Protein 3ENK (pdb70)

Structure (mmCIF, N/CA/C/O backbone):
data_3ENK
#
_entry.id   3ENK
#
_cell.length_a   56.860
_cell.length_b   83.471
_cell.length_c   82.576
_cell.angle_alpha   90.000
_cell.angle_beta   96.170
_cell.angle_gamma   90.000
#
_symmetry.space_group_name_H-M   'P 1 21 1'
#
loop_
_entity.id
_entity.type
_entity.pdbx_description
1 polymer 'UDP-glucose 4-epimerase'
2 non-polymer NICOTINAMIDE-ADENINE-DINUCLEOTIDE
3 non-polymer "URIDINE-5'-DIPHOSPHATE-GLUCOSE"
4 water water
#
loop_
_atom_site.group_PDB
_atom_site.id
_atom_site.type_symbol
_atom_site.label_atom_id
_atom_site.label_alt_id
_atom_site.label_comp_id
_atom_site.label_asym_id
_atom_site.label_entity_id
_atom_site.label_seq_id
_atom_site.pdbx_PDB_ins_code
_atom_site.Cartn_x
_atom_site.Cartn_y
_atom_site.Cartn_z
_atom_site.occupancy
_atom_site.B_iso_or_equiv
_atom_site.auth_seq_id
_atom_site.auth_comp_id
_atom_site.auth_asym_id
_atom_site.auth_atom_id
_atom_site.pdbx_PDB_model_num
ATOM 1 N N . MET A 1 2 ? -13.138 26.812 -9.484 1.00 50.15 1 MET A N 1
ATOM 2 C CA . MET A 1 2 ? -11.887 26.007 -9.407 1.00 51.07 1 MET A CA 1
ATOM 3 C C . MET A 1 2 ? -10.696 26.890 -9.034 1.00 49.36 1 MET A C 1
ATOM 4 O O . MET A 1 2 ? -10.760 28.114 -9.185 1.00 48.57 1 MET A O 1
ATOM 9 N N . SER A 1 3 ? -9.618 26.263 -8.549 1.00 48.18 2 SER A N 1
ATOM 10 C CA . SER A 1 3 ? -8.440 27.000 -8.053 1.00 46.58 2 SER A CA 1
ATOM 11 C C . SER A 1 3 ? -7.643 27.713 -9.126 1.00 46.53 2 SER A C 1
ATOM 12 O O . SER A 1 3 ? -7.361 27.171 -10.193 1.00 46.08 2 SER A O 1
ATOM 15 N N . THR A 1 4 ? -7.249 28.933 -8.796 1.00 46.03 3 THR A N 1
ATOM 16 C CA . THR A 1 4 ? -6.359 29.723 -9.615 1.00 45.56 3 THR A CA 1
ATOM 17 C C . THR A 1 4 ? -4.880 29.451 -9.272 1.00 44.97 3 THR A C 1
ATOM 18 O O . THR A 1 4 ? -3.988 29.902 -9.990 1.00 45.13 3 THR A O 1
ATOM 22 N N . LYS A 1 5 ? -4.629 28.729 -8.176 1.00 43.63 4 LYS A N 1
ATOM 23 C CA . LYS A 1 5 ? -3.261 28.346 -7.772 1.00 43.58 4 LYS A CA 1
ATOM 24 C C . LYS A 1 5 ? -2.700 27.117 -8.504 1.00 42.08 4 LYS A C 1
ATOM 25 O O . LYS A 1 5 ? -1.501 27.045 -8.798 1.00 42.75 4 LYS A O 1
ATOM 31 N N . GLY A 1 6 ? -3.564 26.156 -8.791 1.00 40.57 5 GLY A N 1
ATOM 32 C CA . GLY A 1 6 ? -3.104 24.911 -9.385 1.00 38.60 5 GLY A CA 1
ATOM 33 C C . GLY A 1 6 ? -4.059 23.775 -9.150 1.00 36.74 5 GLY A C 1
ATOM 34 O O . GLY A 1 6 ? -4.903 23.823 -8.255 1.00 36.95 5 GLY A O 1
ATOM 35 N N . THR A 1 7 ? -3.921 22.741 -9.974 1.00 36.01 6 THR A N 1
ATOM 36 C CA . THR A 1 7 ? -4.716 21.528 -9.841 1.00 33.55 6 THR A CA 1
ATOM 37 C C . THR A 1 7 ? -3.674 20.409 -9.820 1.00 32.62 6 THR A C 1
ATOM 38 O O . THR A 1 7 ? -2.962 20.192 -10.813 1.00 30.96 6 THR A O 1
ATOM 42 N N . ILE A 1 8 ? -3.542 19.760 -8.668 1.00 31.13 7 ILE A N 1
ATOM 43 C CA . ILE A 1 8 ? -2.366 18.907 -8.433 1.00 30.56 7 ILE A CA 1
ATOM 44 C C . ILE A 1 8 ? -2.778 17.445 -8.437 1.00 29.45 7 ILE A C 1
ATOM 45 O O . ILE A 1 8 ? -3.586 17.026 -7.629 1.00 28.52 7 ILE A O 1
ATOM 50 N N . LEU A 1 9 ? -2.204 16.683 -9.355 1.00 29.30 8 LEU A N 1
ATOM 51 C CA . LEU A 1 9 ? -2.365 15.248 -9.341 1.00 28.86 8 LEU A CA 1
ATOM 52 C C . LEU A 1 9 ? -1.392 14.675 -8.291 1.00 27.76 8 LEU A C 1
ATOM 53 O O . LEU A 1 9 ? -0.178 14.792 -8.409 1.00 29.20 8 LEU A O 1
ATOM 58 N N . VAL A 1 10 ? -1.944 14.050 -7.274 1.00 28.15 9 VAL A N 1
ATOM 59 C CA . VAL A 1 10 ? -1.153 13.420 -6.234 1.00 27.57 9 VAL A CA 1
ATOM 60 C C . VAL A 1 10 ? -1.256 11.914 -6.411 1.00 27.38 9 VAL A C 1
ATOM 61 O O . VAL A 1 10 ? -2.255 11.312 -6.037 1.00 27.42 9 VAL A O 1
ATOM 65 N N . THR A 1 11 ? -0.254 11.285 -7.014 1.00 26.51 10 THR A N 1
ATOM 66 C CA . THR A 1 11 ? -0.355 9.845 -7.151 1.00 25.43 10 THR A CA 1
ATOM 67 C C . THR A 1 11 ? 0.058 9.268 -5.810 1.00 25.27 10 THR A C 1
ATOM 68 O O . THR A 1 11 ? 0.911 9.833 -5.126 1.00 25.74 10 THR A O 1
ATOM 72 N N . GLY A 1 12 ? -0.546 8.145 -5.428 1.00 24.61 11 GLY A N 1
ATOM 73 C CA . GLY A 1 12 ? -0.297 7.539 -4.133 1.00 24.73 11 GLY A CA 1
ATOM 74 C C . GLY A 1 12 ? -0.828 8.422 -3.010 1.00 24.82 11 GLY A C 1
ATOM 75 O O . GLY A 1 12 ? -0.386 8.322 -1.895 1.00 25.56 11 GLY A O 1
ATOM 76 N N . GLY A 1 13 ? -1.847 9.224 -3.303 1.00 25.59 12 GLY A N 1
ATOM 77 C CA . GLY A 1 13 ? -2.358 10.231 -2.354 1.00 26.20 12 GLY A CA 1
ATOM 78 C C . GLY A 1 13 ? -3.172 9.696 -1.185 1.00 27.12 12 GLY A C 1
ATOM 79 O O . GLY A 1 13 ? -3.435 10.444 -0.256 1.00 28.26 12 GLY A O 1
ATOM 80 N N . ALA A 1 14 ? -3.597 8.420 -1.244 1.00 27.81 13 ALA A N 1
ATOM 81 C CA . ALA A 1 14 ? -4.262 7.765 -0.088 1.00 27.58 13 ALA A CA 1
ATOM 82 C C . ALA A 1 14 ? -3.276 7.234 0.951 1.00 27.66 13 ALA A C 1
ATOM 83 O O . ALA A 1 14 ? -3.678 6.873 2.067 1.00 27.74 13 ALA A O 1
ATOM 85 N N . GLY A 1 15 ? -1.993 7.206 0.594 1.00 27.15 14 GLY A N 1
ATOM 86 C CA . GLY A 1 15 ? -0.971 6.695 1.510 1.00 25.87 14 GLY A CA 1
ATOM 87 C C . GLY A 1 15 ? -0.580 7.698 2.563 1.00 25.97 14 GLY A C 1
ATOM 88 O O . GLY A 1 15 ? -1.203 8.761 2.690 1.00 27.14 14 GLY A O 1
ATOM 89 N N . TYR A 1 16 ? 0.471 7.374 3.313 1.00 25.14 15 TYR A N 1
ATOM 90 C CA . TYR A 1 16 ? 0.877 8.137 4.503 1.00 24.98 15 TYR A CA 1
ATOM 91 C C . TYR A 1 16 ? 1.317 9.580 4.166 1.00 25.74 15 TYR A C 1
ATOM 92 O O . TYR A 1 16 ? 0.675 10.569 4.604 1.00 26.67 15 TYR A O 1
ATOM 101 N N . ILE A 1 17 ? 2.368 9.718 3.361 1.00 25.23 16 ILE A N 1
ATOM 102 C CA . ILE A 1 17 ? 2.892 11.048 3.089 1.00 25.69 16 ILE A CA 1
ATOM 103 C C . ILE A 1 17 ? 1.983 11.788 2.122 1.00 25.89 16 ILE A C 1
ATOM 104 O O . ILE A 1 17 ? 1.823 13.001 2.224 1.00 27.44 16 ILE A O 1
ATOM 109 N N . GLY A 1 18 ? 1.404 11.068 1.167 1.00 25.50 17 GLY A N 1
ATOM 110 C CA . GLY A 1 18 ? 0.561 11.704 0.182 1.00 25.59 17 GLY A CA 1
ATOM 111 C C . GLY A 1 18 ? -0.707 12.283 0.789 1.00 26.57 17 GLY A C 1
ATOM 112 O O . GLY A 1 18 ? -1.146 13.367 0.396 1.00 26.45 17 GLY A O 1
ATOM 113 N N . SER A 1 19 ? -1.308 11.558 1.735 1.00 25.99 18 SER A N 1
ATOM 114 C CA . SER A 1 19 ? -2.518 12.056 2.422 1.00 26.91 18 SER A CA 1
ATOM 115 C C . SER A 1 19 ? -2.214 13.342 3.169 1.00 27.10 18 SER A C 1
ATOM 116 O O . SER A 1 19 ? -2.984 14.291 3.112 1.00 28.18 18 SER A O 1
ATOM 119 N N . HIS A 1 20 ? -1.099 13.367 3.886 1.00 27.43 19 HIS A N 1
ATOM 120 C CA . HIS A 1 20 ? -0.688 14.576 4.614 1.00 27.35 19 HIS A CA 1
ATOM 121 C C . HIS A 1 20 ? -0.422 15.728 3.652 1.00 27.53 19 HIS A C 1
ATOM 122 O O . HIS A 1 20 ? -0.788 16.873 3.928 1.00 28.53 19 HIS A O 1
ATOM 129 N N . THR A 1 21 ? 0.193 15.418 2.511 1.00 27.14 20 THR A N 1
ATOM 130 C CA . THR A 1 21 ? 0.430 16.401 1.468 1.00 27.77 20 THR A CA 1
ATOM 131 C C . THR A 1 21 ? -0.850 16.922 0.816 1.00 28.81 20 THR A C 1
ATOM 132 O O . THR A 1 21 ? -0.982 18.139 0.597 1.00 29.06 20 THR A O 1
ATOM 136 N N . ALA A 1 22 ? -1.779 16.021 0.487 1.00 28.72 21 ALA A N 1
ATOM 137 C CA . ALA A 1 22 ? -3.101 16.425 -0.013 1.00 29.59 21 ALA A CA 1
ATOM 138 C C . ALA A 1 22 ? -3.770 17.419 0.976 1.00 30.08 21 ALA A C 1
ATOM 139 O O . ALA A 1 22 ? -4.365 18.416 0.554 1.00 29.68 21 ALA A O 1
ATOM 141 N N . VAL A 1 23 ? -3.696 17.124 2.276 1.00 30.26 22 VAL A N 1
ATOM 142 C CA . VAL A 1 23 ? -4.183 18.073 3.319 1.00 31.37 22 VAL A CA 1
ATOM 143 C C . VAL A 1 23 ? -3.567 19.487 3.205 1.00 31.39 22 VAL A C 1
ATOM 144 O O . VAL A 1 23 ? -4.297 20.503 3.133 1.00 32.22 22 VAL A O 1
ATOM 148 N N . GLU A 1 24 ? -2.245 19.564 3.160 1.00 31.45 23 GLU A N 1
ATOM 149 C CA . GLU A 1 24 ? -1.565 20.849 3.064 1.00 32.62 23 GLU A CA 1
ATOM 150 C C . GLU A 1 24 ? -1.891 21.583 1.743 1.00 33.11 23 GLU A C 1
ATOM 151 O O . GLU A 1 24 ? -2.072 22.817 1.722 1.00 31.50 23 GLU A O 1
ATOM 157 N N . LEU A 1 25 ? -2.000 20.829 0.649 1.00 32.55 24 LEU A N 1
ATOM 158 C CA . LEU A 1 25 ? -2.327 21.446 -0.655 1.00 32.92 24 LEU A CA 1
ATOM 159 C C . LEU A 1 25 ? -3.703 22.086 -0.638 1.00 33.37 24 LEU A C 1
ATOM 160 O O . LEU A 1 25 ? -3.868 23.241 -1.089 1.00 34.10 24 LEU A O 1
ATOM 165 N N . LEU A 1 26 ? -4.677 21.331 -0.137 1.00 33.59 25 LEU A N 1
ATOM 166 C CA . LEU A 1 26 ? -6.071 21.756 -0.059 1.00 34.97 25 LEU A CA 1
ATOM 167 C C . LEU A 1 26 ? -6.181 22.971 0.871 1.00 36.19 25 LEU A C 1
ATOM 168 O O . LEU A 1 26 ? -6.868 23.947 0.548 1.00 36.06 25 LEU A O 1
ATOM 173 N N . ALA A 1 27 ? -5.467 22.915 1.999 1.00 37.63 26 ALA A N 1
ATOM 174 C CA . ALA A 1 27 ? -5.432 24.026 2.961 1.00 39.18 26 ALA A CA 1
ATOM 175 C C . ALA A 1 27 ? -4.833 25.306 2.375 1.00 40.18 26 ALA A C 1
ATOM 176 O O . ALA A 1 27 ? -5.193 26.415 2.787 1.00 40.93 26 ALA A O 1
ATOM 178 N N . HIS A 1 28 ? -3.942 25.162 1.407 1.00 40.78 27 HIS A N 1
ATOM 179 C CA . HIS A 1 28 ? -3.339 26.312 0.761 1.00 42.02 27 HIS A CA 1
ATOM 180 C C . HIS A 1 28 ? -4.035 26.714 -0.536 1.00 41.08 27 HIS A C 1
ATOM 181 O O . HIS A 1 28 ? -3.486 27.474 -1.315 1.00 41.54 27 HIS A O 1
ATOM 188 N N . GLY A 1 29 ? -5.233 26.188 -0.769 1.00 40.49 28 GLY A N 1
ATOM 189 C CA . GLY A 1 29 ? -6.067 26.661 -1.859 1.00 39.54 28 GLY A CA 1
ATOM 190 C C . GLY A 1 29 ? -5.825 26.008 -3.211 1.00 39.07 28 GLY A C 1
ATOM 191 O O . GLY A 1 29 ? -6.339 26.488 -4.222 1.00 38.32 28 GLY A O 1
ATOM 192 N N . TYR A 1 30 ? -5.043 24.925 -3.248 1.00 37.79 29 TYR A N 1
ATOM 193 C CA . TYR A 1 30 ? -4.906 24.140 -4.483 1.00 37.18 29 TYR A CA 1
ATOM 194 C C . TYR A 1 30 ? -6.082 23.215 -4.689 1.00 36.11 29 TYR A C 1
ATOM 195 O O . TYR A 1 30 ? -6.683 22.749 -3.740 1.00 35.42 29 TYR A O 1
ATOM 204 N N . ASP A 1 31 ? -6.404 22.929 -5.944 1.00 35.82 30 ASP A N 1
ATOM 205 C CA . ASP A 1 31 ? -7.275 21.816 -6.225 1.00 35.09 30 ASP A CA 1
ATOM 206 C C . ASP A 1 31 ? -6.419 20.550 -6.250 1.00 34.27 30 ASP A C 1
ATOM 207 O O . ASP A 1 31 ? -5.245 20.579 -6.637 1.00 34.30 30 ASP A O 1
ATOM 212 N N . VAL A 1 32 ? -7.011 19.451 -5.801 1.00 33.90 31 VAL A N 1
ATOM 213 C CA . VAL A 1 32 ? -6.279 18.189 -5.643 1.00 32.76 31 VAL A CA 1
ATOM 214 C C . VAL A 1 32 ? -7.009 17.024 -6.293 1.00 32.09 31 VAL A C 1
ATOM 215 O O . VAL A 1 32 ? -8.214 16.848 -6.124 1.00 32.54 31 VAL A O 1
ATOM 219 N N . VAL A 1 33 ? -6.256 16.212 -7.032 1.00 31.33 32 VAL A N 1
ATOM 220 C CA . VAL A 1 33 ? -6.800 14.994 -7.644 1.00 30.20 32 VAL A CA 1
ATOM 221 C C . VAL A 1 33 ? -5.911 13.835 -7.206 1.00 30.29 32 VAL A C 1
ATOM 222 O O . VAL A 1 33 ? -4.717 13.819 -7.518 1.00 30.18 32 VAL A O 1
ATOM 226 N N . ILE A 1 34 ? -6.477 12.884 -6.479 1.00 29.76 33 ILE A N 1
ATOM 227 C CA . ILE A 1 34 ? -5.702 11.757 -5.970 1.00 28.68 33 ILE A CA 1
ATOM 228 C C . ILE A 1 34 ? -5.932 10.515 -6.843 1.00 29.45 33 ILE A C 1
ATOM 229 O O . ILE A 1 34 ? -7.080 10.151 -7.159 1.00 28.57 33 ILE A O 1
ATOM 234 N N . ALA A 1 35 ? -4.829 9.872 -7.215 1.00 28.85 34 ALA A N 1
ATOM 235 C CA . ALA A 1 35 ? -4.874 8.612 -7.955 1.00 28.97 34 ALA A CA 1
ATOM 236 C C . ALA A 1 35 ? -4.157 7.569 -7.107 1.00 28.96 34 ALA A C 1
ATOM 237 O O . ALA A 1 35 ? -2.972 7.729 -6.797 1.00 28.03 34 ALA A O 1
ATOM 239 N N . ASP A 1 36 ? -4.875 6.534 -6.668 1.00 27.44 35 ASP A N 1
ATOM 240 C CA . ASP A 1 36 ? -4.253 5.537 -5.772 1.00 28.45 35 ASP A CA 1
ATOM 241 C C . ASP A 1 36 ? -4.979 4.215 -5.981 1.00 29.30 35 ASP A C 1
ATOM 242 O O . ASP A 1 36 ? -6.213 4.189 -5.945 1.00 30.31 35 ASP A O 1
ATOM 247 N N . ASN A 1 37 ? -4.236 3.135 -6.218 1.00 29.50 36 ASN A N 1
ATOM 248 C CA . ASN A 1 37 ? -4.860 1.811 -6.385 1.00 30.07 36 ASN A CA 1
ATOM 249 C C . ASN A 1 37 ? -5.072 1.046 -5.077 1.00 30.37 36 ASN A C 1
ATOM 250 O O . ASN A 1 37 ? -5.477 -0.131 -5.103 1.00 30.16 36 ASN A O 1
ATOM 255 N N . LEU A 1 38 ? -4.808 1.716 -3.945 1.00 30.30 37 LEU A N 1
ATOM 256 C CA . LEU A 1 38 ? -5.063 1.190 -2.588 1.00 30.94 37 LEU A CA 1
ATOM 257 C C . LEU A 1 38 ? -4.330 -0.125 -2.307 1.00 31.58 37 LEU A C 1
ATOM 258 O O . LEU A 1 38 ? -4.756 -0.939 -1.469 1.00 31.99 37 LEU A O 1
ATOM 263 N N . VAL A 1 39 ? -3.214 -0.319 -2.993 1.00 30.67 38 VAL A N 1
ATOM 264 C CA . VAL A 1 39 ? -2.363 -1.486 -2.757 1.00 31.49 38 VAL A CA 1
ATOM 265 C C . VAL A 1 39 ? -1.745 -1.484 -1.321 1.00 31.45 38 VAL A C 1
ATOM 266 O O . VAL A 1 39 ? -1.503 -2.544 -0.745 1.00 31.86 38 VAL A O 1
ATOM 270 N N . ASN A 1 40 ? -1.515 -0.310 -0.732 1.00 31.35 39 ASN A N 1
ATOM 271 C CA . ASN A 1 40 ? -0.977 -0.218 0.616 1.00 31.02 39 ASN A CA 1
ATOM 272 C C . ASN A 1 40 ? -1.732 0.823 1.464 1.00 31.52 39 ASN A C 1
ATOM 273 O O . ASN A 1 40 ? -1.202 1.419 2.424 1.00 30.58 39 ASN A O 1
ATOM 278 N N . SER A 1 41 ? -2.989 1.058 1.118 1.00 30.77 40 SER A N 1
ATOM 279 C CA . SER A 1 41 ? -3.743 2.089 1.824 1.00 31.17 40 SER A CA 1
ATOM 280 C C . SER A 1 41 ? -5.219 1.792 1.732 1.00 32.00 40 SER A C 1
ATOM 281 O O . SER A 1 41 ? -5.622 0.878 1.040 1.00 31.53 40 SER A O 1
ATOM 284 N N . LYS A 1 42 ? -6.011 2.576 2.452 1.00 32.89 41 LYS A N 1
ATOM 285 C CA . LYS A 1 42 ? -7.428 2.301 2.560 1.00 33.92 41 LYS A CA 1
ATOM 286 C C . LYS A 1 42 ? -8.227 3.515 2.087 1.00 33.15 41 LYS A C 1
ATOM 287 O O . LYS A 1 42 ? -7.815 4.646 2.282 1.00 31.38 41 LYS A O 1
ATOM 293 N N . ARG A 1 43 ? -9.366 3.255 1.441 1.00 33.26 42 ARG A N 1
ATOM 294 C CA . ARG A 1 43 ? -10.274 4.295 0.970 1.00 34.42 42 ARG A CA 1
ATOM 295 C C . ARG A 1 43 ? -10.673 5.301 2.055 1.00 33.86 42 ARG A C 1
ATOM 296 O O . ARG A 1 43 ? -10.862 6.501 1.785 1.00 33.76 42 ARG A O 1
ATOM 304 N N . GLU A 1 44 ? -10.813 4.822 3.276 1.00 34.41 43 GLU A N 1
ATOM 305 C CA . GLU A 1 44 ? -11.242 5.709 4.366 1.00 35.45 43 GLU A CA 1
ATOM 306 C C . GLU A 1 44 ? -10.260 6.850 4.620 1.00 34.98 43 GLU A C 1
ATOM 307 O O . GLU A 1 44 ? -10.654 7.899 5.105 1.00 34.41 43 GLU A O 1
ATOM 313 N N . ALA A 1 45 ? -8.988 6.661 4.264 1.00 34.49 44 ALA A N 1
ATOM 314 C CA . ALA A 1 45 ? -8.024 7.781 4.364 1.00 33.79 44 ALA A CA 1
ATOM 315 C C . ALA A 1 45 ? -8.478 9.011 3.547 1.00 34.07 44 ALA A C 1
ATOM 316 O O . ALA A 1 45 ? -8.273 10.167 3.960 1.00 33.37 44 ALA A O 1
ATOM 318 N N . ILE A 1 46 ? -9.120 8.761 2.406 1.00 33.84 45 ILE A N 1
ATOM 319 C CA . ILE A 1 46 ? -9.610 9.832 1.561 1.00 34.22 45 ILE A CA 1
ATOM 320 C C . ILE A 1 46 ? -10.754 10.565 2.263 1.00 33.73 45 ILE A C 1
ATOM 321 O O . ILE A 1 46 ? -10.852 11.786 2.192 1.00 34.47 45 ILE A O 1
ATOM 326 N N . ALA A 1 47 ? -11.641 9.821 2.915 1.00 33.21 46 ALA A N 1
ATOM 327 C CA . ALA A 1 47 ? -12.722 10.463 3.680 1.00 33.23 46 ALA A CA 1
ATOM 328 C C . ALA A 1 47 ? -12.129 11.358 4.771 1.00 33.20 46 ALA A C 1
ATOM 329 O O . ALA A 1 47 ? -12.611 12.468 5.011 1.00 33.14 46 ALA A O 1
ATOM 331 N N . ARG A 1 48 ? -11.043 10.897 5.389 1.00 31.75 47 ARG A N 1
ATOM 332 C CA . ARG A 1 48 ? -10.478 11.603 6.523 1.00 31.57 47 ARG A CA 1
ATOM 333 C C . ARG A 1 48 ? -9.797 12.891 6.069 1.00 31.08 47 ARG A C 1
ATOM 334 O O . ARG A 1 48 ? -9.787 13.870 6.799 1.00 31.27 47 ARG A O 1
ATOM 342 N N . ILE A 1 49 ? -9.259 12.903 4.848 1.00 30.79 48 ILE A N 1
ATOM 343 C CA . ILE A 1 49 ? -8.666 14.115 4.280 1.00 31.11 48 ILE A CA 1
ATOM 344 C C . ILE A 1 49 ? -9.761 15.202 4.192 1.00 32.89 48 ILE A C 1
ATOM 345 O O . ILE A 1 49 ? -9.531 16.359 4.556 1.00 32.68 48 ILE A O 1
ATOM 350 N N . GLU A 1 50 ? -10.937 14.804 3.710 1.00 34.34 49 GLU A N 1
ATOM 351 C CA . GLU A 1 50 ? -12.129 15.662 3.731 1.00 37.03 49 GLU A CA 1
ATOM 352 C C . GLU A 1 50 ? -12.574 16.047 5.156 1.00 36.96 49 GLU A C 1
ATOM 353 O O . GLU A 1 50 ? -12.923 17.185 5.375 1.00 38.54 49 GLU A O 1
ATOM 359 N N . LYS A 1 51 ? -12.627 15.109 6.102 1.00 37.30 50 LYS A N 1
ATOM 360 C CA . LYS A 1 51 ? -12.972 15.507 7.479 1.00 37.63 50 LYS A CA 1
ATOM 361 C C . LYS A 1 51 ? -12.049 16.581 8.026 1.00 37.46 50 LYS A C 1
ATOM 362 O O . LYS A 1 51 ? -12.513 17.485 8.756 1.00 37.03 50 LYS A O 1
ATOM 368 N N . ILE A 1 52 ? -10.756 16.508 7.674 1.00 35.39 51 ILE A N 1
ATOM 369 C CA . ILE A 1 52 ? -9.791 17.526 8.110 1.00 34.74 51 ILE A CA 1
ATOM 370 C C . ILE A 1 52 ? -10.025 18.854 7.396 1.00 36.35 51 ILE A C 1
ATOM 371 O O . ILE A 1 52 ? -10.267 19.879 8.030 1.00 37.16 51 ILE A O 1
ATOM 376 N N . THR A 1 53 ? -9.977 18.833 6.072 1.00 35.87 52 THR A N 1
ATOM 377 C CA . THR A 1 53 ? -9.940 20.071 5.319 1.00 35.55 52 THR A CA 1
ATOM 378 C C . THR A 1 53 ? -11.316 20.678 5.087 1.00 36.00 52 THR A C 1
ATOM 379 O O . THR A 1 53 ? -11.409 21.873 4.815 1.00 37.10 52 THR A O 1
ATOM 383 N N . GLY A 1 54 ? -12.370 19.867 5.156 1.00 36.94 53 GLY A N 1
ATOM 384 C CA . GLY A 1 54 ? -13.707 20.312 4.755 1.00 38.66 53 GLY A CA 1
ATOM 385 C C . GLY A 1 54 ? -13.871 20.384 3.237 1.00 39.99 53 GLY A C 1
ATOM 386 O O . GLY A 1 54 ? -14.895 20.884 2.735 1.00 39.75 53 GLY A O 1
ATOM 387 N N . LYS A 1 55 ? -12.866 19.882 2.508 1.00 39.71 54 LYS A N 1
ATOM 388 C CA . LYS A 1 55 ? -12.864 19.911 1.039 1.00 40.19 54 LYS A CA 1
ATOM 389 C C . LYS A 1 55 ? -12.719 18.502 0.510 1.00 39.60 54 LYS A C 1
ATOM 390 O O . LYS A 1 55 ? -12.050 17.688 1.124 1.00 39.40 54 LYS A O 1
ATOM 396 N N . THR A 1 56 ? -13.312 18.239 -0.648 1.00 39.24 55 THR A N 1
ATOM 397 C CA . THR A 1 56 ? -13.348 16.906 -1.235 1.00 39.35 55 THR A CA 1
ATOM 398 C C . THR A 1 56 ? -12.371 16.869 -2.398 1.00 38.26 55 THR A C 1
ATOM 399 O O . THR A 1 56 ? -12.617 17.489 -3.429 1.00 39.36 55 THR A O 1
ATOM 403 N N . PRO A 1 57 ? -11.231 16.184 -2.235 1.00 36.88 56 PRO A N 1
ATOM 404 C CA . PRO A 1 57 ? -10.376 16.096 -3.422 1.00 35.71 56 PRO A CA 1
ATOM 405 C C . PRO A 1 57 ? -10.998 15.104 -4.395 1.00 34.49 56 PRO A C 1
ATOM 406 O O . PRO A 1 57 ? -11.805 14.277 -3.995 1.00 34.74 56 PRO A O 1
ATOM 410 N N . ALA A 1 58 ? -10.644 15.175 -5.665 1.00 33.68 57 ALA A N 1
ATOM 411 C CA . ALA A 1 58 ? -11.113 14.162 -6.585 1.00 33.31 57 ALA A CA 1
ATOM 412 C C . ALA A 1 58 ? -10.366 12.902 -6.219 1.00 33.42 57 ALA A C 1
ATOM 413 O O . ALA A 1 58 ? -9.193 12.970 -5.852 1.00 33.92 57 ALA A O 1
ATOM 415 N N .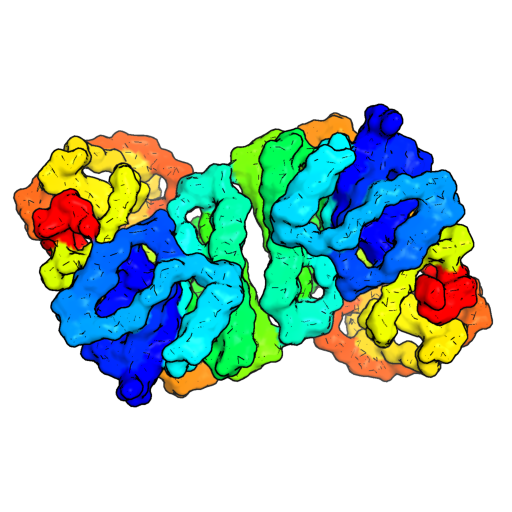 PHE A 1 59 ? -11.034 11.761 -6.270 1.00 32.18 58 PHE A N 1
ATOM 416 C CA . PHE A 1 59 ? -10.346 10.497 -6.042 1.00 31.94 58 PHE A CA 1
ATOM 417 C C . PHE A 1 59 ? -10.603 9.474 -7.148 1.00 32.42 58 PHE A C 1
ATOM 418 O O . PHE A 1 59 ? -11.760 9.176 -7.480 1.00 31.10 58 PHE A O 1
ATOM 426 N N . HIS A 1 60 ? -9.520 8.927 -7.701 1.00 31.80 59 HIS A N 1
ATOM 427 C CA . HIS A 1 60 ? -9.611 7.865 -8.685 1.00 32.41 59 HIS A CA 1
ATOM 428 C C . HIS A 1 60 ? -8.843 6.640 -8.196 1.00 32.82 59 HIS A C 1
ATOM 429 O O . HIS A 1 60 ? -7.650 6.728 -7.889 1.00 31.81 59 HIS A O 1
ATOM 436 N N . GLU A 1 61 ? -9.534 5.499 -8.095 1.00 32.69 60 GLU A N 1
ATOM 437 C CA . GLU A 1 61 ? -8.894 4.261 -7.663 1.00 32.49 60 GLU A CA 1
ATOM 438 C C . GLU A 1 61 ? -8.237 3.602 -8.897 1.00 33.26 60 GLU A C 1
ATOM 439 O O . GLU A 1 61 ? -8.844 2.787 -9.609 1.00 31.92 60 GLU A O 1
ATOM 445 N N . THR A 1 62 ? -7.001 4.011 -9.163 1.00 31.94 61 THR A N 1
ATOM 446 C CA . THR A 1 62 ? -6.382 3.799 -10.460 1.00 32.37 61 THR A CA 1
ATOM 447 C C . THR A 1 62 ? -4.937 3.332 -10.269 1.00 32.36 61 THR A C 1
ATOM 448 O O . THR A 1 62 ? -4.183 3.958 -9.532 1.00 31.76 61 THR A O 1
ATOM 452 N N . ASP A 1 63 ? -4.560 2.242 -10.938 1.00 32.13 62 ASP A N 1
ATOM 453 C CA . ASP A 1 63 ? -3.158 1.871 -11.063 1.00 31.88 62 ASP A CA 1
ATOM 454 C C . ASP A 1 63 ? -2.520 2.848 -12.048 1.00 31.45 62 ASP A C 1
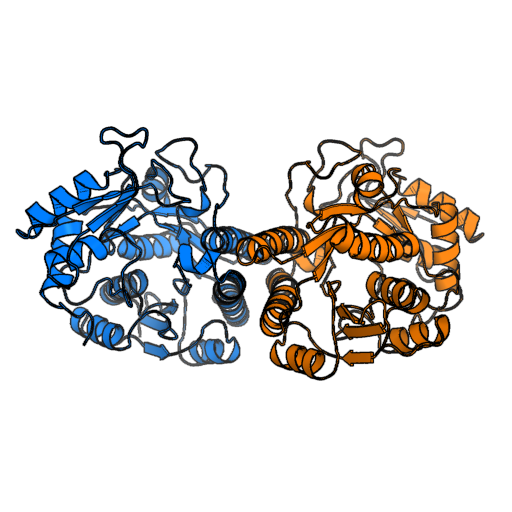ATOM 455 O O . ASP A 1 63 ? -2.790 2.818 -13.266 1.00 31.74 62 ASP A O 1
ATOM 460 N N . VAL A 1 64 ? -1.658 3.728 -11.533 1.00 30.13 63 VAL A N 1
ATOM 461 C CA . VAL A 1 64 ? -1.106 4.797 -12.377 1.00 29.76 63 VAL A CA 1
ATOM 462 C C . VAL A 1 64 ? -0.118 4.305 -13.460 1.00 29.45 63 VAL A C 1
ATOM 463 O O . VAL A 1 64 ? 0.195 5.068 -14.376 1.00 29.18 63 VAL A O 1
ATOM 467 N N . SER A 1 65 ? 0.299 3.037 -13.397 1.00 29.98 64 SER A N 1
ATOM 468 C CA . SER A 1 65 ? 1.094 2.443 -14.490 1.00 31.17 64 SER A CA 1
ATOM 469 C C . SER A 1 65 ? 0.231 2.098 -15.730 1.00 31.60 64 SER A C 1
ATOM 470 O O . SER A 1 65 ? 0.758 1.763 -16.804 1.00 30.76 64 SER A O 1
ATOM 473 N N . ASP A 1 66 ? -1.094 2.203 -15.583 1.00 31.51 65 ASP A N 1
ATOM 474 C CA . ASP A 1 66 ? -2.002 1.975 -16.707 1.00 31.85 65 ASP A CA 1
ATOM 475 C C . ASP A 1 66 ? -2.196 3.299 -17.404 1.00 31.74 65 ASP A C 1
ATOM 476 O O . ASP A 1 66 ? -2.976 4.125 -16.945 1.00 30.87 65 ASP A O 1
ATOM 481 N N . GLU A 1 67 ? -1.485 3.519 -18.524 1.00 32.10 66 GLU A N 1
ATOM 482 C CA . GLU A 1 67 ? -1.558 4.820 -19.204 1.00 33.16 66 GLU A CA 1
ATOM 483 C C . GLU A 1 67 ? -2.959 5.184 -19.682 1.00 33.17 66 GLU A C 1
ATOM 484 O O . GLU A 1 67 ? -3.349 6.344 -19.637 1.00 32.77 66 GLU A O 1
ATOM 490 N N . ARG A 1 68 ? -3.711 4.194 -20.165 1.00 33.57 67 ARG A N 1
ATOM 491 C CA . ARG A 1 68 ? -5.057 4.489 -20.626 1.00 33.74 67 ARG A CA 1
ATOM 492 C C . ARG A 1 68 ? -5.895 4.949 -19.440 1.00 31.99 67 ARG A C 1
ATOM 493 O O . ARG A 1 68 ? -6.571 5.952 -19.541 1.00 32.45 67 ARG A O 1
ATOM 501 N N . ALA A 1 69 ? -5.813 4.241 -18.316 1.00 31.81 68 ALA A N 1
ATOM 502 C CA . ALA A 1 69 ? -6.584 4.627 -17.119 1.00 31.53 68 ALA A CA 1
ATOM 503 C C . ALA A 1 69 ? -6.139 6.014 -16.611 1.00 31.01 68 ALA A C 1
ATOM 504 O O . ALA A 1 69 ? -6.967 6.882 -16.265 1.00 31.20 68 ALA A O 1
ATOM 5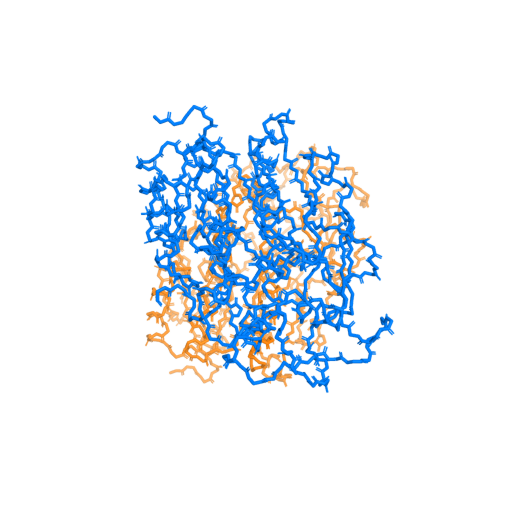06 N N . LEU A 1 70 ? -4.826 6.245 -16.611 1.00 29.95 69 LEU A N 1
ATOM 507 C CA . LEU A 1 70 ? -4.272 7.515 -16.144 1.00 30.30 69 LEU A CA 1
ATOM 508 C C . LEU A 1 70 ? -4.680 8.701 -17.035 1.00 30.11 69 LEU A C 1
ATOM 509 O O . LEU A 1 70 ? -4.986 9.786 -16.544 1.00 29.30 69 LEU A O 1
ATOM 514 N N . ALA A 1 71 ? -4.686 8.485 -18.351 1.00 30.51 70 ALA A N 1
ATOM 515 C CA . ALA A 1 71 ? -5.102 9.522 -19.305 1.00 31.35 70 ALA A CA 1
ATOM 516 C C . ALA A 1 71 ? -6.567 9.969 -19.114 1.00 31.63 70 ALA A C 1
ATOM 517 O O . ALA A 1 71 ? -6.925 11.130 -19.372 1.00 32.89 70 ALA A O 1
ATOM 519 N N . ARG A 1 72 ? -7.420 9.055 -18.686 1.00 32.23 71 ARG A N 1
ATOM 520 C CA . ARG A 1 72 ? -8.821 9.393 -18.363 1.00 33.27 71 ARG A CA 1
ATOM 521 C C . ARG A 1 72 ? -8.918 10.346 -17.174 1.00 33.15 71 ARG A C 1
ATOM 522 O O . ARG A 1 72 ? -9.903 11.055 -17.018 1.00 32.65 71 ARG A O 1
ATOM 530 N N . ILE A 1 73 ? -7.891 10.344 -16.319 1.00 33.06 72 ILE A N 1
ATOM 531 C CA . ILE A 1 73 ? -7.842 11.272 -15.183 1.00 32.53 72 ILE A CA 1
ATOM 532 C C . ILE A 1 73 ? -7.524 12.674 -15.678 1.00 33.04 72 ILE A C 1
ATOM 533 O O . ILE A 1 73 ? -8.104 13.650 -15.205 1.00 34.16 72 ILE A O 1
ATOM 538 N N . PHE A 1 74 ? -6.622 12.770 -16.648 1.00 33.36 73 PHE A N 1
ATOM 539 C CA . PHE A 1 74 ? -6.267 14.041 -17.259 1.00 34.15 73 PHE A CA 1
ATOM 540 C C . PHE A 1 74 ? -7.418 14.565 -18.108 1.00 35.09 73 PHE A C 1
ATOM 541 O O . PHE A 1 74 ? -7.639 15.772 -18.165 1.00 35.94 73 PHE A O 1
ATOM 549 N N . ASP A 1 75 ? -8.157 13.664 -18.752 1.00 35.83 74 ASP A N 1
ATOM 550 C CA . ASP A 1 75 ? -9.395 14.052 -19.450 1.00 37.19 74 ASP A CA 1
ATOM 551 C C . ASP A 1 75 ? -10.322 14.831 -18.511 1.00 37.95 74 ASP A C 1
ATOM 552 O O . ASP A 1 75 ? -10.934 15.829 -18.900 1.00 38.46 74 ASP A O 1
ATOM 557 N N . ALA A 1 76 ? -10.409 14.374 -17.265 1.00 38.15 75 ALA A N 1
ATOM 558 C CA . ALA A 1 76 ? -11.416 14.858 -16.344 1.00 37.95 75 ALA A CA 1
ATOM 559 C C . ALA A 1 76 ? -10.996 16.093 -15.548 1.00 38.18 75 ALA A C 1
ATOM 560 O O . ALA A 1 76 ? -11.845 16.816 -15.000 1.00 38.45 75 ALA A O 1
ATOM 562 N N . HIS A 1 77 ? -9.696 16.354 -15.491 1.00 38.15 76 HIS A N 1
ATOM 563 C CA . HIS A 1 77 ? -9.185 17.410 -14.620 1.00 37.64 76 HIS A CA 1
ATOM 564 C C . HIS A 1 77 ? -8.106 18.203 -15.315 1.00 38.12 76 HIS A C 1
ATOM 565 O O . HIS A 1 77 ? -7.269 17.615 -16.010 1.00 39.37 76 HIS A O 1
ATOM 572 N N . PRO A 1 78 ? -8.102 19.541 -15.127 1.00 37.90 77 PRO A N 1
ATOM 573 C CA . PRO A 1 78 ? -7.110 20.434 -15.711 1.00 37.73 77 PRO A CA 1
ATOM 574 C C . PRO A 1 78 ? -5.816 20.479 -14.892 1.00 36.97 77 PRO A C 1
ATOM 575 O O . PRO A 1 78 ? -5.410 21.530 -14.396 1.00 36.74 77 PRO A O 1
ATOM 579 N N . ILE A 1 79 ? -5.177 19.325 -14.767 1.00 36.57 78 ILE A N 1
ATOM 580 C CA . ILE A 1 79 ? -3.932 19.163 -14.008 1.00 35.91 78 ILE A CA 1
ATOM 581 C C . ILE A 1 79 ? -2.832 20.103 -14.486 1.00 35.72 78 ILE A C 1
ATOM 582 O O . ILE A 1 79 ? -2.602 20.240 -15.691 1.00 36.30 78 ILE A O 1
ATOM 587 N N . THR A 1 80 ? -2.179 20.767 -13.527 1.00 34.49 79 THR A N 1
ATOM 588 C CA . THR A 1 80 ? -1.121 21.723 -13.788 1.00 33.44 79 THR A CA 1
ATOM 589 C C . THR A 1 80 ? 0.229 21.193 -13.294 1.00 32.91 79 THR A C 1
ATOM 590 O O . THR A 1 80 ? 1.261 21.668 -13.691 1.00 32.14 79 THR A O 1
ATOM 594 N N . ALA A 1 81 ? 0.202 20.223 -12.380 1.00 32.34 80 ALA A N 1
ATOM 595 C CA . ALA A 1 81 ? 1.423 19.640 -11.851 1.00 31.84 80 ALA A CA 1
ATOM 596 C C . ALA A 1 81 ? 1.104 18.318 -11.190 1.00 30.89 80 ALA A C 1
ATOM 597 O O . ALA A 1 81 ? -0.051 18.040 -10.850 1.00 30.44 80 ALA A O 1
ATOM 599 N N . ALA A 1 82 ? 2.128 17.493 -11.031 1.00 30.68 81 ALA A N 1
ATOM 600 C CA . ALA A 1 82 ? 1.965 16.213 -10.347 1.00 29.57 81 ALA A CA 1
ATOM 601 C C . ALA A 1 82 ? 2.990 16.024 -9.246 1.00 29.99 81 ALA A C 1
ATOM 602 O O . ALA A 1 82 ? 4.143 16.441 -9.378 1.00 29.59 81 ALA A O 1
ATOM 604 N N . ILE A 1 83 ? 2.558 15.390 -8.152 1.00 28.60 82 ILE A N 1
ATOM 605 C CA . ILE A 1 83 ? 3.469 14.903 -7.132 1.00 28.24 82 ILE A CA 1
ATOM 606 C C . ILE A 1 83 ? 3.334 13.381 -7.130 1.00 28.29 82 ILE A C 1
ATOM 607 O O . ILE A 1 83 ? 2.231 12.847 -6.958 1.00 27.95 82 ILE A O 1
ATOM 612 N N . HIS A 1 84 ? 4.445 12.689 -7.359 1.00 26.62 83 HIS A N 1
ATOM 613 C CA . HIS A 1 84 ? 4.407 11.254 -7.548 1.00 26.86 83 HIS A CA 1
ATOM 614 C C . HIS A 1 84 ? 4.853 10.530 -6.273 1.00 25.83 83 HIS A C 1
ATOM 615 O O . HIS A 1 84 ? 6.051 10.301 -6.095 1.00 27.16 83 HIS A O 1
ATOM 622 N N . PHE A 1 85 ? 3.894 10.192 -5.391 1.00 25.68 84 PHE A N 1
ATOM 623 C CA . PHE A 1 85 ? 4.150 9.324 -4.236 1.00 25.14 84 PHE A CA 1
ATOM 624 C C . PHE A 1 85 ? 3.980 7.815 -4.492 1.00 25.77 84 PHE A C 1
ATOM 625 O O . PHE A 1 85 ? 4.430 6.982 -3.683 1.00 25.40 84 PHE A O 1
ATOM 633 N N . ALA A 1 86 ? 3.330 7.451 -5.586 1.00 25.56 85 ALA A N 1
ATOM 634 C CA . ALA A 1 86 ? 2.952 6.048 -5.804 1.00 26.71 85 ALA A CA 1
ATOM 635 C C . ALA A 1 86 ? 4.209 5.158 -5.941 1.00 27.25 85 ALA A C 1
ATOM 636 O O . ALA A 1 86 ? 5.040 5.393 -6.812 1.00 28.91 85 ALA A O 1
ATOM 638 N N . ALA A 1 87 ? 4.335 4.157 -5.077 1.00 27.52 86 ALA A N 1
ATOM 639 C CA . ALA A 1 87 ? 5.411 3.186 -5.116 1.00 27.20 86 ALA A CA 1
ATOM 640 C C . ALA A 1 87 ? 5.155 2.152 -4.056 1.00 28.10 86 ALA A C 1
ATOM 641 O O . ALA A 1 87 ? 4.411 2.395 -3.075 1.00 27.56 86 ALA A O 1
ATOM 643 N N . LEU A 1 88 ? 5.763 0.985 -4.251 1.00 28.14 87 LEU A N 1
ATOM 644 C CA . LEU A 1 88 ? 5.919 0.021 -3.184 1.00 28.52 87 LEU A CA 1
ATOM 645 C C . LEU A 1 88 ? 7.210 0.385 -2.490 1.00 28.65 87 LEU A C 1
ATOM 646 O O . LEU A 1 88 ? 8.186 0.825 -3.145 1.00 28.87 87 LEU A O 1
ATOM 651 N N . LYS A 1 89 ? 7.240 0.203 -1.178 1.00 28.87 88 LYS A N 1
ATOM 652 C CA . LYS A 1 89 ? 8.305 0.815 -0.368 1.00 29.84 88 LYS A CA 1
ATOM 653 C C . LYS A 1 89 ? 8.831 -0.090 0.723 1.00 30.76 88 LYS A C 1
ATOM 654 O O . LYS A 1 89 ? 9.604 0.361 1.549 1.00 31.68 88 LYS A O 1
ATOM 660 N N . ALA A 1 90 ? 8.419 -1.352 0.751 1.00 31.18 89 ALA A N 1
ATOM 661 C CA . ALA A 1 90 ? 8.924 -2.269 1.786 1.00 32.84 89 ALA A CA 1
ATOM 662 C C . ALA A 1 90 ? 10.274 -2.852 1.338 1.00 33.69 89 ALA A C 1
ATOM 663 O O . ALA A 1 90 ? 10.319 -3.651 0.409 1.00 34.59 89 ALA A O 1
ATOM 665 N N . VAL A 1 91 ? 11.363 -2.445 1.987 1.00 33.80 90 VAL A N 1
ATOM 666 C CA . VAL A 1 91 ? 12.689 -2.963 1.643 1.00 35.82 90 VAL A CA 1
ATOM 667 C C . VAL A 1 91 ? 12.803 -4.499 1.668 1.00 35.85 90 VAL A C 1
ATOM 668 O O . VAL A 1 91 ? 13.304 -5.108 0.712 1.00 35.79 90 VAL A O 1
ATOM 672 N N . GLY A 1 92 ? 12.351 -5.132 2.757 1.00 35.87 91 GLY A N 1
ATOM 673 C CA . GLY A 1 92 ? 12.448 -6.580 2.855 1.00 36.45 91 GLY A CA 1
ATOM 674 C C . GLY A 1 92 ? 11.680 -7.243 1.729 1.00 37.16 91 GLY A C 1
ATOM 675 O O . GLY A 1 92 ? 12.175 -8.170 1.082 1.00 38.24 91 GLY A O 1
ATOM 676 N N . GLU A 1 93 ? 10.471 -6.760 1.475 1.00 37.02 92 GLU A N 1
ATOM 677 C CA . GLU A 1 93 ? 9.651 -7.286 0.384 1.00 38.15 92 GLU A CA 1
ATOM 678 C C . GLU A 1 93 ? 10.358 -7.055 -0.971 1.00 36.66 92 GLU A C 1
ATOM 679 O O . GLU A 1 93 ? 10.323 -7.932 -1.846 1.00 35.66 92 GLU A O 1
ATOM 685 N N . SER A 1 94 ? 11.004 -5.892 -1.128 1.00 35.84 93 SER A N 1
ATOM 686 C CA . SER A 1 94 ? 11.747 -5.576 -2.386 1.00 34.72 93 SER A CA 1
ATOM 687 C C . SER A 1 94 ? 12.872 -6.562 -2.672 1.00 34.95 93 SER A C 1
ATOM 688 O O . SER A 1 94 ? 13.109 -6.922 -3.822 1.00 35.27 93 SER A O 1
ATOM 691 N N . VAL A 1 95 ? 13.546 -7.029 -1.623 1.00 35.23 94 VAL A N 1
ATOM 692 C CA . VAL A 1 95 ? 14.567 -8.077 -1.775 1.00 35.42 94 VAL A CA 1
ATOM 693 C C . VAL A 1 95 ? 13.946 -9.405 -2.208 1.00 35.79 94 VAL A C 1
ATOM 694 O O . VAL A 1 95 ? 14.501 -10.113 -3.059 1.00 34.25 94 VAL A O 1
ATOM 698 N N . ALA A 1 96 ? 12.776 -9.725 -1.644 1.00 35.10 95 ALA A N 1
ATOM 699 C CA . ALA A 1 96 ? 12.052 -10.943 -2.000 1.00 35.35 95 ALA A CA 1
ATOM 700 C C . ALA A 1 96 ? 11.366 -10.893 -3.353 1.00 34.63 95 ALA A C 1
ATOM 701 O O . ALA A 1 96 ? 11.287 -11.916 -4.023 1.00 35.47 95 ALA A O 1
ATOM 703 N N . LYS A 1 97 ? 10.836 -9.730 -3.738 1.00 33.60 96 LYS A N 1
ATOM 704 C CA . LYS A 1 97 ? 10.045 -9.582 -4.978 1.00 33.05 96 LYS A CA 1
ATOM 705 C C . LYS A 1 97 ? 10.550 -8.427 -5.852 1.00 31.76 96 LYS A C 1
ATOM 706 O O . LYS A 1 97 ? 9.801 -7.485 -6.158 1.00 30.72 96 LYS A O 1
ATOM 712 N N . PRO A 1 98 ? 11.816 -8.517 -6.299 1.00 30.61 97 PRO A N 1
ATOM 713 C CA . PRO A 1 98 ? 12.413 -7.369 -6.992 1.00 28.97 97 PRO A CA 1
ATOM 714 C C . PRO A 1 98 ? 11.695 -7.077 -8.298 1.00 29.22 97 PRO A C 1
ATOM 715 O O . PRO A 1 98 ? 11.552 -5.928 -8.654 1.00 27.49 97 PRO A O 1
ATOM 719 N N . ILE A 1 99 ? 11.220 -8.102 -9.014 1.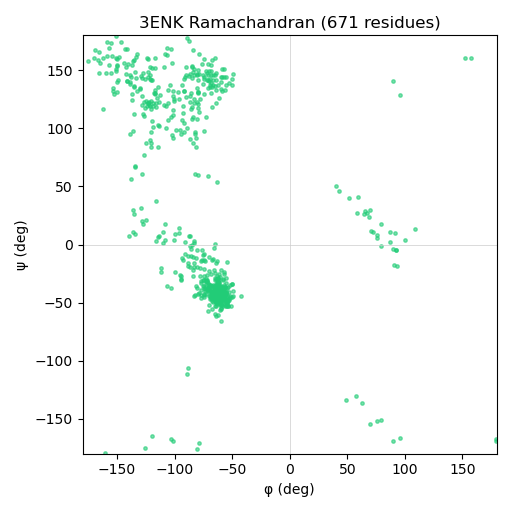00 29.67 98 ILE A N 1
ATOM 720 C CA . ILE A 1 99 ? 10.579 -7.815 -10.302 1.00 30.54 98 ILE A CA 1
ATOM 721 C C . ILE A 1 99 ? 9.360 -6.925 -10.138 1.00 30.67 98 ILE A C 1
ATOM 722 O O . ILE A 1 99 ? 9.157 -6.016 -10.918 1.00 30.73 98 ILE A O 1
ATOM 727 N N . GLU A 1 100 ? 8.537 -7.213 -9.139 1.00 32.22 99 GLU A N 1
ATOM 728 C CA . GLU A 1 100 ? 7.306 -6.457 -8.960 1.00 33.10 99 GLU A CA 1
ATOM 729 C C . GLU A 1 100 ? 7.634 -5.055 -8.525 1.00 31.29 99 GLU A C 1
ATOM 730 O O . GLU A 1 100 ? 6.942 -4.133 -8.897 1.00 30.76 99 GLU A O 1
ATOM 736 N N . TYR A 1 101 ? 8.688 -4.910 -7.723 1.00 30.60 100 TYR A N 1
ATOM 737 C CA . TYR A 1 101 ? 9.139 -3.598 -7.280 1.00 29.93 100 TYR A CA 1
ATOM 738 C C . TYR A 1 101 ? 9.637 -2.770 -8.431 1.00 29.75 100 TYR A C 1
ATOM 739 O O . TYR A 1 101 ? 9.183 -1.630 -8.608 1.00 29.46 100 TYR A O 1
ATOM 748 N N . TYR A 1 102 ? 10.569 -3.317 -9.218 1.00 28.68 101 TYR A N 1
ATOM 749 C CA . TYR A 1 102 ? 10.978 -2.618 -10.461 1.00 28.44 101 TYR A CA 1
ATOM 750 C C . TYR A 1 102 ? 9.792 -2.317 -11.375 1.00 28.63 101 TYR A C 1
ATOM 751 O O . TYR A 1 102 ? 9.620 -1.196 -11.848 1.00 27.71 101 TYR A O 1
ATOM 760 N N . ARG A 1 103 ? 8.962 -3.327 -11.627 1.00 28.48 102 ARG A N 1
ATOM 761 C CA . ARG A 1 103 ? 7.824 -3.111 -12.496 1.00 29.43 102 ARG A CA 1
ATOM 762 C C . ARG A 1 103 ? 6.912 -2.023 -11.933 1.00 28.78 102 ARG A C 1
ATOM 763 O O . ARG A 1 103 ? 6.636 -1.068 -12.610 1.00 29.45 102 ARG A O 1
ATOM 771 N N . ASN A 1 104 ? 6.453 -2.164 -10.701 1.00 28.04 103 ASN A N 1
ATOM 772 C CA . ASN A 1 104 ? 5.503 -1.172 -10.183 1.00 28.51 103 ASN A CA 1
ATOM 773 C C . ASN A 1 104 ? 6.137 0.219 -10.108 1.00 28.15 103 ASN A C 1
ATOM 774 O O . ASN A 1 104 ? 5.540 1.218 -10.519 1.00 27.26 103 ASN A O 1
ATOM 779 N N . ASN A 1 105 ? 7.351 0.282 -9.585 1.00 27.43 104 ASN A N 1
ATOM 780 C CA . ASN A 1 105 ? 7.885 1.599 -9.257 1.00 27.42 104 ASN A CA 1
ATOM 781 C C . ASN A 1 105 ? 8.352 2.322 -10.488 1.00 27.40 104 ASN A C 1
ATOM 782 O O . ASN A 1 105 ? 8.135 3.531 -10.612 1.00 28.96 104 ASN A O 1
ATOM 787 N N . LEU A 1 106 ? 8.970 1.589 -11.422 1.00 27.12 105 LEU A N 1
ATOM 788 C CA . LEU A 1 106 ? 9.426 2.217 -12.658 1.00 27.42 105 LEU A CA 1
ATOM 789 C C . LEU A 1 106 ? 8.315 2.444 -13.663 1.00 27.34 105 LEU A C 1
ATOM 790 O O . LEU A 1 106 ? 8.270 3.504 -14.238 1.00 25.99 105 LEU A O 1
ATOM 795 N N . ASP A 1 107 ? 7.402 1.473 -13.846 1.00 27.00 106 ASP A N 1
ATOM 796 C CA . ASP A 1 107 ? 6.295 1.702 -14.801 1.00 28.61 106 ASP A CA 1
ATOM 797 C C . ASP A 1 107 ? 5.290 2.776 -14.383 1.00 27.85 106 ASP A C 1
ATOM 798 O O . ASP A 1 107 ? 4.763 3.484 -15.240 1.00 27.87 106 ASP A O 1
ATOM 803 N N . SER A 1 108 ? 4.996 2.886 -13.092 1.00 27.93 107 SER A N 1
ATOM 804 C CA . SER A 1 108 ? 4.125 3.971 -12.610 1.00 28.76 107 SER A CA 1
ATOM 805 C C . SER A 1 108 ? 4.711 5.346 -12.923 1.00 28.11 107 SER A C 1
ATOM 806 O O . SER A 1 108 ? 4.003 6.258 -13.354 1.00 27.28 107 SER A O 1
ATOM 809 N N . LEU A 1 109 ? 6.013 5.498 -12.725 1.00 27.27 108 LEU A N 1
ATOM 810 C CA . LEU A 1 109 ? 6.684 6.757 -13.095 1.00 27.61 108 LEU A CA 1
ATOM 811 C C . LEU A 1 109 ? 6.698 6.972 -14.599 1.00 27.24 108 LEU A C 1
ATOM 812 O O . LEU A 1 109 ? 6.330 8.050 -15.055 1.00 27.84 108 LEU A O 1
ATOM 817 N N . LEU A 1 110 ? 7.121 5.951 -15.365 1.00 26.93 109 LEU A N 1
ATOM 818 C CA . LEU A 1 110 ? 7.178 6.024 -16.843 1.00 27.60 109 LEU A CA 1
ATOM 819 C C . LEU A 1 110 ? 5.808 6.337 -17.467 1.00 27.50 109 LEU A C 1
ATOM 820 O O . LEU A 1 110 ? 5.690 7.141 -18.387 1.00 26.84 109 LEU A O 1
ATOM 825 N N . SER A 1 111 ? 4.770 5.692 -16.949 1.00 28.59 110 SER A N 1
ATOM 826 C CA . SER A 1 111 ? 3.396 5.981 -17.375 1.00 29.04 110 SER A CA 1
ATOM 827 C C . SER A 1 111 ? 3.000 7.430 -17.132 1.00 29.17 110 SER A C 1
ATOM 828 O O . SER A 1 111 ? 2.524 8.113 -18.060 1.00 29.57 110 SER A O 1
ATOM 831 N N . LEU A 1 112 ? 3.212 7.913 -15.897 1.00 29.13 111 LEU A N 1
ATOM 832 C CA . LEU A 1 112 ? 2.949 9.325 -15.564 1.00 28.65 111 LEU A CA 1
ATOM 833 C C . LEU A 1 112 ? 3.693 10.284 -16.492 1.00 29.68 111 LEU A C 1
ATOM 834 O O . LEU A 1 112 ? 3.106 11.207 -17.041 1.00 28.53 111 LEU A O 1
ATOM 839 N N . LEU A 1 113 ? 4.997 10.072 -16.625 1.00 29.49 112 LEU A N 1
ATOM 840 C CA . LEU A 1 113 ? 5.808 10.926 -17.480 1.00 30.24 112 LEU A CA 1
ATOM 841 C C . LEU A 1 113 ? 5.293 10.979 -18.920 1.00 31.47 112 LEU A C 1
ATOM 842 O O . LEU A 1 113 ? 5.259 12.065 -19.541 1.00 32.21 112 LEU A O 1
ATOM 847 N N . ARG A 1 114 ? 4.858 9.843 -19.461 1.00 32.24 113 ARG A N 1
ATOM 848 C CA . ARG A 1 114 ? 4.343 9.889 -20.837 1.00 32.87 113 ARG A CA 1
ATOM 849 C C . ARG A 1 114 ? 3.015 10.613 -20.988 1.00 32.67 113 ARG A C 1
ATOM 850 O O . ARG A 1 114 ? 2.827 11.390 -21.933 1.00 32.63 113 ARG A O 1
ATOM 858 N N . VAL A 1 115 ? 2.080 10.330 -20.080 1.00 32.45 114 VAL A N 1
ATOM 859 C CA . VAL A 1 115 ? 0.796 11.005 -20.098 1.00 32.32 114 VAL A CA 1
ATOM 860 C C . VAL A 1 115 ? 0.984 12.521 -19.894 1.00 33.16 114 VAL A C 1
ATOM 861 O O . VAL A 1 115 ? 0.418 13.330 -20.649 1.00 32.44 114 VAL A O 1
ATOM 865 N N . MET A 1 116 ? 1.821 12.903 -18.921 1.00 33.25 115 MET A N 1
ATOM 866 C CA . MET A 1 116 ? 2.138 14.317 -18.722 1.00 34.27 115 MET A CA 1
ATOM 867 C C . MET A 1 116 ? 2.712 14.956 -19.992 1.00 36.14 115 MET A C 1
ATOM 868 O O . MET A 1 116 ? 2.288 16.049 -20.376 1.00 36.50 115 MET A O 1
ATOM 873 N N . ARG A 1 117 ? 3.672 14.285 -20.627 1.00 38.23 116 ARG A N 1
ATOM 874 C CA . ARG A 1 117 ? 4.297 14.785 -21.882 1.00 40.38 116 ARG A CA 1
ATOM 875 C C . ARG A 1 117 ? 3.225 14.988 -22.955 1.00 40.89 116 ARG A C 1
ATOM 876 O O . ARG A 1 117 ? 3.153 16.050 -23.581 1.00 42.13 116 ARG A O 1
ATOM 884 N N . GLU A 1 118 ? 2.353 14.000 -23.116 1.00 41.42 117 GLU A N 1
ATOM 885 C CA . GLU A 1 118 ? 1.289 14.065 -24.111 1.00 42.20 117 GLU A CA 1
ATOM 886 C C . GLU A 1 118 ? 0.304 15.196 -23.831 1.00 41.73 117 GLU A C 1
ATOM 887 O O . GLU A 1 118 ? -0.270 15.787 -24.762 1.00 41.66 117 GLU A O 1
ATOM 893 N N . ARG A 1 119 ? 0.125 15.523 -22.554 1.00 40.81 118 ARG A N 1
ATOM 894 C CA . ARG A 1 119 ? -0.872 16.525 -22.164 1.00 40.14 118 ARG A CA 1
ATOM 895 C C . ARG A 1 119 ? -0.265 17.902 -21.891 1.00 40.24 118 ARG A C 1
ATOM 896 O O . ARG A 1 119 ? -0.950 18.791 -21.383 1.00 41.02 118 ARG A O 1
ATOM 904 N N . ALA A 1 120 ? 1.020 18.057 -22.217 1.00 39.99 119 ALA A N 1
ATOM 905 C CA . ALA A 1 120 ? 1.826 19.270 -21.973 1.00 40.00 119 ALA A CA 1
ATOM 906 C C . ALA A 1 120 ? 1.797 19.794 -20.529 1.00 39.95 119 ALA A C 1
ATOM 907 O O . ALA A 1 120 ? 1.722 21.021 -20.285 1.00 39.91 119 ALA A O 1
ATOM 909 N N . VAL A 1 121 ? 1.839 18.860 -19.577 1.00 38.37 120 VAL A N 1
ATOM 910 C CA . VAL A 1 121 ? 2.001 19.201 -18.164 1.00 36.28 120 VAL A CA 1
ATOM 911 C C . VAL A 1 121 ? 3.448 18.827 -17.823 1.00 36.11 120 VAL A C 1
ATOM 912 O O . VAL A 1 121 ? 3.851 17.680 -17.994 1.00 35.98 120 VAL A O 1
ATOM 916 N N . LYS A 1 122 ? 4.233 19.790 -17.353 1.00 35.11 121 LYS A N 1
ATOM 917 C CA . LYS A 1 122 ? 5.681 19.606 -17.264 1.00 35.39 121 LYS A CA 1
ATOM 918 C C . LYS A 1 122 ? 6.269 19.921 -15.879 1.00 34.85 121 LYS A C 1
ATOM 919 O O . LYS A 1 122 ? 7.470 20.164 -15.760 1.00 34.99 121 LYS A O 1
ATOM 925 N N . ARG A 1 123 ? 5.429 19.912 -14.849 1.00 33.87 122 ARG A N 1
ATOM 926 C CA . ARG A 1 123 ? 5.859 20.226 -13.481 1.00 33.66 122 ARG A CA 1
ATOM 927 C C . ARG A 1 123 ? 5.651 18.955 -12.646 1.00 32.13 122 ARG A C 1
ATOM 928 O O . ARG A 1 123 ? 4.525 18.451 -12.539 1.00 31.21 122 ARG A O 1
ATOM 936 N N . ILE A 1 124 ? 6.735 18.411 -12.104 1.00 30.73 123 ILE A N 1
ATOM 937 C CA . ILE A 1 124 ? 6.605 17.196 -11.289 1.00 30.48 123 ILE A CA 1
ATOM 938 C C . ILE A 1 124 ? 7.468 17.220 -10.033 1.00 30.63 123 ILE A C 1
ATOM 939 O O . ILE A 1 124 ? 8.642 17.634 -10.061 1.00 30.33 123 ILE A O 1
ATOM 944 N N . VAL A 1 125 ? 6.887 16.761 -8.929 1.00 29.68 124 VAL A N 1
ATOM 945 C CA . VAL A 1 125 ? 7.635 16.592 -7.698 1.00 29.37 124 VAL A CA 1
ATOM 946 C C . VAL A 1 125 ? 7.692 15.071 -7.445 1.00 29.56 124 VAL A C 1
ATOM 947 O O . VAL A 1 125 ? 6.658 14.398 -7.483 1.00 30.41 124 VAL A O 1
ATOM 951 N N . PHE A 1 126 ? 8.896 14.553 -7.216 1.00 29.00 125 PHE A N 1
ATOM 952 C CA . PHE A 1 126 ? 9.135 13.111 -7.103 1.00 28.53 125 PHE A CA 1
ATOM 953 C C . PHE A 1 126 ? 9.629 12.749 -5.723 1.00 28.33 125 PHE A C 1
ATOM 954 O O . PHE A 1 126 ? 10.559 13.379 -5.188 1.00 28.82 125 PHE A O 1
ATOM 962 N N . SER A 1 127 ? 8.977 11.747 -5.125 1.00 28.00 126 SER A N 1
ATOM 963 C CA . SER A 1 127 ? 9.362 11.186 -3.839 1.00 27.66 126 SER A CA 1
ATOM 964 C C . SER A 1 127 ? 10.608 10.312 -3.937 1.00 28.64 126 SER A C 1
ATOM 965 O O . SER A 1 127 ? 10.517 9.128 -4.308 1.00 28.27 126 SER A O 1
ATOM 968 N N . SER A 1 128 ? 11.775 10.862 -3.609 1.00 27.63 127 SER A N 1
ATOM 969 C CA . SER A 1 128 ? 12.967 10.013 -3.541 1.00 28.16 127 SER A CA 1
ATOM 970 C C . SER A 1 128 ? 13.280 9.726 -2.077 1.00 28.28 127 SER A C 1
ATOM 971 O O . SER A 1 128 ? 12.444 9.999 -1.203 1.00 27.99 127 SER A O 1
ATOM 974 N N . SER A 1 129 ? 14.467 9.182 -1.800 1.00 29.09 128 SER A N 1
ATOM 975 C CA . SER A 1 129 ? 14.751 8.625 -0.496 1.00 30.52 128 SER A CA 1
ATOM 976 C C . SER A 1 129 ? 16.243 8.723 -0.170 1.00 31.35 128 SER A C 1
ATOM 977 O O . SER A 1 129 ? 17.068 8.680 -1.082 1.00 31.50 128 SER A O 1
ATOM 980 N N . ALA A 1 130 ? 16.579 8.815 1.121 1.00 30.90 129 ALA A N 1
ATOM 981 C CA . ALA A 1 130 ? 17.991 8.741 1.590 1.00 31.43 129 ALA A CA 1
ATOM 982 C C . ALA A 1 130 ? 18.642 7.396 1.292 1.00 31.83 129 ALA A C 1
ATOM 983 O O . ALA A 1 130 ? 19.882 7.219 1.404 1.00 32.05 129 ALA A O 1
ATOM 985 N N . THR A 1 131 ? 17.800 6.417 0.939 1.00 31.41 130 THR A N 1
ATOM 986 C CA . THR A 1 131 ? 18.306 5.124 0.451 1.00 31.82 130 THR A CA 1
ATOM 987 C C . THR A 1 131 ? 19.223 5.295 -0.772 1.00 30.50 130 THR A C 1
ATOM 988 O O . THR A 1 131 ? 20.056 4.432 -1.013 1.00 31.82 130 THR A O 1
ATOM 992 N N . VAL A 1 132 ? 19.067 6.367 -1.546 1.00 30.96 131 VAL A N 1
ATOM 993 C CA . VAL A 1 132 ? 19.938 6.599 -2.727 1.00 31.26 131 VAL A CA 1
ATOM 994 C C . VAL A 1 132 ? 21.411 6.875 -2.372 1.00 32.98 131 VAL A C 1
ATOM 995 O O . VAL A 1 132 ? 22.295 6.873 -3.266 1.00 32.45 131 VAL A O 1
ATOM 999 N N . TYR A 1 133 ? 21.658 7.122 -1.092 1.00 33.16 132 TYR A N 1
ATOM 1000 C CA . TYR A 1 133 ? 23.017 7.400 -0.602 1.00 34.57 132 TYR A CA 1
ATOM 1001 C C . TYR A 1 133 ? 23.718 6.120 -0.161 1.00 35.55 132 TYR A C 1
ATOM 1002 O O . TYR A 1 133 ? 24.857 6.164 0.285 1.00 36.89 132 TYR A O 1
ATOM 1011 N N . GLY A 1 134 ? 23.062 4.965 -0.320 1.00 36.33 133 GLY A N 1
ATOM 1012 C CA . GLY A 1 134 ? 23.649 3.678 0.099 1.00 37.80 133 GLY A CA 1
ATOM 1013 C C . GLY A 1 134 ? 24.237 3.654 1.504 1.00 38.92 133 GLY A C 1
ATOM 1014 O O . GLY A 1 134 ? 23.617 4.129 2.456 1.00 38.17 133 GLY A O 1
ATOM 1015 N N . VAL A 1 135 ? 25.440 3.098 1.642 1.00 39.75 134 VAL A N 1
ATOM 1016 C CA . VAL A 1 135 ? 26.138 3.141 2.927 1.00 41.10 134 VAL A CA 1
ATOM 1017 C C . VAL A 1 135 ? 26.865 4.483 2.987 1.00 42.24 134 VAL A C 1
ATOM 1018 O O . VAL A 1 135 ? 27.840 4.664 2.265 1.00 42.05 134 VAL A O 1
ATOM 1022 N N . PRO A 1 136 ? 26.387 5.432 3.824 1.00 42.34 135 PRO A N 1
ATOM 1023 C CA . PRO A 1 136 ? 27.015 6.741 3.791 1.00 43.26 135 PRO A CA 1
ATOM 1024 C C . PRO A 1 136 ? 28.405 6.646 4.414 1.00 44.17 135 PRO A C 1
ATOM 1025 O O . PRO A 1 136 ? 28.608 5.902 5.375 1.00 43.92 135 PRO A O 1
ATOM 1029 N N . GLU A 1 137 ? 29.358 7.364 3.845 1.00 46.29 136 GLU A N 1
ATOM 1030 C CA . GLU A 1 137 ? 30.693 7.419 4.438 1.00 48.35 136 GLU A CA 1
ATOM 1031 C C . GLU A 1 137 ? 30.578 8.050 5.814 1.00 48.69 136 GLU A C 1
ATOM 1032 O O . GLU A 1 137 ? 31.144 7.558 6.788 1.00 48.72 136 GLU A O 1
ATOM 1038 N N . ARG A 1 138 ? 29.795 9.122 5.878 1.00 49.22 137 ARG A N 1
ATOM 1039 C CA . ARG A 1 138 ? 29.617 9.879 7.095 1.00 50.07 137 ARG A CA 1
ATOM 1040 C C . ARG A 1 138 ? 28.260 10.587 7.033 1.00 49.06 137 ARG A C 1
ATOM 1041 O O . ARG A 1 138 ? 27.663 10.696 5.957 1.00 49.18 137 ARG A O 1
ATOM 1049 N N . SER A 1 139 ? 27.763 11.025 8.192 1.00 48.02 138 SER A N 1
ATOM 1050 C CA . SER A 1 139 ? 26.647 11.963 8.268 1.00 47.12 138 SER A CA 1
ATOM 1051 C C . SER A 1 139 ? 27.167 13.236 8.948 1.00 46.45 138 SER A C 1
ATOM 1052 O O . SER A 1 139 ? 28.089 13.143 9.753 1.00 46.48 138 SER A O 1
ATOM 1055 N N . PRO A 1 140 ? 26.580 14.415 8.638 1.00 45.53 139 PRO A N 1
ATOM 1056 C CA . PRO A 1 140 ? 25.403 14.602 7.768 1.00 44.49 139 PRO A CA 1
ATOM 1057 C C . PRO A 1 140 ? 25.687 14.440 6.267 1.00 43.85 139 PRO A C 1
ATOM 1058 O O . PRO A 1 140 ? 26.750 14.813 5.757 1.00 42.37 139 PRO A O 1
ATOM 1062 N N . ILE A 1 141 ? 24.699 13.867 5.592 1.00 42.22 140 ILE A N 1
ATOM 1063 C CA . ILE A 1 141 ? 24.720 13.637 4.152 1.00 40.89 140 ILE A CA 1
ATOM 1064 C C . ILE A 1 141 ? 24.207 14.832 3.359 1.00 40.64 140 ILE A C 1
ATOM 1065 O O . ILE A 1 141 ? 23.070 15.282 3.533 1.00 41.06 140 ILE A O 1
ATOM 1070 N N . ASP A 1 142 ? 25.024 15.354 2.462 1.00 40.91 141 ASP A N 1
ATOM 1071 C CA . ASP A 1 142 ? 24.499 16.348 1.537 1.00 41.78 141 ASP A CA 1
ATOM 1072 C C . ASP A 1 142 ? 24.258 15.753 0.144 1.00 41.23 141 ASP A C 1
ATOM 1073 O O . ASP A 1 142 ? 24.698 14.630 -0.153 1.00 41.62 141 ASP A O 1
ATOM 1078 N N . GLU A 1 143 ? 23.558 16.511 -0.689 1.00 40.70 142 GLU A N 1
ATOM 1079 C CA . GLU A 1 143 ? 23.048 16.017 -1.978 1.00 40.92 142 GLU A CA 1
ATOM 1080 C C . GLU A 1 143 ? 24.136 15.552 -2.951 1.00 41.92 142 GLU A C 1
ATOM 1081 O O . GLU A 1 143 ? 23.901 14.660 -3.782 1.00 42.30 142 GLU A O 1
ATOM 1087 N N . THR A 1 144 ? 25.334 16.127 -2.826 1.00 41.95 143 THR A N 1
ATOM 1088 C CA . THR A 1 144 ? 26.443 15.783 -3.716 1.00 41.83 143 THR A CA 1
ATOM 1089 C C . THR A 1 144 ? 27.204 14.532 -3.292 1.00 41.13 143 THR A C 1
ATOM 1090 O O . THR A 1 144 ? 28.186 14.179 -3.928 1.00 41.52 143 THR A O 1
ATOM 1094 N N . PHE A 1 145 ? 26.767 13.863 -2.222 1.00 41.32 144 PHE A N 1
ATOM 1095 C CA . PHE A 1 145 ? 27.296 12.543 -1.840 1.00 40.53 144 PHE A CA 1
ATOM 1096 C C . PHE A 1 145 ? 27.105 11.561 -3.019 1.00 41.01 144 PHE A C 1
ATOM 1097 O O . PHE A 1 145 ? 26.180 11.732 -3.837 1.00 40.73 144 PHE A O 1
ATOM 1105 N N . PRO A 1 146 ? 27.992 10.556 -3.126 1.00 40.65 145 PRO A N 1
ATOM 1106 C CA . PRO A 1 146 ? 27.920 9.518 -4.165 1.00 40.42 145 PRO A CA 1
ATOM 1107 C C . PRO A 1 146 ? 26.632 8.705 -4.025 1.00 39.19 145 PRO A C 1
ATOM 1108 O O . PRO A 1 146 ? 26.245 8.356 -2.912 1.00 38.82 145 PRO A O 1
ATOM 1112 N N . LEU A 1 147 ? 25.975 8.415 -5.141 1.00 39.38 146 LEU A N 1
ATOM 1113 C CA . LEU A 1 147 ? 24.733 7.623 -5.099 1.00 38.47 146 LEU A CA 1
ATOM 1114 C C . LEU A 1 147 ? 24.947 6.142 -5.375 1.00 38.52 146 LEU A C 1
ATOM 1115 O O . LEU A 1 147 ? 25.631 5.768 -6.336 1.00 38.20 146 LEU A O 1
ATOM 1120 N N . SER A 1 148 ? 24.375 5.317 -4.502 1.00 37.59 147 SER A N 1
ATOM 1121 C CA . SER A 1 148 ? 24.326 3.862 -4.651 1.00 37.35 147 SER A CA 1
ATOM 1122 C C . SER A 1 148 ? 23.145 3.340 -3.817 1.00 36.88 147 SER A C 1
ATOM 1123 O O . SER A 1 148 ? 22.548 4.090 -3.039 1.00 36.10 147 SER A O 1
ATOM 1126 N N . ALA A 1 149 ? 22.791 2.073 -3.986 1.00 36.30 148 ALA A N 1
ATOM 1127 C CA . ALA A 1 149 ? 21.741 1.484 -3.165 1.00 36.41 148 ALA A CA 1
ATOM 1128 C C . ALA A 1 149 ? 22.091 0.068 -2.788 1.00 36.27 148 ALA A C 1
ATOM 1129 O O . ALA A 1 149 ? 22.873 -0.592 -3.482 1.00 37.00 148 ALA A O 1
ATOM 1131 N N . THR A 1 150 ? 21.523 -0.403 -1.686 1.00 35.64 149 THR A N 1
ATOM 1132 C CA . THR A 1 150 ? 21.833 -1.748 -1.176 1.00 35.70 149 THR A CA 1
ATOM 1133 C C . THR A 1 150 ? 20.647 -2.704 -1.245 1.00 34.39 149 THR A C 1
ATOM 1134 O O . THR A 1 150 ? 20.713 -3.818 -0.716 1.00 34.44 149 THR A O 1
ATOM 1138 N N . ASN A 1 151 ? 19.554 -2.277 -1.868 1.00 32.55 150 ASN A N 1
ATOM 1139 C CA . ASN A 1 151 ? 18.358 -3.121 -1.971 1.00 31.43 150 ASN A CA 1
ATOM 1140 C C . ASN A 1 151 ? 17.503 -2.664 -3.172 1.00 30.23 150 ASN A C 1
ATOM 1141 O O . ASN A 1 151 ? 17.631 -1.539 -3.587 1.00 29.48 150 ASN A O 1
ATOM 1146 N N . PRO A 1 152 ? 16.688 -3.557 -3.759 1.00 30.24 151 PRO A N 1
ATOM 1147 C CA . PRO A 1 152 ? 15.947 -3.194 -4.978 1.00 29.62 151 PRO A CA 1
ATOM 1148 C C . PRO A 1 152 ? 15.053 -1.979 -4.861 1.00 29.29 151 PRO A C 1
ATOM 1149 O O . PRO A 1 152 ? 14.955 -1.187 -5.812 1.00 29.59 151 PRO A O 1
ATOM 1153 N N . TYR A 1 153 ? 14.406 -1.815 -3.708 1.00 29.63 152 TYR A N 1
ATOM 1154 C CA . TYR A 1 153 ? 13.644 -0.606 -3.455 1.00 29.11 152 TYR A CA 1
ATOM 1155 C C . TYR A 1 153 ? 14.530 0.650 -3.655 1.00 29.64 152 TYR A C 1
ATOM 1156 O O . TYR A 1 153 ? 14.151 1.566 -4.388 1.00 28.58 152 TYR A O 1
ATOM 1165 N N . GLY A 1 154 ? 15.716 0.670 -3.040 1.00 29.01 153 GLY A N 1
ATOM 1166 C CA . GLY A 1 154 ? 16.669 1.797 -3.249 1.00 29.49 153 GLY A CA 1
ATOM 1167 C C . GLY A 1 154 ? 17.029 1.991 -4.725 1.00 28.71 153 GLY A C 1
ATOM 1168 O O . GLY A 1 154 ? 17.139 3.127 -5.228 1.00 29.27 153 GLY A O 1
ATOM 1169 N N . GLN A 1 155 ? 17.209 0.870 -5.416 1.00 28.85 154 GLN A N 1
ATOM 1170 C CA . GLN A 1 155 ? 17.504 0.884 -6.859 1.00 28.51 154 GLN A CA 1
ATOM 1171 C C . GLN A 1 155 ? 16.403 1.533 -7.679 1.00 27.77 154 GLN A C 1
ATOM 1172 O O . GLN A 1 155 ? 16.691 2.268 -8.613 1.00 26.73 154 GLN A O 1
ATOM 1178 N N . THR A 1 156 ? 15.143 1.257 -7.342 1.00 28.53 155 THR A N 1
ATOM 1179 C CA . THR A 1 156 ? 14.020 1.876 -8.071 1.00 27.00 155 THR A CA 1
ATOM 1180 C C . THR A 1 156 ? 14.082 3.385 -7.891 1.00 26.93 155 THR A C 1
ATOM 1181 O O . THR A 1 156 ? 13.756 4.121 -8.833 1.00 27.38 155 THR A O 1
ATOM 1185 N N . LYS A 1 157 ? 14.544 3.857 -6.722 1.00 26.71 156 LYS A N 1
ATOM 1186 C CA . LYS A 1 157 ? 14.640 5.315 -6.509 1.00 27.83 156 LYS A CA 1
ATOM 1187 C C . LYS A 1 157 ? 15.822 5.938 -7.291 1.00 28.22 156 LYS A C 1
ATOM 1188 O O . LYS A 1 157 ? 15.665 6.974 -7.933 1.00 29.02 156 LYS A O 1
ATOM 1194 N N . LEU A 1 158 ? 16.981 5.293 -7.242 1.00 29.15 157 LEU A N 1
ATOM 1195 C CA . LEU A 1 158 ? 18.134 5.702 -8.072 1.00 29.77 157 LEU A CA 1
ATOM 1196 C C . LEU A 1 158 ? 17.803 5.713 -9.559 1.00 29.12 157 LEU A C 1
ATOM 1197 O O . LEU A 1 158 ? 18.167 6.643 -10.286 1.00 28.80 157 LEU A O 1
ATOM 1202 N N . MET A 1 159 ? 17.163 4.643 -10.039 1.00 28.23 158 MET A N 1
ATOM 1203 C CA . MET A 1 159 ? 16.752 4.589 -11.441 1.00 27.98 158 MET A CA 1
ATOM 1204 C C . MET A 1 159 ? 15.711 5.611 -11.809 1.00 26.44 158 MET A C 1
ATOM 1205 O O . MET A 1 159 ? 15.778 6.170 -12.915 1.00 26.62 158 MET A O 1
ATOM 1210 N N . ALA A 1 160 ? 14.741 5.855 -10.915 1.00 25.34 159 ALA A N 1
ATOM 1211 C CA . ALA A 1 160 ? 13.781 6.955 -11.142 1.00 24.87 159 ALA A CA 1
ATOM 1212 C C . ALA A 1 160 ? 14.488 8.322 -11.327 1.00 26.06 159 ALA A C 1
ATOM 1213 O O . ALA A 1 160 ? 14.179 9.080 -12.262 1.00 26.16 159 ALA A O 1
ATOM 1215 N N . GLU A 1 161 ? 15.445 8.630 -10.458 1.00 27.16 160 GLU A N 1
ATOM 1216 C CA . GLU A 1 161 ? 16.138 9.902 -10.554 1.00 28.60 160 GLU A CA 1
ATOM 1217 C C . GLU A 1 161 ? 16.895 9.998 -11.893 1.00 28.40 160 GLU A C 1
ATOM 1218 O O . GLU A 1 161 ? 16.910 11.075 -12.519 1.00 28.92 160 GLU A O 1
ATOM 1224 N N . GLN A 1 162 ? 17.514 8.896 -12.315 1.00 28.21 161 GLN A N 1
ATOM 1225 C CA . GLN A 1 162 ? 18.198 8.835 -13.638 1.00 28.45 161 GLN A CA 1
ATOM 1226 C C . GLN A 1 162 ? 17.215 9.052 -14.807 1.00 28.18 161 GLN A C 1
ATOM 1227 O O . GLN A 1 162 ? 17.467 9.864 -15.703 1.00 28.73 161 GLN A O 1
ATOM 1233 N N . ILE A 1 163 ? 16.082 8.346 -14.785 1.00 28.38 162 ILE A N 1
ATOM 1234 C CA . ILE A 1 163 ? 15.007 8.562 -15.774 1.00 27.68 162 ILE A CA 1
ATOM 1235 C C . ILE A 1 163 ? 14.569 10.022 -15.855 1.00 27.58 162 ILE A C 1
ATOM 1236 O O . ILE A 1 163 ? 14.494 10.601 -16.959 1.00 27.63 162 ILE A O 1
ATOM 1241 N N . LEU A 1 164 ? 14.346 10.646 -14.693 1.00 26.78 163 LEU A N 1
ATOM 1242 C CA . LEU A 1 164 ? 13.891 12.024 -14.656 1.00 28.10 163 LEU A CA 1
ATOM 1243 C C . LEU A 1 164 ? 14.921 12.966 -15.299 1.00 28.93 163 LEU A C 1
ATOM 1244 O O . LEU A 1 164 ? 14.563 13.860 -16.052 1.00 30.28 163 LEU A O 1
ATOM 1249 N N . ARG A 1 165 ? 16.194 12.745 -15.002 1.00 29.99 164 ARG A N 1
ATOM 1250 C CA . ARG A 1 165 ? 17.259 13.536 -15.601 1.00 30.63 164 ARG A CA 1
ATOM 1251 C C . ARG A 1 165 ? 17.279 13.414 -17.117 1.00 31.09 164 ARG A C 1
ATOM 1252 O O . ARG A 1 165 ? 17.471 14.419 -17.827 1.00 30.52 164 ARG A O 1
ATOM 1260 N N . ASP A 1 166 ? 17.098 12.195 -17.615 1.00 30.45 165 ASP A N 1
ATOM 1261 C CA . ASP A 1 166 ? 17.120 11.947 -19.062 1.00 30.94 165 ASP A CA 1
ATOM 1262 C C . ASP A 1 166 ? 15.892 12.527 -19.763 1.00 30.40 165 ASP A C 1
ATOM 1263 O O . ASP A 1 166 ? 15.985 13.056 -20.869 1.00 31.15 165 ASP A O 1
ATOM 1268 N N . VAL A 1 167 ? 14.735 12.440 -19.128 1.00 31.66 166 VAL A N 1
ATOM 1269 C CA . VAL A 1 167 ? 13.509 13.062 -19.666 1.00 31.70 166 VAL A CA 1
ATOM 1270 C C . VAL A 1 167 ? 13.678 14.583 -19.875 1.00 32.80 166 VAL A C 1
ATOM 1271 O O . VAL A 1 167 ? 13.284 15.123 -20.918 1.00 32.74 166 VAL A O 1
ATOM 1275 N N . GLU A 1 168 ? 14.270 15.254 -18.894 1.00 33.55 167 GLU A N 1
ATOM 1276 C CA . GLU A 1 168 ? 14.554 16.700 -19.002 1.00 35.46 167 GLU A CA 1
ATOM 1277 C C . GLU A 1 168 ? 15.677 16.976 -20.009 1.00 35.82 167 GLU A C 1
ATOM 1278 O O . GLU A 1 168 ? 15.681 18.016 -20.684 1.00 36.49 167 GLU A O 1
ATOM 1284 N N . ALA A 1 169 ? 16.633 16.061 -20.109 1.00 36.68 168 ALA A N 1
ATOM 1285 C CA . ALA A 1 169 ? 17.689 16.187 -21.122 1.00 37.07 168 ALA A CA 1
ATOM 1286 C C . ALA A 1 169 ? 17.091 16.174 -22.535 1.00 38.19 168 ALA A C 1
ATOM 1287 O O . ALA A 1 169 ? 17.531 16.933 -23.413 1.00 39.08 168 ALA A O 1
ATOM 1289 N N . ALA A 1 170 ? 16.055 15.356 -22.749 1.00 38.36 169 ALA A N 1
ATOM 1290 C CA . ALA A 1 170 ? 15.362 15.280 -24.039 1.00 38.18 169 ALA A CA 1
ATOM 1291 C C . ALA A 1 170 ? 14.401 16.445 -24.290 1.00 38.44 169 ALA A C 1
ATOM 1292 O O . ALA A 1 170 ? 14.197 16.845 -25.433 1.00 38.74 169 ALA A O 1
ATOM 1294 N N . ASP A 1 171 ? 13.784 16.960 -23.228 1.00 37.49 170 ASP A N 1
ATOM 1295 C CA . ASP A 1 171 ? 12.801 18.042 -23.325 1.00 37.69 170 ASP A CA 1
ATOM 1296 C C . ASP A 1 171 ? 13.099 18.980 -22.166 1.00 37.89 170 ASP A C 1
ATOM 1297 O O . ASP A 1 171 ? 12.668 18.751 -21.034 1.00 37.37 170 ASP A O 1
ATOM 1302 N N . PRO A 1 172 ? 13.891 20.025 -22.434 1.00 38.34 171 PRO A N 1
ATOM 1303 C CA . PRO A 1 172 ? 14.318 20.966 -21.405 1.00 38.33 171 PRO A CA 1
ATOM 1304 C C . PRO A 1 172 ? 13.193 21.798 -20.782 1.00 37.78 171 PRO A C 1
ATOM 1305 O O . PRO A 1 172 ? 13.453 22.555 -19.852 1.00 37.81 171 PRO A O 1
ATOM 1309 N N . SER A 1 173 ? 11.958 21.643 -21.265 1.00 37.19 172 SER A N 1
ATOM 1310 C CA . SER A 1 173 ? 10.833 22.317 -20.639 1.00 37.22 172 SER A CA 1
ATOM 1311 C C . SER A 1 173 ? 10.431 21.659 -19.293 1.00 36.79 172 SER A C 1
ATOM 1312 O O . SER A 1 173 ? 9.831 22.307 -18.419 1.00 36.28 172 SER A O 1
ATOM 1315 N N . TRP A 1 174 ? 10.821 20.400 -19.102 1.00 35.24 173 TRP A N 1
ATOM 1316 C CA . TRP A 1 174 ? 10.561 19.751 -17.812 1.00 35.37 173 TRP A CA 1
ATOM 1317 C C . TRP A 1 174 ? 11.095 20.489 -16.578 1.00 34.49 173 TRP A C 1
ATOM 1318 O O . TRP A 1 174 ? 12.224 20.940 -16.561 1.00 34.21 173 TRP A O 1
ATOM 1329 N N . ARG A 1 175 ? 10.278 20.545 -15.529 1.00 33.87 174 ARG A N 1
ATOM 1330 C CA . ARG A 1 175 ? 10.689 21.095 -14.228 1.00 32.79 174 ARG A CA 1
ATOM 1331 C C . ARG A 1 175 ? 10.399 20.049 -13.159 1.00 31.83 174 ARG A C 1
ATOM 1332 O O . ARG A 1 175 ? 9.235 19.762 -12.870 1.00 32.45 174 ARG A O 1
ATOM 1340 N N . VAL A 1 176 ? 11.466 19.499 -12.607 1.00 31.07 175 VAL A N 1
ATOM 1341 C CA . VAL A 1 176 ? 11.419 18.377 -11.665 1.00 30.64 175 VAL A CA 1
ATOM 1342 C C . VAL A 1 176 ? 11.993 18.763 -10.311 1.00 31.07 175 VAL A C 1
ATOM 1343 O O . VAL A 1 176 ? 13.163 19.179 -10.212 1.00 29.91 175 VAL A O 1
ATOM 1347 N N . ALA A 1 177 ? 11.187 18.623 -9.264 1.00 30.06 176 ALA A N 1
ATOM 1348 C CA . ALA A 1 177 ? 11.716 18.732 -7.920 1.00 30.80 176 ALA A CA 1
ATOM 1349 C C . ALA A 1 177 ? 11.889 17.313 -7.354 1.00 31.20 176 ALA A C 1
ATOM 1350 O O . ALA A 1 177 ? 10.903 16.612 -7.136 1.00 31.08 176 ALA A O 1
ATOM 1352 N N . THR A 1 178 ? 13.118 16.868 -7.153 1.00 31.03 177 THR A N 1
ATOM 1353 C CA . THR A 1 178 ? 13.257 15.589 -6.468 1.00 32.01 177 THR A CA 1
ATOM 1354 C C . THR A 1 178 ? 13.636 15.757 -5.008 1.00 31.46 177 THR A C 1
ATOM 1355 O O . THR A 1 178 ? 14.585 16.491 -4.647 1.00 30.82 177 THR A O 1
ATOM 1359 N N . LEU A 1 179 ? 12.847 15.110 -4.163 1.00 29.92 178 LEU A N 1
ATOM 1360 C CA . LEU A 1 179 ? 12.931 15.362 -2.742 1.00 30.05 178 LEU A CA 1
ATOM 1361 C C . LEU A 1 179 ? 13.314 14.056 -2.113 1.00 30.22 178 LEU A C 1
ATOM 1362 O O . LEU A 1 179 ? 12.608 13.037 -2.287 1.00 30.54 178 LEU A O 1
ATOM 1367 N N . ARG A 1 180 ? 14.456 14.052 -1.442 1.00 29.24 179 ARG A N 1
ATOM 1368 C CA . ARG A 1 180 ? 14.932 12.830 -0.822 1.00 29.24 179 ARG A CA 1
ATOM 1369 C C . ARG A 1 180 ? 14.567 12.891 0.650 1.00 29.48 179 ARG A C 1
ATOM 1370 O O . ARG A 1 180 ? 15.237 13.566 1.438 1.00 29.36 179 ARG A O 1
ATOM 1378 N N . TYR A 1 181 ? 13.465 12.229 1.008 1.00 29.34 180 TYR A N 1
ATOM 1379 C CA . TYR A 1 181 ? 12.998 12.175 2.386 1.00 28.36 180 TYR A CA 1
ATOM 1380 C C . TYR A 1 181 ? 13.934 11.308 3.212 1.00 28.31 180 TYR A C 1
ATOM 1381 O O . TYR A 1 181 ? 14.476 10.309 2.732 1.00 28.15 180 TYR A O 1
ATOM 1390 N N . PHE A 1 182 ? 14.114 11.678 4.478 1.00 27.93 181 PHE A N 1
ATOM 1391 C CA . PHE A 1 182 ? 14.820 10.795 5.396 1.00 28.41 181 PHE A CA 1
ATOM 1392 C C . PHE A 1 182 ? 13.856 9.824 6.072 1.00 29.49 181 PHE A C 1
ATOM 1393 O O . PHE A 1 182 ? 13.403 8.883 5.394 1.00 29.99 181 PHE A O 1
ATOM 1401 N N . ASN A 1 183 ? 13.521 10.006 7.355 1.00 28.56 182 ASN A N 1
ATOM 1402 C CA . ASN A 1 183 ? 12.629 9.057 8.023 1.00 28.40 182 ASN A CA 1
ATOM 1403 C C . ASN A 1 183 ? 11.358 9.736 8.551 1.00 29.75 182 ASN A C 1
ATOM 1404 O O . ASN A 1 183 ? 11.310 10.159 9.722 1.00 29.87 182 ASN A O 1
ATOM 1409 N N . PRO A 1 184 ? 10.316 9.845 7.695 1.00 30.03 183 PRO A N 1
ATOM 1410 C CA . PRO A 1 184 ? 9.089 10.503 8.137 1.00 30.43 183 PRO A CA 1
ATOM 1411 C C . PRO A 1 184 ? 8.380 9.718 9.237 1.00 29.91 183 PRO A C 1
ATOM 1412 O O . PRO A 1 184 ? 8.234 8.482 9.132 1.00 29.58 183 PRO A O 1
ATOM 1416 N N . VAL A 1 185 ? 7.906 10.461 10.244 1.00 29.34 184 VAL A N 1
ATOM 1417 C CA . VAL A 1 185 ? 7.137 9.936 11.375 1.00 28.52 184 VAL A CA 1
ATOM 1418 C C . VAL A 1 185 ? 6.124 11.005 11.782 1.00 28.63 184 VAL A C 1
ATOM 1419 O O . VAL A 1 185 ? 6.138 12.137 11.259 1.00 28.89 184 VAL A O 1
ATOM 1423 N N . GLY A 1 186 ? 5.245 10.668 12.726 1.00 27.81 185 GLY A N 1
ATOM 1424 C CA . GLY A 1 186 ? 4.238 11.630 13.165 1.00 28.94 185 GLY A CA 1
ATOM 1425 C C . GLY A 1 186 ? 2.942 11.566 12.366 1.00 29.72 185 GLY A C 1
ATOM 1426 O O . GLY A 1 186 ? 2.712 10.628 11.576 1.00 29.13 185 GLY A O 1
ATOM 1427 N N . ALA A 1 187 ? 2.091 12.576 12.574 1.00 30.01 186 ALA A N 1
ATOM 1428 C CA . ALA A 1 187 ? 0.780 12.610 11.957 1.00 30.23 186 ALA A CA 1
ATOM 1429 C C . ALA A 1 187 ? 0.194 13.991 12.098 1.00 30.34 186 ALA A C 1
ATOM 1430 O O . ALA A 1 187 ? 0.606 14.761 12.975 1.00 29.63 186 ALA A O 1
ATOM 1432 N N . HIS A 1 188 ? -0.774 14.296 11.235 1.00 29.88 187 HIS A N 1
ATOM 1433 C CA . HIS A 1 188 ? -1.491 15.558 11.332 1.00 30.30 187 HIS A CA 1
ATOM 1434 C C . HIS A 1 188 ? -1.980 15.747 12.779 1.00 31.10 187 HIS A C 1
ATOM 1435 O O . HIS A 1 188 ? -2.449 14.793 13.411 1.00 30.90 187 HIS A O 1
ATOM 1442 N N . GLU A 1 189 ? -1.835 16.964 13.297 1.00 31.32 188 GLU A N 1
ATOM 1443 C CA . GLU A 1 189 ? -2.133 17.265 14.706 1.00 33.01 188 GLU A CA 1
ATOM 1444 C C . GLU A 1 189 ? -3.574 16.992 15.151 1.00 32.68 188 GLU A C 1
ATOM 1445 O O . GLU A 1 189 ? -3.827 16.813 16.335 1.00 33.73 188 GLU A O 1
ATOM 1451 N N . SER A 1 190 ? -4.503 16.955 14.205 1.00 32.26 189 SER A N 1
ATOM 1452 C CA . SER A 1 190 ? -5.893 16.589 14.482 1.00 32.25 189 SER A CA 1
ATOM 1453 C C . SER A 1 190 ? -6.017 15.166 15.027 1.00 32.13 189 SER A C 1
ATOM 1454 O O . SER A 1 190 ? -6.937 14.856 15.796 1.00 31.42 189 SER A O 1
ATOM 1457 N N . GLY A 1 191 ? -5.103 14.300 14.605 1.00 31.97 190 GLY A N 1
ATOM 1458 C CA . GLY A 1 191 ? -5.170 12.888 14.952 1.00 30.93 190 GLY A CA 1
ATOM 1459 C C . GLY A 1 191 ? -6.017 12.067 13.973 1.00 31.05 190 GLY A C 1
ATOM 1460 O O . GLY A 1 191 ? -6.211 10.870 14.193 1.00 31.54 190 GLY A O 1
ATOM 1461 N N . LEU A 1 192 ? -6.539 12.701 12.920 1.00 30.47 191 LEU A N 1
ATOM 1462 C CA . LEU A 1 192 ? -7.514 12.050 12.032 1.00 31.65 191 LEU A CA 1
ATOM 1463 C C . LEU A 1 192 ? -6.868 11.230 10.906 1.00 31.13 191 LEU A C 1
ATOM 1464 O O . LEU A 1 192 ? -7.532 10.372 10.293 1.00 32.42 191 LEU A O 1
ATOM 1469 N N . ILE A 1 193 ? -5.598 11.518 10.615 1.00 30.01 192 ILE A N 1
ATOM 1470 C CA . ILE A 1 193 ? -4.830 10.717 9.668 1.00 29.67 192 ILE A CA 1
ATOM 1471 C C . ILE A 1 193 ? -3.476 10.403 10.283 1.00 29.35 192 ILE A C 1
ATOM 1472 O O . ILE A 1 193 ? -3.067 11.049 11.238 1.00 29.68 192 ILE A O 1
ATOM 1477 N N . GLY A 1 194 ? -2.788 9.419 9.714 1.00 28.94 193 GLY A N 1
ATOM 1478 C CA . GLY A 1 194 ? -1.465 9.010 10.174 1.00 29.01 193 GLY A CA 1
ATOM 1479 C C . GLY A 1 194 ? -1.005 7.853 9.318 1.00 29.71 193 GLY A C 1
ATOM 1480 O O . GLY A 1 194 ? -1.596 7.583 8.253 1.00 29.44 193 GLY A O 1
ATOM 1481 N N . GLU A 1 195 ? 0.059 7.175 9.742 1.00 29.62 194 GLU A N 1
ATOM 1482 C CA . GLU A 1 195 ? 0.455 5.977 9.031 1.00 31.21 194 GLU A CA 1
ATOM 1483 C C . GLU A 1 195 ? -0.314 4.756 9.540 1.00 31.58 194 GLU A C 1
ATOM 1484 O O . GLU A 1 195 ? -0.398 4.505 10.748 1.00 30.03 194 GLU A O 1
ATOM 1490 N N . ASP A 1 196 ? -0.866 4.005 8.595 1.00 31.96 195 ASP A N 1
ATOM 1491 C CA . ASP A 1 196 ? -1.604 2.809 8.925 1.00 33.31 195 ASP A CA 1
ATOM 1492 C C . ASP A 1 196 ? -0.946 1.611 8.213 1.00 34.19 195 ASP A C 1
ATOM 1493 O O . ASP A 1 196 ? -1.308 1.275 7.093 1.00 34.61 195 ASP A O 1
ATOM 1498 N N . PRO A 1 197 ? 0.023 0.947 8.873 1.00 35.26 196 PRO A N 1
ATOM 1499 C CA . PRO A 1 197 ? 0.673 -0.182 8.186 1.00 35.80 196 PRO A CA 1
ATOM 1500 C C . PRO A 1 197 ? -0.293 -1.369 8.096 1.00 36.20 196 PRO A C 1
ATOM 1501 O O . PRO A 1 197 ? -1.145 -1.538 8.978 1.00 36.39 196 PRO A O 1
ATOM 1505 N N . ALA A 1 198 ? -0.178 -2.150 7.023 1.00 36.93 197 ALA A N 1
ATOM 1506 C CA . ALA A 1 198 ? -0.858 -3.445 6.900 1.00 38.26 197 ALA A CA 1
ATOM 1507 C C . ALA A 1 198 ? 0.000 -4.478 7.619 1.00 38.84 197 ALA A C 1
ATOM 1508 O O . ALA A 1 198 ? 1.182 -4.642 7.304 1.00 40.18 197 ALA A O 1
ATOM 1510 N N . GLY A 1 199 ? -0.558 -5.152 8.606 1.00 38.62 198 GLY A N 1
ATOM 1511 C CA . GLY A 1 199 ? 0.166 -6.232 9.245 1.00 38.22 198 GLY A CA 1
ATOM 1512 C C . GLY A 1 199 ? 1.180 -5.734 10.242 1.00 37.92 198 GLY A C 1
ATOM 1513 O O . GLY A 1 199 ? 1.007 -4.667 10.835 1.00 38.20 198 GLY A O 1
ATOM 1514 N N . ILE A 1 200 ? 2.241 -6.508 10.428 1.00 37.49 199 ILE A N 1
ATOM 1515 C CA . ILE A 1 200 ? 3.294 -6.120 11.357 1.00 37.71 199 ILE A CA 1
ATOM 1516 C C . ILE A 1 200 ? 4.164 -5.050 10.675 1.00 36.94 199 ILE A C 1
ATOM 1517 O O . ILE A 1 200 ? 4.632 -5.251 9.551 1.00 36.06 199 ILE A O 1
ATOM 1522 N N . PRO A 1 201 ? 4.337 -3.882 11.328 1.00 36.45 200 PRO A N 1
ATOM 1523 C CA . PRO A 1 201 ? 5.096 -2.780 10.727 1.00 35.65 200 PRO A CA 1
ATOM 1524 C C . PRO A 1 201 ? 6.532 -3.127 10.516 1.00 35.45 200 PRO A C 1
ATOM 1525 O O . PRO A 1 201 ? 7.145 -3.797 11.362 1.00 34.94 200 PRO A O 1
ATOM 1529 N N . ASN A 1 202 ? 7.087 -2.664 9.401 1.00 35.47 201 ASN A N 1
ATOM 1530 C CA . ASN A 1 202 ? 8.508 -2.840 9.155 1.00 36.12 201 ASN A CA 1
ATOM 1531 C C . ASN A 1 202 ? 9.331 -1.755 9.819 1.00 35.19 201 ASN A C 1
ATOM 1532 O O . ASN A 1 202 ? 10.501 -1.981 10.151 1.00 36.75 201 ASN A O 1
ATOM 1537 N N . ASN A 1 203 ? 8.714 -0.588 10.002 1.00 34.58 202 ASN A N 1
ATOM 1538 C CA A ASN A 1 203 ? 9.380 0.637 10.462 0.50 33.97 202 ASN A CA 1
ATOM 1539 C CA B ASN A 1 203 ? 9.466 0.569 10.488 0.50 33.25 202 ASN A CA 1
ATOM 1540 C C . ASN A 1 203 ? 9.279 0.866 11.976 1.00 33.44 202 ASN A C 1
ATOM 1541 O O . ASN A 1 203 ? 8.390 0.317 12.632 1.00 32.81 202 ASN A O 1
ATOM 1550 N N . LEU A 1 204 ? 10.172 1.694 12.508 1.00 32.86 203 LEU A N 1
ATOM 1551 C CA . LEU A 1 204 ? 10.288 1.906 13.959 1.00 31.93 203 LEU A CA 1
ATOM 1552 C C . LEU A 1 204 ? 9.074 2.560 14.614 1.00 31.94 203 LEU A C 1
ATOM 1553 O O . LEU A 1 204 ? 8.484 1.965 15.517 1.00 32.04 203 LEU A O 1
ATOM 1558 N N . MET A 1 205 ? 8.693 3.776 14.199 1.00 31.29 204 MET A N 1
ATOM 1559 C CA A MET A 1 205 ? 7.649 4.488 14.961 0.50 31.32 204 MET A CA 1
ATOM 1560 C CA B MET A 1 205 ? 7.635 4.509 14.916 0.50 31.58 204 MET A CA 1
ATOM 1561 C C . MET A 1 205 ? 6.297 3.772 14.974 1.00 31.58 204 MET A C 1
ATOM 1562 O O . MET A 1 205 ? 5.677 3.688 16.037 1.00 31.80 204 MET A O 1
ATOM 1571 N N . PRO A 1 206 ? 5.823 3.229 13.813 1.00 32.31 205 PRO A N 1
ATOM 1572 C CA . PRO A 1 206 ? 4.583 2.451 13.910 1.00 32.98 205 PRO A CA 1
ATOM 1573 C C . PRO A 1 206 ? 4.687 1.237 14.860 1.00 33.46 205 PRO A C 1
ATOM 1574 O O . PRO A 1 206 ? 3.747 0.963 15.591 1.00 34.02 205 PRO A O 1
ATOM 1578 N N . TYR A 1 207 ? 5.817 0.539 14.871 1.00 34.16 206 TYR A N 1
ATOM 1579 C CA . TYR A 1 207 ? 5.982 -0.590 15.790 1.00 33.94 206 TYR A CA 1
ATOM 1580 C C . TYR A 1 207 ? 5.905 -0.130 17.245 1.00 34.01 206 TYR A C 1
ATOM 1581 O O . TYR A 1 207 ? 5.162 -0.710 18.052 1.00 34.40 206 TYR A O 1
ATOM 1590 N N . VAL A 1 208 ? 6.672 0.910 17.568 1.00 33.38 207 VAL A N 1
ATOM 1591 C CA . VAL A 1 208 ? 6.647 1.537 18.899 1.00 32.94 207 VAL A CA 1
ATOM 1592 C C . VAL A 1 208 ? 5.232 1.923 19.307 1.00 33.43 207 VAL A C 1
ATOM 1593 O O . VAL A 1 208 ? 4.787 1.639 20.449 1.00 33.97 207 VAL A O 1
ATOM 1597 N N . ALA A 1 209 ? 4.524 2.581 18.390 1.00 33.61 208 ALA A N 1
ATOM 1598 C CA . ALA A 1 209 ? 3.158 3.033 18.668 1.00 33.91 208 ALA A CA 1
ATOM 1599 C C . ALA A 1 209 ? 2.208 1.871 18.910 1.00 34.23 208 ALA A C 1
ATOM 1600 O O . ALA A 1 209 ? 1.318 1.967 19.763 1.00 34.14 208 ALA A O 1
ATOM 1602 N N . GLN A 1 210 ? 2.371 0.781 18.150 1.00 34.18 209 GLN A N 1
ATOM 1603 C CA . GLN A 1 210 ? 1.520 -0.393 18.353 1.00 34.93 209 GLN A CA 1
ATOM 1604 C C . GLN A 1 210 ? 1.870 -1.119 19.662 1.00 35.22 209 GLN A C 1
ATOM 1605 O O . GLN A 1 210 ? 0.989 -1.680 20.330 1.00 36.15 209 GLN A O 1
ATOM 1611 N N . VAL A 1 211 ? 3.140 -1.088 20.052 1.00 35.75 210 VAL A N 1
ATOM 1612 C CA . VAL A 1 211 ? 3.509 -1.593 21.379 1.00 36.27 210 VAL A CA 1
ATOM 1613 C C . VAL A 1 211 ? 2.810 -0.735 22.450 1.00 36.76 210 VAL A C 1
ATOM 1614 O O . VAL A 1 211 ? 2.129 -1.278 23.336 1.00 37.53 210 VAL A O 1
ATOM 1618 N N . ALA A 1 212 ? 2.909 0.587 22.322 1.00 36.11 211 ALA A N 1
ATOM 1619 C CA . ALA A 1 212 ? 2.283 1.537 23.270 1.00 36.62 211 ALA A CA 1
ATOM 1620 C C . ALA A 1 212 ? 0.757 1.405 23.417 1.00 37.69 211 ALA A C 1
ATOM 1621 O O . ALA A 1 212 ? 0.235 1.526 24.534 1.00 37.05 211 ALA A O 1
ATOM 1623 N N . VAL A 1 213 ? 0.045 1.150 22.320 1.00 37.57 212 VAL A N 1
ATOM 1624 C CA . VAL A 1 213 ? -1.409 1.035 22.392 1.00 39.12 212 VAL A CA 1
ATOM 1625 C C . VAL A 1 213 ? -1.888 -0.383 22.810 1.00 39.36 212 VAL A C 1
ATOM 1626 O O . VAL A 1 213 ? -3.071 -0.584 23.103 1.00 39.94 212 VAL A O 1
ATOM 1630 N N . GLY A 1 214 ? -0.978 -1.350 22.827 1.00 40.14 213 GLY A N 1
ATOM 1631 C CA . GLY A 1 214 ? -1.304 -2.728 23.220 1.00 40.68 213 GLY A CA 1
ATOM 1632 C C . GLY A 1 214 ? -1.515 -3.733 22.095 1.00 40.93 213 GLY A C 1
ATOM 1633 O O . GLY A 1 214 ? -1.844 -4.901 22.349 1.00 41.22 213 GLY A O 1
ATOM 1634 N N . LYS A 1 215 ? -1.316 -3.300 20.850 1.00 40.60 214 LYS A N 1
ATOM 1635 C CA . LYS A 1 215 ? -1.525 -4.169 19.684 1.00 40.53 214 LYS A CA 1
ATOM 1636 C C . LYS A 1 215 ? -0.358 -5.144 19.498 1.00 40.99 214 LYS A C 1
ATOM 1637 O O . LYS A 1 215 ? -0.548 -6.263 19.013 1.00 42.28 214 LYS A O 1
ATOM 1643 N N . LEU A 1 216 ? 0.844 -4.730 19.879 1.00 40.71 215 LEU A N 1
ATOM 1644 C CA . LEU A 1 216 ? 1.990 -5.637 19.890 1.00 40.66 215 LEU A CA 1
ATOM 1645 C C . LEU A 1 216 ? 2.587 -5.713 21.298 1.00 41.70 215 LEU A C 1
ATOM 1646 O O . LEU A 1 216 ? 2.492 -4.755 22.070 1.00 41.30 215 LEU A O 1
ATOM 1651 N N . GLU A 1 217 ? 3.223 -6.840 21.614 1.00 42.32 216 GLU A N 1
ATOM 1652 C CA . GLU A 1 217 ? 3.700 -7.104 22.977 1.00 44.07 216 GLU A CA 1
ATOM 1653 C C . GLU A 1 217 ? 5.036 -6.453 23.271 1.00 43.31 216 GLU A C 1
ATOM 1654 O O . GLU A 1 217 ? 5.219 -5.862 24.330 1.00 43.19 216 GLU A O 1
ATOM 1660 N N . LYS A 1 218 ? 5.972 -6.536 22.332 1.00 42.96 217 LYS A N 1
ATOM 1661 C CA . LYS A 1 218 ? 7.334 -6.144 22.615 1.00 43.02 217 LYS A CA 1
ATOM 1662 C C . LYS A 1 218 ? 8.039 -5.623 21.369 1.00 42.11 217 LYS A C 1
ATOM 1663 O O . LYS A 1 218 ? 8.018 -6.258 20.309 1.00 41.94 217 LYS A O 1
ATOM 1669 N N . LEU A 1 219 ? 8.674 -4.469 21.504 1.00 41.21 218 LEU A N 1
ATOM 1670 C CA . LEU A 1 219 ? 9.535 -3.963 20.432 1.00 40.29 218 LEU A CA 1
ATOM 1671 C C . LEU A 1 219 ? 10.834 -4.751 20.429 1.00 39.98 218 LEU A C 1
ATOM 1672 O O . LEU A 1 219 ? 11.384 -5.025 21.494 1.00 39.76 218 LEU A O 1
ATOM 1677 N N . ARG A 1 220 ? 11.315 -5.109 19.241 1.00 39.18 219 ARG A N 1
ATOM 1678 C CA . ARG A 1 220 ? 12.676 -5.612 19.063 1.00 39.45 219 ARG A CA 1
ATOM 1679 C C . ARG A 1 220 ? 13.601 -4.520 18.533 1.00 38.69 219 ARG A C 1
ATOM 1680 O O . ARG A 1 220 ? 13.310 -3.891 17.508 1.00 38.08 219 ARG A O 1
ATOM 1688 N N . VAL A 1 221 ? 14.700 -4.279 19.240 1.00 37.81 220 VAL A N 1
ATOM 1689 C CA . VAL A 1 221 ? 15.712 -3.312 18.818 1.00 37.29 220 VAL A CA 1
ATOM 1690 C C . VAL A 1 221 ? 16.782 -4.062 18.000 1.00 38.16 220 VAL A C 1
ATOM 1691 O O . VAL A 1 221 ? 17.433 -4.981 18.525 1.00 38.37 220 VAL A O 1
ATOM 1695 N N . PHE A 1 222 ? 16.945 -3.670 16.727 1.00 38.13 221 PHE A N 1
ATOM 1696 C CA . PHE A 1 222 ? 17.808 -4.384 15.760 1.00 38.13 221 PHE A CA 1
ATOM 1697 C C . PHE A 1 222 ? 19.254 -3.906 15.835 1.00 38.11 221 PHE A C 1
ATOM 1698 O O . PHE A 1 222 ? 19.655 -2.966 15.127 1.00 37.60 221 PHE A O 1
ATOM 1706 N N . GLY A 1 223 ? 20.023 -4.586 16.676 1.00 38.93 222 GLY A N 1
ATOM 1707 C CA . GLY A 1 223 ? 21.447 -4.364 16.794 1.00 39.98 222 GLY A CA 1
ATOM 1708 C C . GLY A 1 223 ? 21.706 -3.422 17.933 1.00 41.61 222 GLY A C 1
ATOM 1709 O O . GLY A 1 223 ? 21.100 -2.350 18.010 1.00 42.06 222 GLY A O 1
ATOM 1710 N N . SER A 1 224 ? 22.609 -3.819 18.826 1.00 42.91 223 SER A N 1
ATOM 1711 C CA . SER A 1 224 ? 23.007 -2.970 19.945 1.00 44.48 223 SER A CA 1
ATOM 1712 C C . SER A 1 224 ? 24.521 -2.795 20.038 1.00 45.35 223 SER A C 1
ATOM 1713 O O . SER A 1 224 ? 25.034 -2.373 21.087 1.00 45.55 223 SER A O 1
ATOM 1716 N N . ASP A 1 225 ? 25.229 -3.090 18.945 1.00 45.77 224 ASP A N 1
ATOM 1717 C CA . ASP A 1 225 ? 26.695 -2.985 18.908 1.00 46.27 224 ASP A CA 1
ATOM 1718 C C . ASP A 1 225 ? 27.230 -2.094 17.786 1.00 46.11 224 ASP A C 1
ATOM 1719 O O . ASP A 1 225 ? 28.394 -2.214 17.399 1.00 46.26 224 ASP A O 1
ATOM 1724 N N . TYR A 1 226 ? 26.393 -1.200 17.265 1.00 45.39 225 TYR A N 1
ATOM 1725 C CA . TYR A 1 226 ? 26.838 -0.262 16.231 1.00 45.23 225 TYR A CA 1
ATOM 1726 C C . TYR A 1 226 ? 27.794 0.792 16.811 1.00 46.28 225 TYR A C 1
ATOM 1727 O O . TYR A 1 226 ? 27.754 1.056 18.020 1.00 46.80 225 TYR A O 1
ATOM 1736 N N . PRO A 1 227 ? 28.659 1.388 15.960 1.00 47.16 226 PRO A N 1
ATOM 1737 C CA . PRO A 1 227 ? 29.548 2.499 16.352 1.00 47.66 226 PRO A CA 1
ATOM 1738 C C . PRO A 1 227 ? 28.808 3.821 16.593 1.00 48.35 226 PRO A C 1
ATOM 1739 O O . PRO A 1 227 ? 29.089 4.835 15.924 1.00 48.67 226 PRO A O 1
ATOM 1743 N N . THR A 1 228 ? 27.871 3.792 17.541 1.00 48.41 227 THR A N 1
ATOM 1744 C CA . THR A 1 228 ? 27.067 4.944 17.931 1.00 48.66 227 THR A CA 1
ATOM 1745 C C . THR A 1 228 ? 27.042 4.954 19.460 1.00 49.22 227 THR A C 1
ATOM 1746 O O . THR A 1 228 ? 27.268 3.907 20.071 1.00 49.61 227 THR A O 1
ATOM 1750 N N . PRO A 1 229 ? 26.750 6.118 20.086 1.00 49.65 228 PRO A N 1
ATOM 1751 C CA . PRO A 1 229 ? 26.862 6.240 21.547 1.00 49.50 228 PRO A CA 1
ATOM 1752 C C . PRO A 1 229 ? 26.189 5.145 22.365 1.00 49.19 228 PRO A C 1
ATOM 1753 O O . PRO A 1 229 ? 26.765 4.718 23.366 1.00 49.41 228 PRO A O 1
ATOM 1757 N N . ASP A 1 230 ? 25.000 4.683 21.960 1.00 47.56 229 ASP A N 1
ATOM 1758 C CA . ASP A 1 230 ? 24.351 3.576 22.668 1.00 45.85 229 ASP A CA 1
ATOM 1759 C C . ASP A 1 230 ? 24.320 2.290 21.850 1.00 44.25 229 ASP A C 1
ATOM 1760 O O . ASP A 1 230 ? 23.676 1.320 22.221 1.00 43.18 229 ASP A O 1
ATOM 1765 N N . GLY A 1 231 ? 25.046 2.273 20.741 1.00 43.67 230 GLY A N 1
ATOM 1766 C CA . GLY A 1 231 ? 25.158 1.046 19.951 1.00 42.56 230 GLY A CA 1
ATOM 1767 C C . GLY A 1 231 ? 23.959 0.758 19.054 1.00 41.88 230 GLY A C 1
ATOM 1768 O O . GLY A 1 231 ? 23.956 -0.233 18.328 1.00 41.59 230 GLY A O 1
ATOM 1769 N N . THR A 1 232 ? 22.934 1.614 19.085 1.00 40.93 231 THR A N 1
ATOM 1770 C CA . THR A 1 232 ? 21.747 1.352 18.246 1.00 39.47 231 THR A CA 1
ATOM 1771 C C . THR A 1 232 ? 21.712 2.314 17.072 1.00 39.01 231 THR A C 1
ATOM 1772 O O . THR A 1 232 ? 22.403 3.335 17.093 1.00 38.32 231 THR A O 1
ATOM 1776 N N . GLY A 1 233 ? 20.918 2.001 16.048 1.00 37.90 232 GLY A N 1
ATOM 1777 C CA . GLY A 1 233 ? 20.949 2.797 14.820 1.00 37.49 232 GLY A CA 1
ATOM 1778 C C . GLY A 1 233 ? 20.488 4.220 15.033 1.00 37.33 232 GLY A C 1
ATOM 1779 O O . GLY A 1 233 ? 19.639 4.476 15.888 1.00 37.34 232 GLY A O 1
ATOM 1780 N N . VAL A 1 234 ? 21.063 5.143 14.265 1.00 36.73 233 VAL A N 1
ATOM 1781 C CA . VAL A 1 234 ? 20.745 6.545 14.359 1.00 36.23 233 VAL A CA 1
ATOM 1782 C C . VAL A 1 234 ? 20.157 6.990 13.033 1.00 35.74 233 VAL A C 1
ATOM 1783 O O . VAL A 1 234 ? 20.745 6.710 11.973 1.00 35.50 233 VAL A O 1
ATOM 1787 N N . ARG A 1 235 ? 19.003 7.669 13.099 1.00 34.64 234 ARG A N 1
ATOM 1788 C CA . ARG A 1 235 ? 18.276 8.147 11.920 1.00 33.48 234 ARG A CA 1
ATOM 1789 C C . ARG A 1 235 ? 17.778 9.558 12.100 1.00 33.75 234 ARG A C 1
ATOM 1790 O O . ARG A 1 235 ? 17.632 10.045 13.225 1.00 33.46 234 ARG A O 1
ATOM 1798 N N . ASP A 1 236 ? 17.535 10.222 10.982 1.00 33.15 235 ASP A N 1
ATOM 1799 C CA . ASP A 1 236 ? 16.969 11.558 10.957 1.00 33.16 235 ASP A CA 1
ATOM 1800 C C . ASP A 1 236 ? 15.458 11.424 10.787 1.00 33.17 235 ASP A C 1
ATOM 1801 O O . ASP A 1 236 ? 14.962 11.288 9.654 1.00 33.47 235 ASP A O 1
ATOM 1806 N N . TYR A 1 237 ? 14.742 11.447 11.912 1.00 31.94 236 TYR A N 1
ATOM 1807 C CA . TYR A 1 237 ? 13.285 11.407 11.936 1.00 31.75 236 TYR A CA 1
ATOM 1808 C C . TYR A 1 237 ? 12.742 12.782 11.627 1.00 31.83 236 TYR A C 1
ATOM 1809 O O . TYR A 1 237 ? 13.197 13.776 12.190 1.00 31.60 236 TYR A O 1
ATOM 1818 N N . ILE A 1 238 ? 11.796 12.845 10.703 1.00 30.92 237 ILE A N 1
ATOM 1819 C CA . ILE A 1 238 ? 11.249 14.131 10.266 1.00 30.73 237 ILE A CA 1
ATOM 1820 C C . ILE A 1 238 ? 9.735 14.075 10.307 1.00 30.18 237 ILE A C 1
ATOM 1821 O O . ILE A 1 238 ? 9.131 13.094 9.848 1.00 29.81 237 ILE A O 1
ATOM 1826 N N . HIS A 1 239 ? 9.122 15.111 10.874 1.00 29.04 238 HIS A N 1
ATOM 1827 C CA . HIS A 1 239 ? 7.679 15.124 11.022 1.00 29.12 238 HIS A CA 1
ATOM 1828 C C . HIS A 1 239 ? 7.023 15.127 9.649 1.00 29.15 238 HIS A C 1
ATOM 1829 O O . HIS A 1 239 ? 7.377 15.924 8.784 1.00 29.25 238 HIS A O 1
ATOM 1836 N N . VAL A 1 240 ? 6.028 14.269 9.454 1.00 29.30 239 VAL A N 1
ATOM 1837 C CA . VAL A 1 240 ? 5.386 14.149 8.138 1.00 28.17 239 VAL A CA 1
ATOM 1838 C C . VAL A 1 240 ? 4.671 15.458 7.706 1.00 28.78 239 VAL A C 1
ATOM 1839 O O . VAL A 1 240 ? 4.549 15.739 6.514 1.00 28.79 239 VAL A O 1
ATOM 1843 N N . VAL A 1 241 ? 4.223 16.270 8.667 1.00 29.48 240 VAL A N 1
ATOM 1844 C CA . VAL A 1 241 ? 3.632 17.581 8.328 1.00 30.07 240 VAL A CA 1
ATOM 1845 C C . VAL A 1 241 ? 4.687 18.554 7.811 1.00 30.32 240 VAL A C 1
ATOM 1846 O O . VAL A 1 241 ? 4.420 19.334 6.871 1.00 29.17 240 VAL A O 1
ATOM 1850 N N . ASP A 1 242 ? 5.875 18.511 8.419 1.00 31.32 241 ASP A N 1
ATOM 1851 C CA . ASP A 1 242 ? 7.016 19.255 7.887 1.00 32.26 241 ASP A CA 1
ATOM 1852 C C . ASP A 1 242 ? 7.361 18.788 6.469 1.00 32.71 241 ASP A C 1
ATOM 1853 O O . ASP A 1 242 ? 7.648 19.589 5.576 1.00 32.23 241 ASP A O 1
ATOM 1858 N N . LEU A 1 243 ? 7.325 17.481 6.255 1.00 32.87 242 LEU A N 1
ATOM 1859 C CA . LEU A 1 243 ? 7.569 16.940 4.933 1.00 32.79 242 LEU A CA 1
ATOM 1860 C C . LEU A 1 243 ? 6.503 17.420 3.926 1.00 32.06 242 LEU A C 1
ATOM 1861 O O . LEU A 1 243 ? 6.837 17.876 2.827 1.00 32.23 242 LEU A O 1
ATOM 1866 N N . ALA A 1 244 ? 5.229 17.344 4.306 1.00 31.72 243 ALA A N 1
ATOM 1867 C CA . ALA A 1 244 ? 4.131 17.821 3.444 1.00 31.59 243 ALA A CA 1
ATOM 1868 C C . ALA A 1 244 ? 4.281 19.315 3.051 1.00 33.06 243 ALA A C 1
ATOM 1869 O O . ALA A 1 244 ? 4.084 19.680 1.879 1.00 31.68 243 ALA A O 1
ATOM 1871 N N . ARG A 1 245 ? 4.669 20.163 4.010 1.00 33.57 244 ARG A N 1
ATOM 1872 C CA . ARG A 1 245 ? 4.900 21.596 3.706 1.00 35.71 244 ARG A CA 1
ATOM 1873 C C . ARG A 1 245 ? 6.053 21.777 2.719 1.00 34.88 244 ARG A C 1
ATOM 1874 O O . ARG A 1 245 ? 6.035 22.696 1.873 1.00 35.22 244 ARG A O 1
ATOM 1882 N N . GLY A 1 246 ? 7.074 20.929 2.854 1.00 34.18 245 GLY A N 1
ATOM 1883 C CA . GLY A 1 246 ? 8.184 20.879 1.908 1.00 33.55 245 GLY A CA 1
ATOM 1884 C C . GLY A 1 246 ? 7.745 20.787 0.454 1.00 33.98 245 GLY A C 1
ATOM 1885 O O . GLY A 1 246 ? 8.421 21.314 -0.436 1.00 33.57 245 GLY A O 1
ATOM 1886 N N . HIS A 1 247 ? 6.629 20.097 0.212 1.00 32.84 246 HIS A N 1
ATOM 1887 C CA . HIS A 1 247 ? 6.120 19.916 -1.131 1.00 33.36 246 HIS A CA 1
ATOM 1888 C C . HIS A 1 247 ? 5.505 21.203 -1.674 1.00 34.35 246 HIS A C 1
ATOM 1889 O O . HIS A 1 247 ? 5.658 21.505 -2.843 1.00 34.82 246 HIS A O 1
ATOM 1896 N N . ILE A 1 248 ? 4.818 21.965 -0.834 1.00 35.41 247 ILE A N 1
ATOM 1897 C CA . ILE A 1 248 ? 4.362 23.286 -1.277 1.00 37.20 247 ILE A CA 1
ATOM 1898 C C . ILE A 1 248 ? 5.570 24.192 -1.572 1.00 37.00 247 ILE A C 1
ATOM 1899 O O . ILE A 1 248 ? 5.596 24.904 -2.567 1.00 37.17 247 ILE A O 1
ATOM 1904 N N . ALA A 1 249 ? 6.585 24.122 -0.716 1.00 36.64 248 ALA A N 1
ATOM 1905 C CA . ALA A 1 249 ? 7.810 24.878 -0.909 1.00 36.36 248 ALA A CA 1
ATOM 1906 C C . ALA A 1 249 ? 8.490 24.494 -2.214 1.00 36.34 248 ALA A C 1
ATOM 1907 O O . ALA A 1 249 ? 8.964 25.365 -2.953 1.00 35.41 248 ALA A O 1
ATOM 1909 N N . ALA A 1 250 ? 8.511 23.192 -2.511 1.00 36.00 249 ALA A N 1
ATOM 1910 C CA . ALA A 1 250 ? 9.112 22.685 -3.747 1.00 35.78 249 ALA A CA 1
ATOM 1911 C C . ALA A 1 250 ? 8.422 23.220 -5.020 1.00 35.65 249 ALA A C 1
ATOM 1912 O O . ALA A 1 250 ? 9.110 23.674 -5.959 1.00 34.76 249 ALA A O 1
ATOM 1914 N N . LEU A 1 251 ? 7.081 23.167 -5.046 1.00 35.77 250 LEU A N 1
ATOM 1915 C CA . LEU A 1 251 ? 6.292 23.668 -6.167 1.00 37.29 250 LEU A CA 1
ATOM 1916 C C . LEU A 1 251 ? 6.502 25.172 -6.413 1.00 38.72 250 LEU A C 1
ATOM 1917 O O . LEU A 1 251 ? 6.657 25.608 -7.565 1.00 39.35 250 LEU A O 1
ATOM 1922 N N . ASP A 1 252 ? 6.494 25.950 -5.330 1.00 39.20 251 ASP A N 1
ATOM 1923 C CA . ASP A 1 252 ? 6.781 27.396 -5.374 1.00 40.04 251 ASP A CA 1
ATOM 1924 C C . ASP A 1 252 ? 8.203 27.677 -5.884 1.00 39.62 251 ASP A C 1
ATOM 1925 O O . ASP A 1 252 ? 8.406 28.590 -6.683 1.00 39.69 251 ASP A O 1
ATOM 1930 N N . ALA A 1 253 ? 9.173 26.894 -5.420 1.00 39.22 252 ALA A N 1
ATOM 1931 C CA . ALA A 1 253 ? 10.564 26.997 -5.861 1.00 40.28 252 ALA A CA 1
ATOM 1932 C C . ALA A 1 253 ? 10.782 26.695 -7.344 1.00 40.75 252 ALA A C 1
ATOM 1933 O O . ALA A 1 253 ? 11.560 27.381 -8.003 1.00 41.09 252 ALA A O 1
ATOM 1935 N N . LEU A 1 254 ? 10.103 25.684 -7.874 1.00 41.06 253 LEU A N 1
ATOM 1936 C CA . LEU A 1 254 ? 10.130 25.419 -9.321 1.00 41.80 253 LEU A CA 1
ATOM 1937 C C . LEU A 1 254 ? 9.617 26.620 -10.098 1.00 43.06 253 LEU A C 1
ATOM 1938 O O . LEU A 1 254 ? 10.195 27.003 -11.122 1.00 43.28 253 LEU A O 1
ATOM 1943 N N . GLU A 1 255 ? 8.545 27.221 -9.597 1.00 44.33 254 GLU A N 1
ATOM 1944 C CA . GLU A 1 255 ? 7.948 28.389 -10.245 1.00 46.17 254 GLU A CA 1
ATOM 1945 C C . GLU A 1 255 ? 8.949 29.553 -10.267 1.00 46.55 254 GLU A C 1
ATOM 1946 O O . GLU A 1 255 ? 9.370 30.032 -11.333 1.00 46.66 254 GLU A O 1
ATOM 1952 N N . ARG A 1 256 ? 9.348 29.965 -9.072 1.00 47.01 255 ARG A N 1
ATOM 1953 C CA . ARG A 1 256 ? 10.222 31.101 -8.866 1.00 47.50 255 ARG A CA 1
ATOM 1954 C C . ARG A 1 256 ? 11.586 30.911 -9.539 1.00 47.06 255 ARG A C 1
ATOM 1955 O O . ARG A 1 256 ? 12.129 31.843 -10.123 1.00 47.03 255 ARG A O 1
ATOM 1963 N N . ARG A 1 257 ? 12.138 29.709 -9.472 1.00 46.45 256 ARG A N 1
ATOM 1964 C CA . ARG A 1 257 ? 13.468 29.464 -10.018 1.00 46.63 256 ARG A CA 1
ATOM 1965 C C . ARG A 1 257 ? 13.492 29.181 -11.522 1.00 45.85 256 ARG A C 1
ATOM 1966 O O . ARG A 1 257 ? 14.552 29.243 -12.134 1.00 46.24 256 ARG A O 1
ATOM 1974 N N . ASP A 1 258 ? 12.335 28.863 -12.105 1.00 45.38 257 ASP A N 1
ATOM 1975 C CA . ASP A 1 258 ? 12.248 28.335 -13.478 1.00 45.30 257 ASP A CA 1
ATOM 1976 C C . ASP A 1 258 ? 13.340 27.287 -13.756 1.00 43.91 257 ASP A C 1
ATOM 1977 O O . ASP A 1 258 ? 14.025 27.313 -14.793 1.00 43.37 257 ASP A O 1
ATOM 1982 N N . ALA A 1 259 ? 13.504 26.364 -12.812 1.00 42.14 258 ALA A N 1
ATOM 1983 C CA . ALA A 1 259 ? 14.551 25.353 -12.899 1.00 40.45 258 ALA A CA 1
ATOM 1984 C C . ALA A 1 259 ? 14.313 24.220 -11.894 1.00 39.45 258 ALA A C 1
ATOM 1985 O O . ALA A 1 259 ? 13.815 24.455 -10.783 1.00 38.16 258 ALA A O 1
ATOM 1987 N N . SER A 1 260 ? 14.724 23.018 -12.303 1.00 37.52 259 SER A N 1
ATOM 1988 C CA . SER A 1 260 ? 14.629 21.810 -11.492 1.00 36.51 259 SER A CA 1
ATOM 1989 C C . SER A 1 260 ? 15.525 21.905 -10.255 1.00 36.47 259 SER A C 1
ATOM 1990 O O . SER A 1 260 ? 16.486 22.690 -10.209 1.00 35.27 259 SER A O 1
ATOM 1993 N N . LEU A 1 261 ? 15.230 21.077 -9.261 1.00 35.03 260 LEU A N 1
ATOM 1994 C CA . LEU A 1 261 ? 16.003 21.057 -8.025 1.00 35.17 260 LEU A CA 1
ATOM 1995 C C . LEU A 1 261 ? 15.995 19.653 -7.407 1.00 35.29 260 LEU A C 1
ATOM 1996 O O . LEU A 1 261 ? 15.078 18.868 -7.650 1.00 34.60 260 LEU A O 1
ATOM 2001 N N . THR A 1 262 ? 17.021 19.360 -6.625 1.00 34.43 261 THR A N 1
ATOM 2002 C CA . THR A 1 262 ? 17.113 18.104 -5.900 1.00 35.63 261 THR A CA 1
ATOM 2003 C C . THR A 1 262 ? 17.606 18.464 -4.526 1.00 36.03 261 THR A C 1
ATOM 2004 O O . THR A 1 262 ? 18.647 19.097 -4.385 1.00 35.94 261 THR A O 1
ATOM 2008 N N . VAL A 1 263 ? 16.853 18.062 -3.506 1.00 35.64 262 VAL A N 1
ATOM 2009 C CA . VAL A 1 263 ? 17.076 18.562 -2.168 1.00 35.41 262 VAL A CA 1
ATOM 2010 C C . VAL A 1 263 ? 16.673 17.489 -1.141 1.00 34.95 262 VAL A C 1
ATOM 2011 O O . VAL A 1 263 ? 15.679 16.756 -1.350 1.00 32.73 262 VAL A O 1
ATOM 2015 N N . ASN A 1 264 ? 17.479 17.354 -0.074 1.00 33.82 263 ASN A N 1
ATOM 2016 C CA . ASN A 1 264 ? 17.162 16.478 1.070 1.00 33.71 263 ASN A CA 1
ATOM 2017 C C . ASN A 1 264 ? 16.011 17.060 1.854 1.00 33.59 263 ASN A C 1
ATOM 2018 O O . ASN A 1 264 ? 15.973 18.277 2.075 1.00 34.10 263 ASN A O 1
ATOM 2023 N N . LEU A 1 265 ? 15.105 16.208 2.327 1.00 32.28 264 LEU A N 1
ATOM 2024 C CA . LEU A 1 265 ? 14.110 16.643 3.331 1.00 31.60 264 LEU A CA 1
ATOM 2025 C C . LEU A 1 265 ? 14.365 15.900 4.638 1.00 31.97 264 LEU A C 1
ATOM 2026 O O . LEU A 1 265 ? 14.067 14.712 4.788 1.00 29.87 264 LEU A O 1
ATOM 2031 N N . GLY A 1 266 ? 14.976 16.610 5.589 1.00 31.10 265 GLY A N 1
ATOM 2032 C CA . GLY A 1 266 ? 15.269 16.005 6.874 1.00 31.95 265 GLY A CA 1
ATOM 2033 C C . GLY A 1 266 ? 15.490 17.120 7.871 1.00 32.44 265 GLY A C 1
ATOM 2034 O O . GLY A 1 266 ? 15.384 18.295 7.509 1.00 33.68 265 GLY A O 1
ATOM 2035 N N . THR A 1 267 ? 15.783 16.751 9.113 1.00 34.55 266 THR A N 1
ATOM 2036 C CA . THR A 1 267 ? 15.982 17.743 10.205 1.00 34.62 266 THR A CA 1
ATOM 2037 C C . THR A 1 267 ? 17.451 18.101 10.394 1.00 35.84 266 THR A C 1
ATOM 2038 O O . THR A 1 267 ? 17.772 19.197 10.877 1.00 36.55 266 THR A O 1
ATOM 2042 N N . GLY A 1 268 ? 18.334 17.159 10.100 1.00 36.32 267 GLY A N 1
ATOM 2043 C CA . GLY A 1 268 ? 19.763 17.326 10.390 1.00 36.22 267 GLY A CA 1
ATOM 2044 C C . GLY A 1 268 ? 20.148 16.758 11.747 1.00 36.74 267 GLY A C 1
ATOM 2045 O O . GLY A 1 268 ? 21.324 16.711 12.097 1.00 36.50 267 GLY A O 1
ATOM 2046 N N . ARG A 1 269 ? 19.161 16.294 12.498 1.00 35.90 268 ARG A N 1
ATOM 2047 C CA . ARG A 1 269 ? 19.409 15.708 13.798 1.00 37.68 268 ARG A CA 1
ATOM 2048 C C . ARG A 1 269 ? 19.073 14.237 13.791 1.00 37.48 268 ARG A C 1
ATOM 2049 O O . ARG A 1 269 ? 17.935 13.860 13.497 1.00 37.42 268 ARG A O 1
ATOM 2057 N N . GLY A 1 270 ? 20.062 13.416 14.133 1.00 37.33 269 GLY A N 1
ATOM 2058 C CA . GLY A 1 270 ? 19.877 11.981 14.274 1.00 37.86 269 GLY A CA 1
ATOM 2059 C C . GLY A 1 270 ? 19.558 11.534 15.682 1.00 38.21 269 GLY A C 1
ATOM 2060 O O . GLY A 1 270 ? 20.144 12.030 16.658 1.00 38.19 269 GLY A O 1
ATOM 2061 N N . TYR A 1 271 ? 18.601 10.621 15.797 1.00 37.98 270 TYR A N 1
ATOM 2062 C CA . TYR A 1 271 ? 18.261 10.022 17.071 1.00 37.51 270 TYR A CA 1
ATOM 2063 C C . TYR A 1 271 ? 18.445 8.535 16.992 1.00 37.70 270 TYR A C 1
ATOM 2064 O O . TYR A 1 271 ? 18.126 7.907 15.972 1.00 36.91 270 TYR A O 1
ATOM 2073 N N . SER A 1 272 ? 18.927 7.967 18.088 1.00 36.72 271 SER A N 1
ATOM 2074 C CA . SER A 1 272 ? 19.108 6.535 18.160 1.00 36.24 271 SER A CA 1
ATOM 2075 C C . SER A 1 272 ? 17.771 5.884 18.429 1.00 35.79 271 SER A C 1
ATOM 2076 O O . SER A 1 272 ? 16.818 6.560 18.849 1.00 35.64 271 SER A O 1
ATOM 2079 N N . VAL A 1 273 ? 17.692 4.577 18.205 1.00 35.70 272 VAL A N 1
ATOM 2080 C CA . VAL A 1 273 ? 16.461 3.815 18.478 1.00 36.30 272 VAL A CA 1
ATOM 2081 C C . VAL A 1 273 ? 16.014 3.993 19.938 1.00 37.13 272 VAL A C 1
ATOM 2082 O O . VAL A 1 273 ? 14.819 4.143 20.226 1.00 35.53 272 VAL A O 1
ATOM 2086 N N . LEU A 1 274 ? 16.987 3.962 20.849 1.00 37.85 273 LEU A N 1
ATOM 2087 C CA . LEU A 1 274 ? 16.704 4.015 22.292 1.00 38.48 273 LEU A CA 1
ATOM 2088 C C . LEU A 1 274 ? 16.183 5.403 22.705 1.00 37.67 273 LEU A C 1
ATOM 2089 O O . LEU A 1 274 ? 15.325 5.512 23.571 1.00 39.28 273 LEU A O 1
ATOM 2094 N N . GLU A 1 275 ? 16.692 6.432 22.056 1.00 37.08 274 GLU A N 1
ATOM 2095 C CA . GLU A 1 275 ? 16.268 7.811 2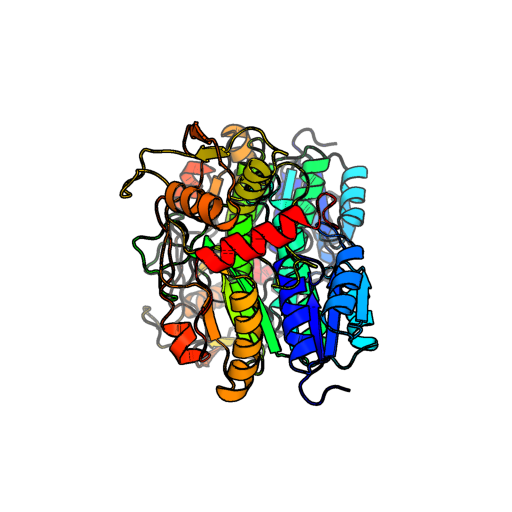2.269 1.00 36.68 274 GLU A CA 1
ATOM 2096 C C . GLU A 1 275 ? 14.837 8.012 21.791 1.00 36.02 274 GLU A C 1
ATOM 2097 O O . GLU A 1 275 ? 14.042 8.682 22.453 1.00 35.88 274 GLU A O 1
ATOM 2103 N N . VAL A 1 276 ? 14.503 7.394 20.657 1.00 34.27 275 VAL A N 1
ATOM 2104 C CA . VAL A 1 276 ? 13.141 7.425 20.132 1.00 33.39 275 VAL A CA 1
ATOM 2105 C C . VAL A 1 276 ? 12.159 6.758 21.114 1.00 33.26 275 VAL A C 1
ATOM 2106 O O . VAL A 1 276 ? 11.120 7.330 21.426 1.00 33.31 275 VAL A O 1
ATOM 2110 N N . VAL A 1 277 ? 12.512 5.584 21.632 1.00 33.42 276 VAL A N 1
ATOM 2111 C CA . VAL A 1 277 ? 11.628 4.839 22.544 1.00 33.98 276 VAL A CA 1
ATOM 2112 C C . VAL A 1 277 ? 11.374 5.639 23.812 1.00 34.26 276 VAL A C 1
ATOM 2113 O O . VAL A 1 277 ? 10.235 5.721 24.294 1.00 34.38 276 VAL A O 1
ATOM 2117 N N . ARG A 1 278 ? 12.431 6.224 24.354 1.00 34.51 277 ARG A N 1
ATOM 2118 C CA . ARG A 1 278 ? 12.308 7.007 25.588 1.00 34.83 277 ARG A CA 1
ATOM 2119 C C . ARG A 1 278 ? 11.422 8.226 25.346 1.00 34.97 277 ARG A C 1
ATOM 2120 O O . ARG A 1 278 ? 10.574 8.559 26.169 1.00 34.38 277 ARG A O 1
ATOM 2128 N N . ALA A 1 279 ? 11.596 8.859 24.188 1.00 34.93 278 ALA A N 1
ATOM 2129 C CA . ALA A 1 279 ? 10.782 10.013 23.815 1.00 34.89 278 ALA A CA 1
ATOM 2130 C C . ALA A 1 279 ? 9.325 9.652 23.667 1.00 34.91 278 ALA A C 1
ATOM 2131 O O . ALA A 1 279 ? 8.431 10.406 24.145 1.00 35.27 278 ALA A O 1
ATOM 2133 N N . PHE A 1 280 ? 9.059 8.515 23.019 1.00 33.96 279 PHE A N 1
ATOM 2134 C CA . PHE A 1 280 ? 7.693 8.071 22.829 1.00 33.57 279 PHE A CA 1
ATOM 2135 C C . PHE A 1 280 ? 7.013 7.740 24.165 1.00 34.67 279 PHE A C 1
ATOM 2136 O O . PHE A 1 280 ? 5.844 8.036 24.342 1.00 32.90 279 PHE A O 1
ATOM 2144 N N . GLU A 1 281 ? 7.729 7.091 25.081 1.00 35.54 280 GLU A N 1
ATOM 2145 C CA . GLU A 1 281 ? 7.142 6.751 26.380 1.00 37.02 280 GLU A CA 1
ATOM 2146 C C . GLU A 1 281 ? 6.748 8.012 27.127 1.00 37.64 280 GLU A C 1
ATOM 2147 O O . GLU A 1 281 ? 5.687 8.058 27.736 1.00 39.20 280 GLU A O 1
ATOM 2153 N N . LYS A 1 282 ? 7.615 9.017 27.079 1.00 38.58 281 LYS A N 1
ATOM 2154 C CA . LYS A 1 282 ? 7.406 10.310 27.728 1.00 39.38 281 LYS A CA 1
ATOM 2155 C C . LYS A 1 282 ? 6.197 11.041 27.136 1.00 39.61 281 LYS A C 1
ATOM 2156 O O . LYS A 1 282 ? 5.330 11.544 27.880 1.00 38.81 281 LYS A O 1
ATOM 2162 N N . ALA A 1 283 ? 6.113 11.075 25.800 1.00 38.89 282 ALA A N 1
ATOM 2163 C CA . ALA A 1 283 ? 4.990 11.759 25.123 1.00 39.05 282 ALA A CA 1
ATOM 2164 C C . ALA A 1 283 ? 3.677 11.012 25.261 1.00 38.93 282 ALA A C 1
ATOM 2165 O O . ALA A 1 283 ? 2.604 11.626 25.269 1.00 39.49 282 ALA A O 1
ATOM 2167 N N . SER A 1 284 ? 3.741 9.688 25.344 1.00 38.57 283 SER A N 1
ATOM 2168 C CA . SER A 1 284 ? 2.531 8.858 25.357 1.00 38.26 283 SER A CA 1
ATOM 2169 C C . SER A 1 284 ? 2.059 8.492 26.762 1.00 39.15 283 SER A C 1
ATOM 2170 O O . SER A 1 284 ? 0.878 8.199 26.948 1.00 38.86 283 SER A O 1
ATOM 2173 N N . GLY A 1 285 ? 2.992 8.461 27.715 1.00 38.88 284 GLY A N 1
ATOM 2174 C CA . GLY A 1 285 ? 2.717 7.983 29.077 1.00 39.87 284 GLY A CA 1
ATOM 2175 C C . GLY A 1 285 ? 2.486 6.482 29.140 1.00 40.50 284 GLY A C 1
ATOM 2176 O O . GLY A 1 285 ? 2.019 5.951 30.149 1.00 40.01 284 GLY A O 1
ATOM 2177 N N . ARG A 1 286 ? 2.790 5.785 28.040 1.00 40.66 285 ARG A N 1
ATOM 2178 C CA . ARG A 1 286 ? 2.629 4.335 27.987 1.00 40.38 285 ARG A CA 1
ATOM 2179 C C . ARG A 1 286 ? 3.998 3.696 27.983 1.00 39.86 285 ARG A C 1
ATOM 2180 O O . ARG A 1 286 ? 4.966 4.305 27.540 1.00 38.63 285 ARG A O 1
ATOM 2188 N N . ALA A 1 287 ? 4.087 2.472 28.484 1.00 39.40 286 ALA A N 1
ATOM 2189 C CA . ALA A 1 287 ? 5.366 1.767 28.469 1.00 40.07 286 ALA A CA 1
ATOM 2190 C C . ALA A 1 287 ? 5.609 1.187 27.073 1.00 39.75 286 ALA A C 1
ATOM 2191 O O . ALA A 1 287 ? 4.674 0.704 26.435 1.00 40.00 286 ALA A O 1
ATOM 2193 N N . VAL A 1 288 ? 6.856 1.224 26.612 1.00 39.11 287 VAL A N 1
ATOM 2194 C CA . VAL A 1 288 ? 7.233 0.502 25.394 1.00 39.14 287 VAL A CA 1
ATOM 2195 C C . VAL A 1 288 ? 8.335 -0.518 25.736 1.00 39.25 287 VAL A C 1
ATOM 2196 O O . VAL A 1 288 ? 9.522 -0.223 25.607 1.00 39.39 287 VAL A O 1
ATOM 2200 N N . PRO A 1 289 ? 7.938 -1.704 26.219 1.00 40.12 288 PRO A N 1
ATOM 2201 C CA . PRO A 1 289 ? 8.961 -2.695 26.544 1.00 40.92 288 PRO A CA 1
ATOM 2202 C C . PRO A 1 289 ? 9.661 -3.175 25.282 1.00 41.33 288 PRO A C 1
ATOM 2203 O O . PRO A 1 289 ? 9.009 -3.336 24.245 1.00 40.54 288 PRO A O 1
ATOM 2207 N N . TYR A 1 290 ? 10.976 -3.393 25.375 1.00 41.97 289 TYR A N 1
ATOM 2208 C CA . TYR A 1 290 ? 11.743 -3.872 24.231 1.00 42.38 289 TYR A CA 1
ATOM 2209 C C . TYR A 1 290 ? 12.831 -4.856 24.617 1.00 42.77 289 TYR A C 1
ATOM 2210 O O . TYR A 1 290 ? 13.171 -5.018 25.808 1.00 41.91 289 TYR A O 1
ATOM 2219 N N . GLU A 1 291 ? 13.378 -5.495 23.593 1.00 42.25 290 GLU A N 1
ATOM 2220 C CA . GLU A 1 291 ? 14.548 -6.348 23.739 1.00 42.63 290 GLU A CA 1
ATOM 2221 C C . GLU A 1 291 ? 15.554 -6.032 22.656 1.00 42.10 290 GLU A C 1
ATOM 2222 O O . GLU A 1 291 ? 15.193 -5.717 21.508 1.00 41.43 290 GLU A O 1
ATOM 2228 N N . LEU A 1 292 ? 16.818 -6.107 23.046 1.00 41.40 291 LEU A N 1
ATOM 2229 C CA . LEU A 1 292 ? 17.920 -5.864 22.159 1.00 40.53 291 LEU A CA 1
ATOM 2230 C C . LEU A 1 292 ? 18.191 -7.175 21.461 1.00 40.72 291 LEU A C 1
ATOM 2231 O O . LEU A 1 292 ? 18.548 -8.187 22.110 1.00 39.67 291 LEU A O 1
ATOM 2236 N N . VAL A 1 293 ? 18.009 -7.177 20.143 1.00 39.56 292 VAL A N 1
ATOM 2237 C CA . VAL A 1 293 ? 18.297 -8.373 19.372 1.00 38.89 292 VAL A CA 1
ATOM 2238 C C . VAL A 1 293 ? 19.375 -8.122 18.313 1.00 38.87 292 VAL A C 1
ATOM 2239 O O . VAL A 1 293 ? 20.073 -7.128 18.374 1.00 38.51 292 VAL A O 1
ATOM 2243 N N . ALA A 1 294 ? 19.521 -9.017 17.341 1.00 39.02 293 ALA A N 1
ATOM 2244 C CA . ALA A 1 294 ? 20.617 -8.875 16.367 1.00 39.03 293 ALA A CA 1
ATOM 2245 C C . ALA A 1 294 ? 20.354 -7.796 15.307 1.00 39.26 293 ALA A C 1
ATOM 2246 O O . ALA A 1 294 ? 19.196 -7.448 15.025 1.00 39.17 293 ALA A O 1
ATOM 2248 N N . ARG A 1 295 ? 21.430 -7.261 14.734 1.00 38.34 294 ARG A N 1
ATOM 2249 C CA . ARG A 1 295 ? 21.306 -6.333 13.619 1.00 39.38 294 ARG A CA 1
ATOM 2250 C C . ARG A 1 295 ? 20.366 -6.892 12.539 1.00 38.30 294 ARG A C 1
ATOM 2251 O O . ARG A 1 295 ? 20.291 -8.096 12.322 1.00 37.57 294 ARG A O 1
ATOM 2259 N N . ARG A 1 296 ? 19.641 -6.009 11.875 1.00 38.48 295 ARG A N 1
ATOM 2260 C CA . ARG A 1 296 ? 18.851 -6.403 10.728 1.00 38.44 295 ARG A CA 1
ATOM 2261 C C . ARG A 1 296 ? 19.749 -6.251 9.489 1.00 38.60 295 ARG A C 1
ATOM 2262 O O . ARG A 1 296 ? 20.296 -5.181 9.254 1.00 37.65 295 ARG A O 1
ATOM 2270 N N . PRO A 1 297 ? 19.878 -7.314 8.662 1.00 39.19 296 PRO A N 1
ATOM 2271 C CA . PRO A 1 297 ? 20.850 -7.186 7.560 1.00 39.95 296 PRO A CA 1
ATOM 2272 C C . PRO A 1 297 ? 20.499 -5.994 6.662 1.00 40.08 296 PRO A C 1
ATOM 2273 O O . PRO A 1 297 ? 19.318 -5.680 6.478 1.00 40.05 296 PRO A O 1
ATOM 2277 N N . GLY A 1 298 ? 21.504 -5.295 6.145 1.00 40.32 297 GLY A N 1
ATOM 2278 C CA . GLY A 1 298 ? 21.242 -4.122 5.305 1.00 40.75 297 GLY A CA 1
ATOM 2279 C C . GLY A 1 298 ? 21.156 -2.790 6.055 1.00 41.07 297 GLY A C 1
ATOM 2280 O O . GLY A 1 298 ? 21.259 -1.738 5.434 1.00 40.54 297 GLY A O 1
ATOM 2281 N N . ASP A 1 299 ? 20.959 -2.815 7.377 1.00 41.46 298 ASP A N 1
ATOM 2282 C CA . ASP A 1 299 ? 20.918 -1.555 8.152 1.00 41.94 298 ASP A CA 1
ATOM 2283 C C . ASP A 1 299 ? 22.267 -0.852 8.251 1.00 42.38 298 ASP A C 1
ATOM 2284 O O . ASP A 1 299 ? 23.284 -1.488 8.515 1.00 42.72 298 ASP A O 1
ATOM 2289 N N . VAL A 1 300 ? 22.264 0.464 8.060 1.00 42.54 299 VAL A N 1
ATOM 2290 C CA . VAL A 1 300 ? 23.427 1.300 8.393 1.00 42.66 299 VAL A CA 1
ATOM 2291 C C . VAL A 1 300 ? 23.422 1.704 9.866 1.00 42.35 299 VAL A C 1
ATOM 2292 O O . VAL A 1 300 ? 22.360 1.774 10.493 1.00 43.13 299 VAL A O 1
ATOM 2296 N N . ALA A 1 301 ? 24.606 1.959 10.416 1.00 42.34 300 ALA A N 1
ATOM 2297 C CA . ALA A 1 301 ? 24.735 2.440 11.788 1.00 41.97 300 ALA A CA 1
ATOM 2298 C C . ALA A 1 301 ? 24.000 3.754 11.930 1.00 41.70 300 ALA A C 1
ATOM 2299 O O . ALA A 1 301 ? 23.217 3.958 12.858 1.00 41.52 300 ALA A O 1
ATOM 2301 N N . GLU A 1 302 ? 24.258 4.634 10.977 1.00 41.05 301 GLU A N 1
ATOM 2302 C CA . GLU A 1 302 ? 23.933 6.022 11.124 1.00 41.04 301 GLU A CA 1
ATOM 2303 C C . GLU A 1 302 ? 23.613 6.642 9.787 1.00 40.17 301 GLU A C 1
ATOM 2304 O O . GLU A 1 302 ? 24.273 6.358 8.784 1.00 40.02 301 GLU A O 1
ATOM 2310 N N . CYS A 1 303 ? 22.621 7.525 9.800 1.00 39.49 302 CYS A N 1
ATOM 2311 C CA . CYS A 1 303 ? 22.212 8.245 8.624 1.00 38.60 302 CYS A CA 1
ATOM 2312 C C . CYS A 1 303 ? 21.377 9.467 9.028 1.00 37.58 302 CYS A C 1
ATOM 2313 O O . CYS A 1 303 ? 20.297 9.332 9.609 1.00 37.40 302 CYS A O 1
ATOM 2316 N N . TYR A 1 304 ? 21.878 10.654 8.723 1.00 36.14 303 TYR A N 1
ATOM 2317 C CA . TYR A 1 304 ? 21.071 11.868 8.838 1.00 35.96 303 TYR A CA 1
ATOM 2318 C C . TYR A 1 304 ? 21.491 12.927 7.842 1.00 35.37 303 TYR A C 1
ATOM 2319 O O . TYR A 1 304 ? 22.596 12.879 7.302 1.00 34.81 303 TYR A O 1
ATOM 2328 N N . ALA A 1 305 ? 20.579 13.864 7.586 1.00 35.48 304 ALA A N 1
ATOM 2329 C CA . ALA A 1 305 ? 20.687 14.823 6.509 1.00 35.36 304 ALA A CA 1
ATOM 2330 C C . ALA A 1 305 ? 21.502 16.049 6.862 1.00 36.73 304 ALA A C 1
ATOM 2331 O O . ALA A 1 305 ? 21.539 16.475 8.016 1.00 36.54 304 ALA A O 1
ATOM 2333 N N . ASN A 1 306 ? 22.092 16.630 5.827 1.00 37.07 305 ASN A N 1
ATOM 2334 C CA . ASN A 1 306 ? 22.445 18.038 5.834 1.00 37.93 305 ASN A CA 1
ATOM 2335 C C . ASN A 1 306 ? 21.296 18.846 5.198 1.00 37.88 305 ASN A C 1
ATOM 2336 O O . ASN A 1 306 ? 21.121 18.814 3.980 1.00 38.46 305 ASN A O 1
ATOM 2341 N N . PRO A 1 307 ? 20.519 19.602 6.022 1.00 38.40 306 PRO A N 1
ATOM 2342 C CA . PRO A 1 307 ? 19.318 20.304 5.547 1.00 38.41 306 PRO A CA 1
ATOM 2343 C C . PRO A 1 307 ? 19.583 21.660 4.885 1.00 38.70 306 PRO A C 1
ATOM 2344 O O . PRO A 1 307 ? 18.635 22.336 4.460 1.00 37.52 306 PRO A O 1
ATOM 2348 N N . ALA A 1 308 ? 20.863 22.036 4.793 1.00 39.03 307 ALA A N 1
ATOM 2349 C CA . ALA A 1 308 ? 21.266 23.346 4.266 1.00 39.20 307 ALA A CA 1
ATOM 2350 C C . ALA A 1 308 ? 20.714 23.670 2.881 1.00 39.22 307 ALA A C 1
ATOM 2351 O O . ALA A 1 308 ? 20.141 24.743 2.686 1.00 39.13 307 ALA A O 1
ATOM 2353 N N . ALA A 1 309 ? 20.886 22.749 1.922 1.00 39.09 308 ALA A N 1
ATOM 2354 C CA . ALA A 1 309 ? 20.414 22.975 0.554 1.00 38.83 308 ALA A CA 1
ATOM 2355 C C . ALA A 1 309 ? 18.932 23.289 0.470 1.00 37.99 308 ALA A C 1
ATOM 2356 O O . ALA A 1 309 ? 18.534 24.184 -0.271 1.00 38.16 308 ALA A O 1
ATOM 2358 N N . ALA A 1 310 ? 18.108 22.552 1.223 1.00 37.45 309 ALA A N 1
ATOM 2359 C CA . ALA A 1 310 ? 16.670 22.788 1.213 1.00 36.59 309 ALA A CA 1
ATOM 2360 C C . ALA A 1 310 ? 16.322 24.167 1.786 1.00 36.87 309 ALA A C 1
ATOM 2361 O O . ALA A 1 310 ? 15.397 24.830 1.308 1.00 36.10 309 ALA A O 1
ATOM 2363 N N . ALA A 1 311 ? 17.050 24.583 2.824 1.00 37.16 310 ALA A N 1
ATOM 2364 C CA . ALA A 1 311 ? 16.852 25.915 3.401 1.00 38.06 310 ALA A CA 1
ATOM 2365 C C . ALA A 1 311 ? 17.139 26.979 2.356 1.00 38.35 310 ALA A C 1
ATOM 2366 O O . ALA A 1 311 ? 16.341 27.896 2.166 1.00 38.68 310 ALA A O 1
ATOM 2368 N N . GLU A 1 312 ? 18.260 26.848 1.653 1.00 39.81 311 GLU A N 1
ATOM 2369 C CA . GLU A 1 312 ? 18.612 27.872 0.651 1.00 41.27 311 GLU A CA 1
ATOM 2370 C C . GLU A 1 312 ? 17.773 27.783 -0.613 1.00 41.25 311 GLU A C 1
ATOM 2371 O O . GLU A 1 312 ? 17.280 28.801 -1.102 1.00 42.37 311 GLU A O 1
ATOM 2377 N N . THR A 1 313 ? 17.555 26.566 -1.108 1.00 40.60 312 THR A N 1
ATOM 2378 C CA . THR A 1 313 ? 16.918 26.376 -2.409 1.00 40.36 312 THR A CA 1
ATOM 2379 C C . THR A 1 313 ? 15.413 26.570 -2.398 1.00 40.01 312 THR A C 1
ATOM 2380 O O . THR A 1 313 ? 14.873 27.243 -3.278 1.00 40.88 312 THR A O 1
ATOM 2384 N N . ILE A 1 314 ? 14.730 25.979 -1.416 1.00 39.07 313 ILE A N 1
ATOM 2385 C CA . ILE A 1 314 ? 13.268 26.049 -1.365 1.00 38.20 313 ILE A CA 1
ATOM 2386 C C . ILE A 1 314 ? 12.723 26.793 -0.140 1.00 37.99 313 ILE A C 1
ATOM 2387 O O . ILE A 1 314 ? 11.502 26.890 0.032 1.00 37.93 313 ILE A O 1
ATOM 2392 N N . GLY A 1 315 ? 13.624 27.326 0.684 1.00 38.05 314 GLY A N 1
ATOM 2393 C CA . GLY A 1 315 ? 13.236 28.157 1.824 1.00 38.25 314 GLY A CA 1
ATOM 2394 C C . GLY A 1 315 ? 12.544 27.394 2.934 1.00 38.36 314 GLY A C 1
ATOM 2395 O O . GLY A 1 315 ? 11.717 27.958 3.661 1.00 38.87 314 GLY A O 1
ATOM 2396 N N . TRP A 1 316 ? 12.897 26.118 3.076 1.00 37.71 315 TRP A N 1
ATOM 2397 C CA . TRP A 1 316 ? 12.189 25.215 3.963 1.00 37.59 315 TRP A CA 1
ATOM 2398 C C . TRP A 1 316 ? 13.109 24.659 5.040 1.00 38.33 315 TRP A C 1
ATOM 2399 O O . TRP A 1 316 ? 14.286 24.348 4.778 1.00 38.67 315 TRP A O 1
ATOM 2410 N N . LYS A 1 317 ? 12.561 24.528 6.252 1.00 39.34 316 LYS A N 1
ATOM 2411 C CA . LYS A 1 317 ? 13.240 23.880 7.387 1.00 41.27 316 LYS A CA 1
ATOM 2412 C C . LYS A 1 317 ? 12.228 23.089 8.200 1.00 40.90 316 LYS A C 1
ATOM 2413 O O . LYS A 1 317 ? 11.066 23.505 8.314 1.00 41.25 316 LYS A O 1
ATOM 2419 N N . ALA A 1 318 ? 12.663 21.967 8.778 1.00 41.77 317 ALA A N 1
ATOM 2420 C CA . ALA A 1 318 ? 11.849 21.225 9.767 1.00 42.71 317 ALA A CA 1
ATOM 2421 C C . ALA A 1 318 ? 11.515 22.092 10.995 1.00 43.61 317 ALA A C 1
ATOM 2422 O O . ALA A 1 318 ? 12.385 22.759 11.528 1.00 44.21 317 ALA A O 1
ATOM 2424 N N . GLU A 1 319 ? 10.266 22.085 11.433 1.00 44.41 318 GLU A N 1
ATOM 2425 C CA . GLU A 1 319 ? 9.866 22.883 12.589 1.00 45.49 318 GLU A CA 1
ATOM 2426 C C . GLU A 1 319 ? 9.631 22.019 13.834 1.00 44.18 318 GLU A C 1
ATOM 2427 O O . GLU A 1 319 ? 9.944 22.432 14.971 1.00 44.86 318 GLU A O 1
ATOM 2433 N N . ARG A 1 320 ? 9.094 20.818 13.631 1.00 41.35 319 ARG A N 1
ATOM 2434 C CA . ARG A 1 320 ? 8.594 20.023 14.745 1.00 39.14 319 ARG A CA 1
ATOM 2435 C C . ARG A 1 320 ? 9.663 19.086 15.306 1.00 37.64 319 ARG A C 1
ATOM 2436 O O . ARG A 1 320 ? 10.325 18.373 14.558 1.00 37.02 319 ARG A O 1
ATOM 2444 N N . ASP A 1 321 ? 9.822 19.073 16.620 1.00 36.35 320 ASP A N 1
ATOM 2445 C CA . ASP A 1 321 ? 10.890 18.273 17.231 1.00 35.86 320 ASP A CA 1
ATOM 2446 C C . ASP A 1 321 ? 10.449 16.843 17.519 1.00 34.23 320 ASP A C 1
ATOM 2447 O O . ASP A 1 321 ? 9.295 16.505 17.329 1.00 32.94 320 ASP A O 1
ATOM 2452 N N . LEU A 1 322 ? 11.378 16.014 17.987 1.00 33.81 321 LEU A N 1
ATOM 2453 C CA . LEU A 1 322 ? 11.100 14.595 18.248 1.00 34.04 321 LEU A CA 1
ATOM 2454 C C . LEU A 1 322 ? 9.921 14.392 19.196 1.00 34.52 321 LEU A C 1
ATOM 2455 O O . LEU A 1 322 ? 9.084 13.499 18.973 1.00 32.96 321 LEU A O 1
ATOM 2460 N N . GLU A 1 323 ? 9.838 15.238 20.237 1.00 34.56 322 GLU A N 1
ATOM 2461 C CA . GLU A 1 323 ? 8.727 15.155 21.187 1.00 35.55 322 GLU A CA 1
ATOM 2462 C C . GLU A 1 323 ? 7.385 15.291 20.465 1.00 34.48 322 GLU A C 1
ATOM 2463 O O . GLU A 1 323 ? 6.455 14.525 20.721 1.00 32.85 322 GLU A O 1
ATOM 2469 N N . ARG A 1 324 ? 7.306 16.263 19.553 1.00 34.94 323 ARG A N 1
ATOM 2470 C CA . ARG A 1 324 ? 6.098 16.506 18.789 1.00 34.53 323 ARG A CA 1
ATOM 2471 C C . ARG A 1 324 ? 5.803 15.374 17.796 1.00 33.39 323 ARG A C 1
ATOM 2472 O O . ARG A 1 324 ? 4.661 15.008 17.607 1.00 31.91 323 ARG A O 1
ATOM 2480 N N . MET A 1 325 ? 6.843 14.860 17.139 1.00 32.46 324 MET A N 1
ATOM 2481 C CA . MET A 1 325 ? 6.669 13.688 16.271 1.00 31.30 324 MET A CA 1
ATOM 2482 C C . MET A 1 325 ? 6.000 12.552 17.066 1.00 31.18 324 MET A C 1
ATOM 2483 O O . MET A 1 325 ? 5.044 11.947 16.603 1.00 30.64 324 MET A O 1
ATOM 2488 N N . CYS A 1 326 ? 6.521 12.264 18.262 1.00 31.02 325 CYS A N 1
ATOM 2489 C CA . CYS A 1 326 ? 5.998 11.179 19.086 1.00 31.58 325 CYS A CA 1
ATOM 2490 C C . CYS A 1 326 ? 4.604 11.482 19.573 1.00 32.02 325 CYS A C 1
ATOM 2491 O O . CYS A 1 326 ? 3.690 10.649 19.459 1.00 33.12 325 CYS A O 1
ATOM 2494 N N . ALA A 1 327 ? 4.421 12.684 20.115 1.00 32.67 326 ALA A N 1
ATOM 2495 C CA . ALA A 1 327 ? 3.084 13.086 20.564 1.00 31.61 326 ALA A CA 1
ATOM 2496 C C . ALA A 1 327 ? 2.018 12.971 19.459 1.00 31.47 326 ALA A C 1
ATOM 2497 O O . ALA A 1 327 ? 0.927 12.439 19.714 1.00 29.40 326 ALA A O 1
ATOM 2499 N N . ASP A 1 328 ? 2.339 13.439 18.243 1.00 30.41 327 ASP A N 1
ATOM 2500 C CA . ASP A 1 328 ? 1.347 13.447 17.147 1.00 30.40 327 ASP A CA 1
ATOM 2501 C C . ASP A 1 328 ? 1.095 12.056 16.567 1.00 30.20 327 ASP A C 1
ATOM 2502 O O . ASP A 1 328 ? -0.045 11.717 16.216 1.00 29.91 327 ASP A O 1
ATOM 2507 N N . HIS A 1 329 ? 2.153 11.247 16.474 1.00 30.46 328 HIS A N 1
ATOM 2508 C CA . HIS A 1 329 ? 2.006 9.841 16.044 1.00 31.12 328 HIS A CA 1
ATOM 2509 C C . HIS A 1 329 ? 1.141 9.083 17.058 1.00 31.33 328 HIS A C 1
ATOM 2510 O O . HIS A 1 329 ? 0.239 8.305 16.677 1.00 31.05 328 HIS A O 1
ATOM 2517 N N . TRP A 1 330 ? 1.434 9.305 18.340 1.00 31.26 329 TRP A N 1
ATOM 2518 C CA . TRP A 1 330 ? 0.649 8.707 19.439 1.00 32.17 329 TRP A CA 1
ATOM 2519 C C . TRP A 1 330 ? -0.832 9.110 19.433 1.00 31.97 329 TRP A C 1
ATOM 2520 O O . TRP A 1 330 ? -1.697 8.273 19.657 1.00 32.60 329 TRP A O 1
ATOM 2531 N N . ARG A 1 331 ? -1.133 10.383 19.181 1.00 32.13 330 ARG A N 1
ATOM 2532 C CA . ARG A 1 331 ? -2.542 10.800 19.124 1.00 32.23 330 ARG A CA 1
ATOM 2533 C C . ARG A 1 331 ? -3.325 10.049 18.050 1.00 32.42 330 ARG A C 1
ATOM 2534 O O . ARG A 1 331 ? -4.451 9.604 18.292 1.00 33.15 330 ARG A O 1
ATOM 2542 N N . TRP A 1 332 ? -2.731 9.919 16.863 1.00 31.88 331 TRP A N 1
ATOM 2543 C CA . TRP A 1 332 ? -3.296 9.117 15.780 1.00 31.45 331 TRP A CA 1
ATOM 2544 C C . TRP A 1 332 ? -3.511 7.645 16.186 1.00 31.88 331 TRP A C 1
ATOM 2545 O O . TRP A 1 332 ? -4.555 7.062 15.910 1.00 32.94 331 TRP A O 1
ATOM 2556 N N . GLN A 1 333 ? -2.512 7.047 16.819 1.00 32.04 332 GLN A N 1
ATOM 2557 C CA . GLN A 1 333 ? -2.598 5.645 17.194 1.00 33.50 332 GLN A CA 1
ATOM 2558 C C . GLN A 1 333 ? -3.670 5.399 18.278 1.00 34.36 332 GLN A C 1
ATOM 2559 O O . GLN A 1 333 ? -4.456 4.469 18.174 1.00 35.04 332 GLN A O 1
ATOM 2565 N N . GLU A 1 334 ? -3.668 6.222 19.316 1.00 35.73 333 GLU A N 1
ATOM 2566 C CA . GLU A 1 334 ? -4.592 6.044 20.433 1.00 37.28 333 GLU A CA 1
ATOM 2567 C C . GLU A 1 334 ? -6.041 6.221 19.974 1.00 37.39 333 GLU A C 1
ATOM 2568 O O . GLU A 1 334 ? -6.903 5.404 20.277 1.00 37.32 333 GLU A O 1
ATOM 2574 N N . ASN A 1 335 ? -6.281 7.311 19.244 1.00 37.77 334 ASN A N 1
ATOM 2575 C CA . ASN A 1 335 ? -7.602 7.651 18.708 1.00 37.67 334 ASN A CA 1
ATOM 2576 C C . ASN A 1 335 ? -8.085 6.801 17.526 1.00 37.15 334 ASN A C 1
ATOM 2577 O O . ASN A 1 335 ? -9.277 6.845 17.161 1.00 36.97 334 ASN A O 1
ATOM 2582 N N . ASN A 1 336 ? -7.160 6.056 16.922 1.00 36.11 335 ASN A N 1
ATOM 2583 C CA . ASN A 1 336 ? -7.455 5.087 15.872 1.00 36.37 335 ASN A CA 1
ATOM 2584 C C . ASN A 1 336 ? -6.699 3.764 16.133 1.00 37.20 335 ASN A C 1
ATOM 2585 O O . ASN A 1 336 ? -5.787 3.388 15.374 1.00 36.45 335 ASN A O 1
ATOM 2590 N N . PRO A 1 337 ? -7.078 3.045 17.209 1.00 38.31 336 PRO A N 1
ATOM 2591 C CA . PRO A 1 337 ? -6.300 1.880 17.633 1.00 38.92 336 PRO A CA 1
ATOM 2592 C C . PRO A 1 337 ? -6.150 0.805 16.554 1.00 39.79 336 PRO A C 1
ATOM 2593 O O . PRO A 1 337 ? -5.134 0.116 16.525 1.00 39.65 336 PRO A O 1
ATOM 2597 N N . ARG A 1 338 ? -7.136 0.681 15.667 1.00 40.02 337 ARG A N 1
ATOM 2598 C CA . ARG A 1 338 ? -7.075 -0.320 14.621 1.00 41.88 337 ARG A CA 1
ATOM 2599 C C . ARG A 1 338 ? -6.830 0.332 13.256 1.00 41.45 337 ARG A C 1
ATOM 2600 O O . ARG A 1 338 ? -7.046 -0.287 12.211 1.00 41.99 337 ARG A O 1
ATOM 2608 N N . GLY A 1 339 ? -6.368 1.581 13.273 1.00 41.92 338 GLY A N 1
ATOM 2609 C CA . GLY A 1 339 ? -6.165 2.355 12.028 1.00 40.95 338 GLY A CA 1
ATOM 2610 C C . GLY A 1 339 ? -7.468 2.867 11.434 1.00 41.15 338 GLY A C 1
ATOM 2611 O O . GLY A 1 339 ? -8.434 3.116 12.162 1.00 39.42 338 GLY A O 1
ATOM 2612 N N . PHE A 1 340 ? -7.493 3.051 10.112 1.00 41.14 339 PHE A N 1
ATOM 2613 C CA . PHE A 1 340 ? -8.691 3.544 9.466 1.00 42.48 339 PHE A CA 1
ATOM 2614 C C . PHE A 1 340 ? -9.825 2.511 9.518 1.00 44.68 339 PHE A C 1
ATOM 2615 O O . PHE A 1 340 ? -9.594 1.309 9.313 1.00 45.10 339 PHE A O 1
ATOM 2623 N N . VAL A 1 341 ? -11.026 3.027 9.784 1.00 47.36 340 VAL A N 1
ATOM 2624 C CA . VAL A 1 341 ? -12.265 2.265 10.034 1.00 49.53 340 VAL A CA 1
ATOM 2625 C C . VAL A 1 341 ? -12.020 0.815 10.432 1.00 50.27 340 VAL A C 1
ATOM 2626 O O . VAL A 1 341 ? -11.598 0.547 11.566 1.00 52.07 340 VAL A O 1
ATOM 2630 N N . MET B 1 2 ? 11.655 -33.620 -28.898 1.00 62.19 1 MET B N 1
ATOM 2631 C CA . MET B 1 2 ? 12.474 -32.632 -28.131 1.00 62.33 1 MET B CA 1
ATOM 2632 C C . MET B 1 2 ? 13.970 -32.761 -28.440 1.00 61.40 1 MET B C 1
ATOM 2633 O O . MET B 1 2 ? 14.459 -33.835 -28.792 1.00 61.78 1 MET B O 1
ATOM 2638 N N . SER B 1 3 ? 14.679 -31.642 -28.317 1.00 60.05 2 SER B N 1
ATOM 2639 C CA . SER B 1 3 ? 16.125 -31.642 -28.214 1.00 58.48 2 SER B CA 1
ATOM 2640 C C . SER B 1 3 ? 16.500 -32.125 -26.815 1.00 57.54 2 SER B C 1
ATOM 2641 O O . SER B 1 3 ? 15.818 -31.794 -25.835 1.00 57.43 2 SER B O 1
ATOM 2644 N N . THR B 1 4 ? 17.580 -32.898 -26.730 1.00 55.93 3 THR B N 1
ATOM 2645 C CA . THR B 1 4 ? 18.101 -33.382 -25.456 1.00 54.63 3 THR B CA 1
ATOM 2646 C C . THR B 1 4 ? 18.928 -32.280 -24.815 1.00 53.08 3 THR B C 1
ATOM 2647 O O . THR B 1 4 ? 19.184 -32.302 -23.598 1.00 53.26 3 THR B O 1
ATOM 2651 N N . LYS B 1 5 ? 19.346 -31.329 -25.652 1.00 50.59 4 LYS B N 1
ATOM 2652 C CA . LYS B 1 5 ? 20.234 -30.254 -25.249 1.00 48.09 4 LYS B CA 1
ATOM 2653 C C . LYS B 1 5 ? 19.499 -29.117 -24.534 1.00 46.32 4 LYS B C 1
ATOM 2654 O O . LYS B 1 5 ? 20.031 -28.520 -23.596 1.00 46.08 4 LYS B O 1
ATOM 2660 N N . GLY B 1 6 ? 18.291 -28.807 -24.993 1.00 43.87 5 GLY B N 1
ATOM 2661 C CA . GLY B 1 6 ? 17.542 -27.676 -24.443 1.00 40.85 5 GLY B CA 1
ATOM 2662 C C . GLY B 1 6 ? 16.580 -27.071 -25.449 1.00 38.18 5 GLY B C 1
ATOM 2663 O O . GLY B 1 6 ? 16.698 -27.310 -26.652 1.00 38.16 5 GLY B O 1
ATOM 2664 N N . THR B 1 7 ? 15.596 -26.332 -24.935 1.00 35.91 6 THR B N 1
ATOM 2665 C CA . THR B 1 7 ? 14.642 -25.575 -25.757 1.00 33.40 6 THR B CA 1
ATOM 2666 C C . THR B 1 7 ? 14.815 -24.108 -25.351 1.00 31.98 6 THR B C 1
ATOM 2667 O O . THR B 1 7 ? 14.426 -23.702 -24.249 1.00 30.62 6 THR B O 1
ATOM 2671 N N . ILE B 1 8 ? 15.442 -23.331 -26.228 1.00 29.85 7 ILE B N 1
ATOM 2672 C CA . ILE B 1 8 ? 15.900 -22.002 -25.855 1.00 28.68 7 ILE B CA 1
ATOM 2673 C C . ILE B 1 8 ? 14.903 -20.963 -26.387 1.00 28.28 7 ILE B C 1
ATOM 2674 O O . ILE B 1 8 ? 14.632 -20.943 -27.589 1.00 27.51 7 ILE B O 1
ATOM 2679 N N . LEU B 1 9 ? 14.352 -20.130 -25.499 1.00 26.92 8 LEU B N 1
ATOM 2680 C CA . LEU B 1 9 ? 13.572 -18.981 -25.959 1.00 26.83 8 LEU B CA 1
ATOM 2681 C C . LEU B 1 9 ? 14.536 -17.866 -26.345 1.00 26.73 8 LEU B C 1
ATOM 2682 O O . LEU B 1 9 ? 15.323 -17.401 -25.521 1.00 27.39 8 LEU B O 1
ATOM 2687 N N . VAL B 1 10 ? 14.459 -17.411 -27.589 1.00 27.19 9 VAL B N 1
ATOM 2688 C CA . VAL B 1 10 ? 15.375 -16.389 -28.031 1.00 26.27 9 VAL B CA 1
ATOM 2689 C C . VAL B 1 10 ? 14.506 -15.152 -28.284 1.00 26.27 9 VAL B C 1
ATOM 2690 O O . VAL B 1 10 ? 13.816 -15.067 -29.290 1.00 25.65 9 VAL B O 1
ATOM 2694 N N . THR B 1 11 ? 14.522 -14.206 -27.355 1.00 25.92 10 THR B N 1
ATOM 2695 C CA . THR B 1 11 ? 13.734 -12.988 -27.601 1.00 25.34 10 THR B CA 1
ATOM 2696 C C . THR B 1 11 ? 14.539 -12.123 -28.547 1.00 24.58 10 THR B C 1
ATOM 2697 O O . THR B 1 11 ? 15.757 -12.135 -28.486 1.00 26.21 10 THR B O 1
ATOM 2701 N N . GLY B 1 12 ? 13.878 -11.374 -29.417 1.00 25.42 11 GLY B N 1
ATOM 2702 C CA . GLY B 1 12 ? 14.596 -10.504 -30.376 1.00 24.45 11 GLY B CA 1
ATOM 2703 C C . GLY B 1 12 ? 15.318 -11.353 -31.392 1.00 25.50 11 GLY B C 1
ATOM 2704 O O . GLY B 1 12 ? 16.251 -10.892 -32.012 1.00 26.20 11 GLY B O 1
ATOM 2705 N N . GLY B 1 13 ? 14.850 -12.587 -31.604 1.00 25.71 12 GLY B N 1
ATOM 2706 C CA . GLY B 1 13 ? 15.544 -13.564 -32.485 1.00 26.52 12 GLY B CA 1
ATOM 2707 C C . GLY B 1 13 ? 15.435 -13.386 -33.993 1.00 27.16 12 GLY B C 1
ATOM 2708 O O . GLY B 1 13 ? 16.075 -14.122 -34.760 1.00 27.46 12 GLY B O 1
ATOM 2709 N N . ALA B 1 14 ? 14.640 -12.413 -34.442 1.00 26.50 13 ALA B N 1
ATOM 2710 C CA . ALA B 1 14 ? 14.597 -12.076 -35.847 1.00 27.17 13 ALA B CA 1
ATOM 2711 C C . ALA B 1 14 ? 15.602 -10.981 -36.175 1.00 27.82 13 ALA B C 1
ATOM 2712 O O . ALA B 1 14 ? 15.828 -10.694 -37.353 1.00 27.80 13 ALA B O 1
ATOM 2714 N N . GLY B 1 15 ? 16.218 -10.408 -35.142 1.00 27.08 14 GLY B N 1
ATOM 2715 C CA . GLY B 1 15 ? 17.186 -9.331 -35.283 1.00 26.89 14 GLY B CA 1
ATOM 2716 C C . GLY B 1 15 ? 18.576 -9.820 -35.672 1.00 27.11 14 GLY B C 1
ATOM 2717 O O . GLY B 1 15 ? 18.794 -11.016 -35.911 1.00 28.68 14 GLY B O 1
ATOM 2718 N N . TYR B 1 16 ? 19.526 -8.904 -35.730 1.00 26.88 15 TYR B N 1
ATOM 2719 C CA . TYR B 1 16 ? 20.853 -9.236 -36.240 1.00 26.07 15 TYR B CA 1
ATOM 2720 C C . TYR B 1 16 ? 21.551 -10.343 -35.424 1.00 26.39 15 TYR B C 1
ATOM 2721 O O . TYR B 1 16 ? 21.825 -11.416 -35.975 1.00 25.51 15 TYR B O 1
ATOM 2730 N N . ILE B 1 17 ? 21.877 -10.067 -34.163 1.00 25.81 16 ILE B N 1
ATOM 2731 C CA . ILE B 1 17 ? 22.631 -11.038 -33.362 1.00 26.37 16 ILE B CA 1
ATOM 2732 C C . ILE B 1 17 ? 21.750 -12.250 -33.005 1.00 26.01 16 ILE B C 1
ATOM 2733 O O . ILE B 1 17 ? 22.214 -13.405 -32.987 1.00 26.38 16 ILE B O 1
ATOM 2738 N N . GLY B 1 18 ? 20.478 -11.986 -32.730 1.00 25.04 17 GLY B N 1
ATOM 2739 C CA . GLY B 1 18 ? 19.516 -13.033 -32.402 1.00 25.62 17 GLY B CA 1
ATOM 2740 C C . GLY B 1 18 ? 19.383 -14.074 -33.499 1.00 26.01 17 GLY B C 1
ATOM 2741 O O . GLY B 1 18 ? 19.388 -15.284 -33.208 1.00 25.87 17 GLY B O 1
ATOM 2742 N N . SER B 1 19 ? 19.237 -13.626 -34.741 1.00 26.31 18 SER B N 1
ATOM 2743 C CA . SER B 1 19 ? 19.125 -14.565 -35.878 1.00 26.84 18 SER B CA 1
ATOM 2744 C C . SER B 1 19 ? 20.383 -15.436 -36.026 1.00 27.61 18 SER B C 1
ATOM 2745 O O . SER B 1 19 ? 20.268 -16.622 -36.266 1.00 29.49 18 SER B O 1
ATOM 2748 N N . HIS B 1 20 ? 21.566 -14.836 -35.901 1.00 28.19 19 HIS B N 1
ATOM 2749 C CA . HIS B 1 20 ? 22.839 -15.592 -35.956 1.00 28.36 19 HIS B CA 1
ATOM 2750 C C . HIS B 1 20 ? 22.974 -16.582 -34.824 1.00 28.92 19 HIS B C 1
ATOM 2751 O O . HIS B 1 20 ? 23.435 -17.727 -35.014 1.00 29.31 19 HIS B O 1
ATOM 2758 N N . THR B 1 21 ? 22.504 -16.183 -33.645 1.00 28.80 20 THR B N 1
ATOM 2759 C CA . THR B 1 21 ? 22.537 -17.059 -32.494 1.00 28.56 20 THR B CA 1
ATOM 2760 C C . THR B 1 21 ? 21.525 -18.195 -32.617 1.00 28.37 20 THR B C 1
ATOM 2761 O O . THR B 1 21 ? 21.825 -19.334 -32.223 1.00 28.77 20 THR B O 1
ATOM 2765 N N . ALA B 1 22 ? 20.328 -17.901 -33.141 1.00 27.79 21 ALA B N 1
ATOM 2766 C CA . ALA B 1 22 ? 19.321 -18.948 -33.419 1.00 28.12 21 ALA B CA 1
ATOM 2767 C C . ALA B 1 22 ? 19.883 -19.995 -34.386 1.00 29.32 21 ALA B C 1
ATOM 2768 O O . ALA B 1 22 ? 19.625 -21.208 -34.233 1.00 30.30 21 ALA B O 1
ATOM 2770 N N . VAL B 1 23 ? 20.602 -19.526 -35.398 1.00 28.98 22 VAL B N 1
ATOM 2771 C CA . VAL B 1 23 ? 21.297 -20.409 -36.345 1.00 30.65 22 VAL B CA 1
ATOM 2772 C C . VAL B 1 23 ? 22.293 -21.308 -35.590 1.00 30.85 22 VAL B C 1
ATOM 2773 O O . VAL B 1 23 ? 22.235 -22.515 -35.739 1.00 32.93 22 VAL B O 1
ATOM 2777 N N . GLU B 1 24 ? 23.165 -20.745 -34.767 1.00 31.13 23 GLU B N 1
ATOM 2778 C CA . GLU B 1 24 ? 24.166 -21.567 -34.058 1.00 32.09 23 GLU B CA 1
ATOM 2779 C C . GLU B 1 24 ? 23.508 -22.536 -33.097 1.00 32.64 23 GLU B C 1
ATOM 2780 O O . GLU B 1 24 ? 23.947 -23.688 -32.996 1.00 33.35 23 GLU B O 1
ATOM 2786 N N . LEU B 1 25 ? 22.438 -22.100 -32.420 1.00 31.39 24 LEU B N 1
ATOM 2787 C CA . LEU B 1 25 ? 21.686 -23.006 -31.549 1.00 31.90 24 LEU B CA 1
ATOM 2788 C C . LEU B 1 25 ? 21.124 -24.200 -32.300 1.00 32.79 24 LEU B C 1
ATOM 2789 O O . LEU B 1 25 ? 21.311 -25.347 -31.898 1.00 32.06 24 LEU B O 1
ATOM 2794 N N . LEU B 1 26 ? 20.416 -23.923 -33.381 1.00 33.19 25 LEU B N 1
ATOM 2795 C CA . LEU B 1 26 ? 19.756 -24.980 -34.153 1.00 34.28 25 LEU B CA 1
ATOM 2796 C C . LEU B 1 26 ? 20.768 -25.988 -34.700 1.00 35.25 25 LEU B C 1
ATOM 2797 O O . LEU B 1 26 ? 20.549 -27.218 -34.614 1.00 36.52 25 LEU B O 1
ATOM 2802 N N . ALA B 1 27 ? 21.874 -25.455 -35.218 1.00 35.22 26 ALA B N 1
ATOM 2803 C CA . ALA B 1 27 ? 22.978 -26.256 -35.783 1.00 36.58 26 ALA B CA 1
ATOM 2804 C C . ALA B 1 27 ? 23.663 -27.175 -34.752 1.00 37.05 26 ALA B C 1
ATOM 2805 O O . ALA B 1 27 ? 24.210 -28.220 -35.107 1.00 37.29 26 ALA B O 1
ATOM 2807 N N . HIS B 1 28 ? 23.652 -26.756 -33.488 1.00 37.20 27 HIS B N 1
ATOM 2808 C CA . HIS B 1 28 ? 24.291 -27.487 -32.401 1.00 37.62 27 HIS B CA 1
ATOM 2809 C C . HIS B 1 28 ? 23.313 -28.370 -31.647 1.00 36.89 27 HIS B C 1
ATOM 2810 O O . HIS B 1 28 ? 23.664 -28.924 -30.606 1.00 37.21 27 HIS B O 1
ATOM 2817 N N . GLY B 1 29 ? 22.100 -28.518 -32.178 1.00 35.54 28 GLY B N 1
ATOM 2818 C CA . GLY B 1 29 ? 21.124 -29.479 -31.670 1.00 35.03 28 GLY B CA 1
ATOM 2819 C C . GLY B 1 29 ? 20.131 -29.008 -30.607 1.00 35.57 28 GLY B C 1
ATOM 2820 O O . GLY B 1 29 ? 19.413 -29.817 -30.023 1.00 34.28 28 GLY B O 1
ATOM 2821 N N . TYR B 1 30 ? 20.078 -27.699 -30.357 1.00 34.33 29 TYR B N 1
ATOM 2822 C CA . TYR B 1 30 ? 19.056 -27.145 -29.461 1.00 34.27 29 TYR B CA 1
ATOM 2823 C C . TYR B 1 30 ? 17.748 -26.900 -30.219 1.00 33.71 29 TYR B C 1
ATOM 2824 O O . TYR B 1 30 ? 17.773 -26.587 -31.421 1.00 34.14 29 TYR B O 1
ATOM 2833 N N . ASP B 1 31 ? 16.610 -27.028 -29.534 1.00 33.22 30 ASP B N 1
ATOM 2834 C CA . ASP B 1 31 ? 15.373 -26.503 -30.087 1.00 33.22 30 ASP B CA 1
ATOM 2835 C C . ASP B 1 31 ? 15.309 -25.010 -29.757 1.00 31.95 30 ASP B C 1
ATOM 2836 O O . ASP B 1 31 ? 15.883 -24.556 -28.751 1.00 31.30 30 ASP B O 1
ATOM 2841 N N . VAL B 1 32 ? 14.636 -24.244 -30.625 1.00 31.45 31 VAL B N 1
ATOM 2842 C CA . VAL B 1 32 ? 14.623 -22.785 -30.500 1.00 30.45 31 VAL B CA 1
ATOM 2843 C C . VAL B 1 32 ? 13.215 -22.246 -30.691 1.00 30.26 31 VAL B C 1
ATOM 2844 O O . VAL B 1 32 ? 12.488 -22.667 -31.603 1.00 29.10 31 VAL B O 1
ATOM 2848 N N . VAL B 1 33 ? 12.840 -21.306 -29.823 1.00 29.39 32 VAL B N 1
ATOM 2849 C CA . VAL B 1 33 ? 11.557 -20.614 -29.933 1.00 29.01 32 VAL B CA 1
ATOM 2850 C C . VAL B 1 33 ? 11.933 -19.146 -30.009 1.00 29.09 32 VAL B C 1
ATOM 2851 O O . VAL B 1 33 ? 12.617 -18.643 -29.107 1.00 28.96 32 VAL B O 1
ATOM 2855 N N . ILE B 1 34 ? 11.537 -18.475 -31.086 1.00 27.89 33 ILE B N 1
ATOM 2856 C CA . ILE B 1 34 ? 11.886 -17.065 -31.272 1.00 27.87 33 ILE B CA 1
ATOM 2857 C C . ILE B 1 34 ? 10.635 -16.200 -31.009 1.00 27.31 33 ILE B C 1
ATOM 2858 O O . ILE B 1 34 ? 9.551 -16.552 -31.467 1.00 27.97 33 ILE B O 1
ATOM 2863 N N . ALA B 1 35 ? 10.784 -15.135 -30.213 1.00 26.15 34 ALA B N 1
ATOM 2864 C CA . ALA B 1 35 ? 9.682 -14.182 -29.972 1.00 25.38 34 ALA B CA 1
ATOM 2865 C C . ALA B 1 35 ? 10.246 -12.848 -30.388 1.00 25.30 34 ALA B C 1
ATOM 2866 O O . ALA B 1 35 ? 11.303 -12.443 -29.910 1.00 25.30 34 ALA B O 1
ATOM 2868 N N . ASP B 1 36 ? 9.596 -12.198 -31.335 1.00 25.53 35 ASP B N 1
ATOM 2869 C CA . ASP B 1 36 ? 10.109 -10.939 -31.817 1.00 25.71 35 ASP B CA 1
ATOM 2870 C C . ASP B 1 36 ? 8.877 -10.181 -32.324 1.00 26.84 35 ASP B C 1
ATOM 2871 O O . ASP B 1 36 ? 8.030 -10.765 -33.033 1.00 26.51 35 ASP B O 1
ATOM 2876 N N . ASN B 1 37 ? 8.745 -8.914 -31.926 1.00 27.36 36 ASN B N 1
ATOM 2877 C CA . ASN B 1 37 ? 7.618 -8.096 -32.422 1.00 29.14 36 ASN B CA 1
ATOM 2878 C C . ASN B 1 37 ? 7.908 -7.435 -33.776 1.00 29.56 36 ASN B C 1
ATOM 2879 O O . ASN B 1 37 ? 7.047 -6.722 -34.336 1.00 29.72 36 ASN B O 1
ATOM 2884 N N . LEU B 1 38 ? 9.107 -7.674 -34.311 1.00 28.91 37 LEU B N 1
ATOM 2885 C CA . LEU B 1 38 ? 9.486 -7.208 -35.662 1.00 30.20 37 LEU B CA 1
ATOM 2886 C C . LEU B 1 38 ? 9.529 -5.683 -35.769 1.00 30.84 37 LEU B C 1
ATOM 2887 O O . LEU B 1 38 ? 9.367 -5.111 -36.853 1.00 31.16 37 LEU B O 1
ATOM 2892 N N . VAL B 1 39 ? 9.762 -5.020 -34.635 1.00 31.09 38 VAL B N 1
ATOM 2893 C CA . VAL B 1 39 ? 9.892 -3.568 -34.632 1.00 32.60 38 VAL B CA 1
ATOM 2894 C C . VAL B 1 39 ? 11.172 -3.121 -35.355 1.00 32.90 38 VAL B C 1
ATOM 2895 O O . VAL B 1 39 ? 11.219 -2.011 -35.860 1.00 32.68 38 VAL B O 1
ATOM 2899 N N . ASN B 1 40 ? 12.199 -3.985 -35.407 1.00 31.74 39 ASN B N 1
ATOM 2900 C CA . ASN B 1 40 ? 13.449 -3.639 -36.097 1.00 31.01 39 ASN B CA 1
ATOM 2901 C C . ASN B 1 40 ? 13.970 -4.765 -36.945 1.00 31.22 39 ASN B C 1
ATOM 2902 O O . ASN B 1 40 ? 15.184 -4.861 -37.168 1.00 30.28 39 ASN B O 1
ATOM 2907 N N . SER B 1 41 ? 13.055 -5.597 -37.450 1.00 30.25 40 SER B N 1
ATOM 2908 C CA . SER B 1 41 ? 13.429 -6.742 -38.268 1.00 30.59 40 SER B CA 1
ATOM 2909 C C . SER B 1 41 ? 12.231 -7.165 -39.104 1.00 31.36 40 SER B C 1
ATOM 2910 O O . SER B 1 41 ? 11.132 -6.631 -38.945 1.00 31.11 40 SER B O 1
ATOM 2913 N N . LYS B 1 42 ? 12.457 -8.124 -39.994 1.00 33.03 41 LYS B N 1
ATOM 2914 C CA . LYS B 1 42 ? 11.420 -8.603 -40.909 1.00 34.45 41 LYS B CA 1
ATOM 2915 C C . LYS B 1 42 ? 11.191 -10.089 -40.719 1.00 34.62 41 LYS B C 1
ATOM 2916 O O . LYS B 1 42 ? 12.140 -10.819 -40.437 1.00 33.21 41 LYS B O 1
ATOM 2922 N N . ARG B 1 43 ? 9.938 -10.514 -40.897 1.00 34.24 42 ARG B N 1
ATOM 2923 C CA . ARG B 1 43 ? 9.530 -11.914 -40.873 1.00 35.76 42 ARG B CA 1
ATOM 2924 C C . ARG B 1 43 ? 10.382 -12.796 -41.766 1.00 35.61 42 ARG B C 1
ATOM 2925 O O . ARG B 1 43 ? 10.624 -13.955 -41.429 1.00 35.62 42 ARG B O 1
ATOM 2933 N N . GLU B 1 44 ? 10.833 -12.248 -42.891 1.00 35.69 43 GLU B N 1
ATOM 2934 C CA . GLU B 1 44 ? 11.668 -12.994 -43.850 1.00 36.97 43 GLU B CA 1
ATOM 2935 C C . GLU B 1 44 ? 12.906 -13.580 -43.203 1.00 36.08 43 GLU B C 1
ATOM 2936 O O . GLU B 1 44 ? 13.361 -14.660 -43.592 1.00 35.47 43 GLU B O 1
ATOM 2942 N N . ALA B 1 45 ? 13.442 -12.874 -42.208 1.00 35.13 44 ALA B N 1
ATOM 2943 C CA . ALA B 1 45 ? 14.640 -13.358 -41.493 1.00 34.83 44 ALA B CA 1
ATOM 2944 C C . ALA B 1 45 ? 14.438 -14.767 -40.937 1.00 34.79 44 ALA B C 1
ATOM 2945 O O . ALA B 1 45 ? 15.378 -15.569 -40.935 1.00 35.57 44 ALA B O 1
ATOM 2947 N N . ILE B 1 46 ? 13.224 -15.061 -40.453 1.00 34.71 45 ILE B N 1
ATOM 2948 C CA . ILE B 1 46 ? 12.894 -16.381 -39.895 1.00 34.32 45 ILE B CA 1
ATOM 2949 C C . ILE B 1 46 ? 12.963 -17.462 -40.972 1.00 34.75 45 ILE B C 1
ATOM 2950 O O . ILE B 1 46 ? 13.490 -18.543 -40.724 1.00 33.44 45 ILE B O 1
ATOM 2955 N N . ALA B 1 47 ? 12.414 -17.177 -42.161 1.00 34.19 46 ALA B N 1
ATOM 2956 C CA . ALA B 1 47 ? 12.538 -18.099 -43.314 1.00 35.18 46 ALA B CA 1
ATOM 2957 C C . ALA B 1 47 ? 14.003 -18.397 -43.659 1.00 35.08 46 ALA B C 1
ATOM 2958 O O . ALA B 1 47 ? 14.371 -19.547 -43.927 1.00 35.68 46 ALA B O 1
ATOM 2960 N N . ARG B 1 48 ? 14.843 -17.369 -43.613 1.00 34.80 47 ARG B N 1
ATOM 2961 C CA . ARG B 1 48 ? 16.279 -17.532 -43.845 1.00 34.69 47 ARG B CA 1
ATOM 2962 C C . ARG B 1 48 ? 17.007 -18.439 -42.841 1.00 34.90 47 ARG B C 1
ATOM 2963 O O . ARG B 1 48 ? 17.952 -19.173 -43.221 1.00 34.58 47 ARG B O 1
ATOM 2971 N N . ILE B 1 49 ? 16.600 -18.357 -41.574 1.00 33.89 48 ILE B N 1
ATOM 2972 C CA . ILE B 1 49 ? 17.152 -19.201 -40.516 1.00 33.08 48 ILE B CA 1
ATOM 2973 C C . ILE B 1 49 ? 16.820 -20.653 -40.851 1.00 35.28 48 ILE B C 1
ATOM 2974 O O . ILE B 1 49 ? 17.687 -21.541 -40.779 1.00 36.37 48 ILE B O 1
ATOM 2979 N N . GLU B 1 50 ? 15.565 -20.890 -41.240 1.00 36.09 49 GLU B N 1
ATOM 2980 C CA . GLU B 1 50 ? 15.121 -22.232 -41.637 1.00 38.02 49 GLU B CA 1
ATOM 2981 C C . GLU B 1 50 ? 15.901 -22.747 -42.857 1.00 37.66 49 GLU B C 1
ATOM 2982 O O . GLU B 1 50 ? 16.230 -23.946 -42.942 1.00 38.25 49 GLU B O 1
ATOM 2988 N N . LYS B 1 51 ? 16.170 -21.847 -43.805 1.00 37.48 50 LYS B N 1
ATOM 2989 C CA . LYS B 1 51 ? 16.906 -22.191 -45.015 1.00 37.85 50 LYS B CA 1
ATOM 2990 C C . LYS B 1 51 ? 18.321 -22.608 -44.688 1.00 37.71 50 LYS B C 1
ATOM 2991 O O . LYS B 1 51 ? 18.808 -23.642 -45.171 1.00 36.81 50 LYS B O 1
ATOM 2997 N N . ILE B 1 52 ? 19.002 -21.778 -43.902 1.00 37.22 51 ILE B N 1
ATOM 2998 C CA . ILE B 1 52 ? 20.379 -22.051 -43.499 1.00 36.85 51 ILE B CA 1
ATOM 2999 C C . ILE B 1 52 ? 20.485 -23.389 -42.767 1.00 37.04 51 ILE B C 1
ATOM 3000 O O . ILE B 1 52 ? 21.411 -24.170 -43.021 1.00 37.32 51 ILE B O 1
ATOM 3005 N N . THR B 1 53 ? 19.542 -23.662 -41.868 1.00 37.14 52 THR B N 1
ATOM 3006 C CA . THR B 1 53 ? 19.709 -24.757 -40.927 1.00 37.12 52 THR B CA 1
ATOM 3007 C C . THR B 1 53 ? 18.993 -26.044 -41.288 1.00 38.77 52 THR B C 1
ATOM 3008 O O . THR B 1 53 ? 19.368 -27.106 -40.787 1.00 38.98 52 THR B O 1
ATOM 3012 N N . GLY B 1 54 ? 17.947 -25.952 -42.098 1.00 39.19 53 GLY B N 1
ATOM 3013 C CA . GLY B 1 54 ? 17.075 -27.101 -42.348 1.00 40.87 53 GLY B CA 1
ATOM 3014 C C . GLY B 1 54 ? 16.172 -27.482 -41.172 1.00 41.65 53 GLY B C 1
ATOM 3015 O O . GLY B 1 54 ? 15.556 -28.545 -41.175 1.00 42.04 53 GLY B O 1
ATOM 3016 N N . LYS B 1 55 ? 16.116 -26.621 -40.160 1.00 42.11 54 LYS B N 1
ATOM 3017 C CA . LYS B 1 55 ? 15.312 -26.852 -38.967 1.00 42.85 54 LYS B CA 1
ATOM 3018 C C . LYS B 1 55 ? 14.251 -25.763 -38.896 1.00 42.67 54 LYS B C 1
ATOM 3019 O O . LYS B 1 55 ? 14.397 -24.725 -39.531 1.00 43.52 54 LYS B O 1
ATOM 3025 N N . THR B 1 56 ? 13.184 -25.989 -38.140 1.00 42.38 55 THR B N 1
ATOM 3026 C CA . THR B 1 56 ? 12.131 -24.986 -38.054 1.00 42.16 55 THR B CA 1
ATOM 3027 C C . THR B 1 56 ? 11.923 -24.521 -36.625 1.00 40.38 55 THR B C 1
ATOM 3028 O O . THR B 1 56 ? 11.178 -25.146 -35.878 1.00 41.20 55 THR B O 1
ATOM 3032 N N . PRO B 1 57 ? 12.539 -23.392 -36.263 1.00 39.44 56 PRO B N 1
ATOM 3033 C CA . PRO B 1 57 ? 12.354 -22.806 -34.927 1.00 37.50 56 PRO B CA 1
ATOM 3034 C C . PRO B 1 57 ? 10.893 -22.387 -34.798 1.00 35.98 56 PRO B C 1
ATOM 3035 O O . PRO B 1 57 ? 10.290 -21.984 -35.793 1.00 36.58 56 PRO B O 1
ATOM 3039 N N . ALA B 1 58 ? 10.296 -22.470 -33.620 1.00 34.46 57 ALA B N 1
ATOM 3040 C CA . ALA B 1 58 ? 8.955 -21.909 -33.484 1.00 33.06 57 ALA B CA 1
ATOM 3041 C C . ALA B 1 58 ? 9.103 -20.391 -33.565 1.00 32.59 57 ALA B C 1
ATOM 3042 O O . ALA B 1 58 ? 10.149 -19.855 -33.198 1.00 32.84 57 ALA B O 1
ATOM 3044 N N . PHE B 1 59 ? 8.103 -19.690 -34.075 1.00 31.44 58 PHE B N 1
ATOM 3045 C CA . PHE B 1 59 ? 8.208 -18.220 -34.091 1.00 30.17 58 PHE B CA 1
ATOM 3046 C C . PHE B 1 59 ? 6.909 -17.623 -33.632 1.00 30.34 58 PHE B C 1
ATOM 3047 O O . PHE B 1 59 ? 5.824 -18.048 -34.067 1.00 30.28 58 PHE B O 1
ATOM 3055 N N . HIS B 1 60 ? 7.023 -16.626 -32.774 1.00 29.33 59 HIS B N 1
ATOM 3056 C CA . HIS B 1 60 ? 5.862 -15.923 -32.242 1.00 30.78 59 HIS B CA 1
ATOM 3057 C C . HIS B 1 60 ? 6.074 -14.448 -32.436 1.00 31.12 59 HIS B C 1
ATOM 3058 O O . HIS B 1 60 ? 7.057 -13.904 -31.953 1.00 31.66 59 HIS B O 1
ATOM 3065 N N . GLU B 1 61 ? 5.181 -13.804 -33.184 1.00 32.12 60 GLU B N 1
ATOM 3066 C CA . GLU B 1 61 ? 5.297 -12.371 -33.409 1.00 33.43 60 GLU B CA 1
ATOM 3067 C C . GLU B 1 61 ? 4.703 -11.681 -32.186 1.00 33.71 60 GLU B C 1
ATOM 3068 O O . GLU B 1 61 ? 3.525 -11.355 -32.169 1.00 32.96 60 GLU B O 1
ATOM 3074 N N . THR B 1 62 ? 5.500 -11.525 -31.131 1.00 33.92 61 THR B N 1
ATOM 3075 C CA . THR B 1 62 ? 4.959 -10.997 -29.876 1.00 34.07 61 THR B CA 1
ATOM 3076 C C . THR B 1 62 ? 5.867 -9.984 -29.211 1.00 33.39 61 THR B C 1
ATOM 3077 O O . THR B 1 62 ? 7.098 -10.107 -29.261 1.00 33.46 61 THR B O 1
ATOM 3081 N N . ASP B 1 63 ? 5.229 -8.993 -28.589 1.00 32.02 62 ASP B N 1
ATOM 3082 C CA . ASP B 1 63 ? 5.900 -7.989 -27.803 1.00 31.78 62 ASP B CA 1
ATOM 3083 C C . ASP B 1 63 ? 6.192 -8.670 -26.478 1.00 31.05 62 ASP B C 1
ATOM 3084 O O . ASP B 1 63 ? 5.280 -9.023 -25.723 1.00 30.64 62 ASP B O 1
ATOM 3089 N N . VAL B 1 64 ? 7.465 -8.869 -26.171 1.00 29.91 63 VAL B N 1
ATOM 3090 C CA . VAL B 1 64 ? 7.755 -9.654 -24.986 1.00 30.08 63 VAL B CA 1
ATOM 3091 C C . VAL B 1 64 ? 7.505 -8.928 -23.658 1.00 29.56 63 VAL B C 1
ATOM 3092 O O . VAL B 1 64 ? 7.527 -9.551 -22.621 1.00 27.57 63 VAL B O 1
ATOM 3096 N N . SER B 1 65 ? 7.222 -7.617 -23.724 1.00 29.03 64 SER B N 1
ATOM 3097 C CA . SER B 1 65 ? 6.781 -6.863 -22.544 1.00 30.01 64 SER B CA 1
ATOM 3098 C C . SER B 1 65 ? 5.302 -7.147 -22.193 1.00 30.53 64 SER B C 1
ATOM 3099 O O . SER B 1 65 ? 4.829 -6.797 -21.115 1.00 31.07 64 SER B O 1
ATOM 3102 N N . ASP B 1 66 ? 4.578 -7.776 -23.113 1.00 31.56 65 ASP B N 1
ATOM 3103 C CA . ASP B 1 66 ? 3.202 -8.222 -22.836 1.00 31.73 65 ASP B CA 1
ATOM 3104 C C . ASP B 1 66 ? 3.317 -9.548 -22.095 1.00 32.30 65 ASP B C 1
ATOM 3105 O O . ASP B 1 66 ? 3.498 -10.604 -22.717 1.00 30.69 65 ASP B O 1
ATOM 3110 N N . GLU B 1 67 ? 3.238 -9.496 -20.762 1.00 32.05 66 GLU B N 1
ATOM 3111 C CA . GLU B 1 67 ? 3.476 -10.702 -19.965 1.00 33.98 66 GLU B CA 1
ATOM 3112 C C . GLU B 1 67 ? 2.457 -11.798 -20.264 1.00 33.17 66 GLU B C 1
ATOM 3113 O O . GLU B 1 67 ? 2.770 -12.982 -20.171 1.00 32.13 66 GLU B O 1
ATOM 3119 N N . ARG B 1 68 ? 1.238 -11.399 -20.616 1.00 32.77 67 ARG B N 1
ATOM 3120 C CA . ARG B 1 68 ? 0.211 -12.389 -20.920 1.00 34.15 67 ARG B CA 1
ATOM 3121 C C . ARG B 1 68 ? 0.498 -13.124 -22.210 1.00 32.04 67 ARG B C 1
ATOM 3122 O O . ARG B 1 68 ? 0.376 -14.338 -22.254 1.00 33.21 67 ARG B O 1
ATOM 3130 N N . ALA B 1 69 ? 0.889 -12.387 -23.247 1.00 31.50 68 ALA B N 1
ATOM 3131 C CA . ALA B 1 69 ? 1.269 -12.973 -24.522 1.00 30.88 68 ALA B CA 1
ATOM 3132 C C . ALA B 1 69 ? 2.493 -13.868 -24.340 1.00 30.77 68 ALA B C 1
ATOM 3133 O O . ALA B 1 69 ? 2.570 -14.954 -24.899 1.00 31.11 68 ALA B O 1
ATOM 3135 N N . LEU B 1 70 ? 3.447 -13.409 -23.540 1.00 30.98 69 LEU B N 1
ATOM 3136 C CA . LEU B 1 70 ? 4.672 -14.174 -23.287 1.00 29.71 69 LEU B CA 1
ATOM 3137 C C . LEU B 1 70 ? 4.370 -15.469 -22.546 1.00 28.84 69 LEU B C 1
ATOM 3138 O O . LEU B 1 70 ? 4.889 -16.524 -22.908 1.00 29.52 69 LEU B O 1
ATOM 3143 N N . ALA B 1 71 ? 3.519 -15.405 -21.519 1.00 28.00 70 ALA B N 1
ATOM 3144 C CA . ALA B 1 71 ? 3.087 -16.618 -20.809 1.00 28.61 70 ALA B CA 1
ATOM 3145 C C . ALA B 1 71 ? 2.497 -17.696 -21.745 1.00 28.89 70 ALA B C 1
ATOM 3146 O O . ALA B 1 71 ? 2.736 -18.879 -21.524 1.00 29.09 70 ALA B O 1
ATOM 3148 N N . ARG B 1 72 ? 1.768 -17.285 -22.783 1.00 29.06 71 ARG B N 1
ATOM 3149 C CA . ARG B 1 72 ? 1.175 -18.204 -23.765 1.00 29.38 71 ARG B CA 1
ATOM 3150 C C . ARG B 1 72 ? 2.259 -18.934 -24.556 1.00 29.07 71 ARG B C 1
ATOM 3151 O O . ARG B 1 72 ? 2.071 -20.067 -25.018 1.00 28.73 71 ARG B O 1
ATOM 3159 N N . ILE B 1 73 ? 3.405 -18.281 -24.718 1.00 28.18 72 ILE B N 1
ATOM 3160 C CA . ILE B 1 73 ? 4.538 -18.934 -25.374 1.00 28.18 72 ILE B CA 1
ATOM 3161 C C . ILE B 1 73 ? 5.113 -20.066 -24.491 1.00 27.84 72 ILE B C 1
ATOM 3162 O O . ILE B 1 73 ? 5.396 -21.170 -24.972 1.00 28.95 72 ILE B O 1
ATOM 3167 N N . PHE B 1 74 ? 5.320 -19.782 -23.207 1.00 28.54 73 PHE B N 1
ATOM 3168 C CA . PHE B 1 74 ? 5.750 -20.800 -22.258 1.00 28.67 73 PHE B CA 1
ATOM 3169 C C . PHE B 1 74 ? 4.753 -21.965 -22.164 1.00 30.04 73 PHE B C 1
ATOM 3170 O O . PHE B 1 74 ? 5.150 -23.128 -21.957 1.00 30.90 73 PHE B O 1
ATOM 3178 N N . ASP B 1 75 ? 3.465 -21.644 -22.262 1.00 30.99 74 ASP B N 1
ATOM 3179 C CA . ASP B 1 75 ? 2.384 -22.659 -22.259 1.00 31.74 74 ASP B CA 1
ATOM 3180 C C . ASP B 1 75 ? 2.600 -23.672 -23.347 1.00 31.74 74 ASP B C 1
ATOM 3181 O O . ASP B 1 75 ? 2.284 -24.848 -23.175 1.00 31.47 74 ASP B O 1
ATOM 3186 N N . ALA B 1 76 ? 3.115 -23.207 -24.484 1.00 31.90 75 ALA B N 1
ATOM 3187 C CA . ALA B 1 76 ? 3.213 -24.028 -25.693 1.00 32.50 75 ALA B CA 1
ATOM 3188 C C . ALA B 1 76 ? 4.539 -24.775 -25.859 1.00 32.46 75 ALA B C 1
ATOM 3189 O O . ALA B 1 76 ? 4.642 -25.652 -26.710 1.00 32.49 75 ALA B O 1
ATOM 3191 N N . HIS B 1 77 ? 5.561 -24.423 -25.083 1.00 31.49 76 HIS B N 1
ATOM 3192 C CA . HIS B 1 77 ? 6.912 -24.939 -25.334 1.00 31.59 76 HIS B CA 1
ATOM 3193 C C . HIS B 1 77 ? 7.654 -25.249 -24.039 1.00 31.40 76 HIS B C 1
ATOM 3194 O O . HIS B 1 77 ? 7.558 -24.480 -23.059 1.00 32.40 76 HIS B O 1
ATOM 3201 N N . PRO B 1 78 ? 8.420 -26.358 -24.033 1.00 31.87 77 PRO B N 1
ATOM 3202 C CA . PRO B 1 78 ? 9.214 -26.789 -22.858 1.00 31.48 77 PRO B CA 1
ATOM 3203 C C . PRO B 1 78 ? 10.546 -26.020 -22.680 1.00 31.37 77 PRO B C 1
ATOM 3204 O O . PRO B 1 78 ? 11.634 -26.624 -22.663 1.00 30.96 77 PRO B O 1
ATOM 3208 N N . ILE B 1 79 ? 10.440 -24.706 -22.529 1.00 29.98 78 ILE B N 1
ATOM 3209 C CA . ILE B 1 79 ? 11.595 -23.796 -22.422 1.00 30.14 78 ILE B CA 1
ATOM 3210 C C . ILE B 1 79 ? 12.477 -24.171 -21.233 1.00 29.95 78 ILE B C 1
ATOM 3211 O O . ILE B 1 79 ? 11.975 -24.369 -20.108 1.00 29.83 78 ILE B O 1
ATOM 3216 N N . THR B 1 80 ? 13.777 -24.251 -21.493 1.00 29.43 79 THR B N 1
ATOM 3217 C CA . THR B 1 80 ? 14.794 -24.588 -20.470 1.00 30.56 79 THR B CA 1
ATOM 3218 C C . THR B 1 80 ? 15.702 -23.402 -20.144 1.00 29.96 79 THR B C 1
ATOM 3219 O O . THR B 1 80 ? 16.305 -23.326 -19.056 1.00 30.07 79 THR B O 1
ATOM 3223 N N . ALA B 1 81 ? 15.810 -22.461 -21.087 1.00 28.53 80 ALA B N 1
ATOM 3224 C CA . ALA B 1 81 ? 16.613 -21.261 -20.867 1.00 27.79 80 ALA B CA 1
ATOM 3225 C C . ALA B 1 81 ? 16.129 -20.184 -21.832 1.00 26.91 80 ALA B C 1
ATOM 3226 O O . ALA B 1 81 ? 15.478 -20.502 -22.812 1.00 26.51 80 ALA B O 1
ATOM 3228 N N . ALA B 1 82 ? 16.473 -18.928 -21.560 1.00 25.72 81 ALA B N 1
ATOM 3229 C CA . ALA B 1 82 ? 16.154 -17.827 -22.486 1.00 26.07 81 ALA B CA 1
ATOM 3230 C C . ALA B 1 82 ? 17.418 -17.018 -22.795 1.00 25.77 81 ALA B C 1
ATOM 3231 O O . ALA B 1 82 ? 18.298 -16.872 -21.936 1.00 26.34 81 ALA B O 1
ATOM 3233 N N . ILE B 1 83 ? 17.508 -16.478 -24.005 1.00 25.72 82 ILE B N 1
ATOM 3234 C CA . ILE B 1 83 ? 18.571 -15.541 -24.328 1.00 25.62 82 ILE B CA 1
ATOM 3235 C C . ILE B 1 83 ? 17.815 -14.292 -24.760 1.00 26.34 82 ILE B C 1
ATOM 3236 O O . ILE B 1 83 ? 17.007 -14.350 -25.693 1.00 27.49 82 ILE B O 1
ATOM 3241 N N . HIS B 1 84 ? 18.037 -13.191 -24.049 1.00 26.05 83 HIS B N 1
ATOM 3242 C CA . HIS B 1 84 ? 17.228 -11.995 -24.231 1.00 26.26 83 HIS B CA 1
ATOM 3243 C C . HIS B 1 84 ? 17.949 -10.939 -25.055 1.00 26.65 83 HIS B C 1
ATOM 3244 O O . HIS B 1 84 ? 18.722 -10.148 -24.492 1.00 27.51 83 HIS B O 1
ATOM 3251 N N . PHE B 1 85 ? 17.702 -10.932 -26.364 1.00 26.05 84 PHE B N 1
ATOM 3252 C CA . PHE B 1 85 ? 18.251 -9.919 -27.288 1.00 25.85 84 PHE B CA 1
ATOM 3253 C C . PHE B 1 85 ? 17.288 -8.747 -27.509 1.00 26.07 84 PHE B C 1
ATOM 3254 O O . PHE B 1 85 ? 17.664 -7.742 -28.124 1.00 27.06 84 PHE B O 1
ATOM 3262 N N . ALA B 1 86 ? 16.041 -8.885 -27.070 1.00 25.97 85 ALA B N 1
ATOM 3263 C CA . ALA B 1 86 ? 15.010 -7.895 -27.431 1.00 25.59 85 ALA B CA 1
ATOM 3264 C C . ALA B 1 86 ? 15.323 -6.551 -26.775 1.00 26.32 85 ALA B C 1
ATOM 3265 O O . ALA B 1 86 ? 15.397 -6.452 -25.566 1.00 26.89 85 ALA B O 1
ATOM 3267 N N . ALA B 1 87 ? 15.534 -5.531 -27.598 1.00 26.71 86 ALA B N 1
ATOM 3268 C CA . ALA B 1 87 ? 15.763 -4.194 -27.105 1.00 27.22 86 ALA B CA 1
ATOM 3269 C C . ALA B 1 87 ? 15.716 -3.277 -28.275 1.00 27.51 86 ALA B C 1
ATOM 3270 O O . ALA B 1 87 ? 15.901 -3.710 -29.431 1.00 26.86 86 ALA B O 1
ATOM 3272 N N . LEU B 1 88 ? 15.509 -1.998 -27.958 1.00 27.47 87 LEU B N 1
ATOM 3273 C CA . LEU B 1 88 ? 15.772 -0.934 -28.909 1.00 28.88 87 LEU B CA 1
ATOM 3274 C C . LEU B 1 88 ? 17.210 -0.516 -28.646 1.00 29.06 87 LEU B C 1
ATOM 3275 O O . LEU B 1 88 ? 17.633 -0.471 -27.489 1.00 29.74 87 LEU B O 1
ATOM 3280 N N . LYS B 1 89 ? 17.947 -0.196 -29.706 1.00 30.36 88 LYS B N 1
ATOM 3281 C CA . LYS B 1 89 ? 19.382 -0.005 -29.575 1.00 31.32 88 LYS B CA 1
ATOM 3282 C C . LYS B 1 89 ? 19.954 1.226 -30.314 1.00 33.57 88 LYS B C 1
ATOM 3283 O O . LYS B 1 89 ? 21.170 1.334 -30.444 1.00 34.16 88 LYS B O 1
ATOM 3289 N N . ALA B 1 90 ? 19.109 2.135 -30.814 1.00 33.19 89 ALA B N 1
ATOM 3290 C CA . ALA B 1 90 ? 19.642 3.331 -31.482 1.00 34.55 89 ALA B CA 1
ATOM 3291 C C . ALA B 1 90 ? 20.053 4.375 -30.441 1.00 34.66 89 ALA B C 1
ATOM 3292 O O . ALA B 1 90 ? 19.207 4.978 -29.792 1.00 35.40 89 ALA B O 1
ATOM 3294 N N . VAL B 1 91 ? 21.351 4.573 -30.255 1.00 35.96 90 VAL B N 1
ATOM 3295 C CA . VAL B 1 91 ? 21.836 5.473 -29.190 1.00 37.44 90 VAL B CA 1
ATOM 3296 C C . VAL B 1 91 ? 21.290 6.902 -29.324 1.00 37.31 90 VAL B C 1
ATOM 3297 O O . VAL B 1 91 ? 20.742 7.490 -28.358 1.00 37.74 90 VAL B O 1
ATOM 3301 N N . GLY B 1 92 ? 21.381 7.453 -30.536 1.00 37.42 91 GLY B N 1
ATOM 3302 C CA . GLY B 1 92 ? 20.822 8.781 -30.806 1.00 36.91 91 GLY B CA 1
ATOM 3303 C C . GLY B 1 92 ? 19.344 8.927 -30.490 1.00 37.01 91 GLY B C 1
ATOM 3304 O O . GLY B 1 92 ? 18.933 9.893 -29.836 1.00 37.22 91 GLY B O 1
ATOM 3305 N N . GLU B 1 93 ? 18.550 7.950 -30.924 1.00 36.41 92 GLU B N 1
ATOM 3306 C CA . GLU B 1 93 ? 17.113 7.916 -30.655 1.00 36.79 92 GLU B CA 1
ATOM 3307 C C . GLU B 1 93 ? 16.845 7.804 -29.164 1.00 35.30 92 GLU B C 1
ATOM 3308 O O . GLU B 1 93 ? 15.852 8.351 -28.674 1.00 35.55 92 GLU B O 1
ATOM 3314 N N . SER B 1 94 ? 17.708 7.074 -28.453 1.00 33.89 93 SER B N 1
ATOM 3315 C CA . SER B 1 94 ? 17.551 6.906 -26.993 1.00 32.80 93 SER B CA 1
ATOM 3316 C C . SER B 1 94 ? 17.673 8.240 -26.242 1.00 32.95 93 SER B C 1
ATOM 3317 O O . SER B 1 94 ? 16.956 8.472 -25.266 1.00 32.32 93 SER B O 1
ATOM 3320 N N . VAL B 1 95 ? 18.550 9.131 -26.721 1.00 33.22 94 VAL B N 1
ATOM 3321 C CA . VAL B 1 95 ? 18.678 10.487 -26.135 1.00 33.75 94 VAL B CA 1
ATOM 3322 C C . VAL B 1 95 ? 17.421 11.323 -26.401 1.00 33.74 94 VAL B C 1
ATOM 3323 O O . VAL B 1 95 ? 16.930 12.008 -25.499 1.00 34.00 94 VAL B O 1
ATOM 3327 N N . ALA B 1 96 ? 16.900 11.254 -27.620 1.00 33.79 95 ALA B N 1
ATOM 3328 C CA . ALA B 1 96 ? 15.663 11.957 -27.988 1.00 34.06 95 ALA B CA 1
ATOM 3329 C C . ALA B 1 96 ? 14.368 11.374 -27.381 1.00 33.77 95 ALA B C 1
ATOM 3330 O O . ALA B 1 96 ? 13.366 12.088 -27.207 1.00 33.55 95 ALA B O 1
ATOM 3332 N N . LYS B 1 97 ? 14.378 10.081 -27.062 1.00 33.39 96 LYS B N 1
ATOM 3333 C CA . LYS B 1 97 ? 13.146 9.368 -26.721 1.00 33.63 96 LYS B CA 1
ATOM 3334 C C . LYS B 1 97 ? 13.341 8.421 -25.522 1.00 32.03 96 LYS B C 1
ATOM 3335 O O . LYS B 1 97 ? 13.094 7.200 -25.639 1.00 31.86 96 LYS B O 1
ATOM 3341 N N . PRO B 1 98 ? 13.803 8.966 -24.380 1.00 30.75 97 PRO B N 1
ATOM 3342 C CA . PRO B 1 98 ? 14.211 8.120 -23.259 1.00 29.34 97 PRO B CA 1
ATOM 3343 C C . PRO B 1 98 ? 13.048 7.290 -22.713 1.00 29.05 97 PRO B C 1
ATOM 3344 O O . PRO B 1 98 ? 13.255 6.151 -22.322 1.00 27.80 97 PRO B O 1
ATOM 3348 N N . ILE B 1 99 ? 11.848 7.857 -22.678 1.00 29.04 98 ILE B N 1
ATOM 3349 C CA . ILE B 1 99 ? 10.704 7.148 -22.089 1.00 29.51 98 ILE B CA 1
ATOM 3350 C C . ILE B 1 99 ? 10.463 5.839 -22.858 1.00 29.44 98 ILE B C 1
ATOM 3351 O O . ILE B 1 99 ? 10.257 4.784 -22.242 1.00 30.22 98 ILE B O 1
ATOM 3356 N N . GLU B 1 100 ? 10.519 5.929 -24.186 1.00 30.48 99 GLU B N 1
ATOM 3357 C CA . GLU B 1 100 ? 10.306 4.773 -25.083 1.00 31.26 99 GLU B CA 1
ATOM 3358 C C . GLU B 1 100 ? 11.377 3.700 -24.888 1.00 30.62 99 GLU B C 1
ATOM 3359 O O . GLU B 1 100 ? 11.068 2.494 -24.856 1.00 30.52 99 GLU B O 1
ATOM 3365 N N . TYR B 1 101 ? 12.626 4.139 -24.748 1.00 29.17 100 TYR B N 1
ATOM 3366 C CA . TYR B 1 101 ? 13.751 3.233 -24.460 1.00 28.06 100 TYR B CA 1
ATOM 3367 C C . TYR B 1 101 ? 13.626 2.540 -23.109 1.00 27.37 100 TYR B C 1
ATOM 3368 O O . TYR B 1 101 ? 13.725 1.339 -23.028 1.00 27.49 100 TYR B O 1
ATOM 3377 N N . TYR B 1 102 ? 13.428 3.302 -22.034 1.00 27.76 101 TYR B N 1
ATOM 3378 C CA . TYR B 1 102 ? 13.244 2.718 -20.708 1.00 27.39 101 TYR B CA 1
ATOM 3379 C C . TYR B 1 102 ? 12.072 1.753 -20.678 1.00 27.89 101 TYR B C 1
ATOM 3380 O O . TYR B 1 102 ? 12.183 0.667 -20.126 1.00 28.19 101 TYR B O 1
ATOM 3389 N N . ARG B 1 103 ? 10.941 2.157 -21.243 1.00 27.54 102 ARG B N 1
ATOM 3390 C CA . ARG B 1 103 ? 9.758 1.306 -21.273 1.00 28.97 102 ARG B CA 1
ATOM 3391 C C . ARG B 1 103 ? 10.083 0.013 -22.042 1.00 28.48 102 ARG B C 1
ATOM 3392 O O . ARG B 1 103 ? 9.946 -1.073 -21.489 1.00 28.88 102 ARG B O 1
ATOM 3400 N N . ASN B 1 104 ? 10.532 0.134 -23.291 1.00 27.74 103 ASN B N 1
ATOM 3401 C CA . ASN B 1 104 ? 10.792 -1.070 -24.094 1.00 27.41 103 ASN B CA 1
ATOM 3402 C C . ASN B 1 104 ? 11.835 -1.965 -23.437 1.00 27.16 103 ASN B C 1
ATOM 3403 O O . ASN B 1 104 ? 11.560 -3.135 -23.193 1.00 26.77 103 ASN B O 1
ATOM 3408 N N . ASN B 1 105 ? 13.009 -1.400 -23.135 1.00 26.37 104 ASN B N 1
ATOM 3409 C CA . ASN B 1 105 ? 14.132 -2.248 -22.733 1.00 27.30 104 ASN B CA 1
ATOM 3410 C C . ASN B 1 105 ? 13.970 -2.824 -21.331 1.00 27.85 104 ASN B C 1
ATOM 3411 O O . ASN B 1 105 ? 14.331 -3.984 -21.068 1.00 29.24 104 ASN B O 1
ATOM 3416 N N . LEU B 1 106 ? 13.394 -2.040 -20.423 1.00 28.39 105 LEU B N 1
ATOM 3417 C CA . LEU B 1 106 ? 13.176 -2.524 -19.067 1.00 28.29 105 LEU B CA 1
ATOM 3418 C C . LEU B 1 106 ? 11.940 -3.437 -18.944 1.00 28.38 105 LEU B C 1
ATOM 3419 O O . LEU B 1 106 ? 12.009 -4.469 -18.282 1.00 27.84 105 LEU B O 1
ATOM 3424 N N . ASP B 1 107 ? 10.832 -3.070 -19.588 1.00 28.23 106 ASP B N 1
ATOM 3425 C CA . ASP B 1 107 ? 9.599 -3.880 -19.475 1.00 28.74 106 ASP B CA 1
ATOM 3426 C C . ASP B 1 107 ? 9.739 -5.230 -20.139 1.00 27.74 106 ASP B C 1
ATOM 3427 O O . ASP B 1 107 ? 9.212 -6.229 -19.611 1.00 28.79 106 ASP B O 1
ATOM 3432 N N . SER B 1 108 ? 10.426 -5.274 -21.282 1.00 27.05 107 SER B N 1
ATOM 3433 C CA . SER B 1 108 ? 10.639 -6.560 -21.982 1.00 28.01 107 SER B CA 1
ATOM 3434 C C . SER B 1 108 ? 11.404 -7.532 -21.093 1.00 26.95 107 SER B C 1
ATOM 3435 O O . SER B 1 108 ? 11.064 -8.720 -20.999 1.00 26.39 107 SER B O 1
ATOM 3438 N N . LEU B 1 109 ? 12.445 -7.037 -20.427 1.00 27.65 108 LEU B N 1
ATOM 3439 C CA . LEU B 1 109 ? 13.221 -7.866 -19.494 1.00 27.26 108 LEU B CA 1
ATOM 3440 C C . LEU B 1 109 ? 12.403 -8.225 -18.271 1.00 27.69 108 LEU B C 1
ATOM 3441 O O . LEU B 1 109 ? 12.409 -9.393 -17.808 1.00 26.86 108 LEU B O 1
ATOM 3446 N N . LEU B 1 110 ? 11.724 -7.235 -17.695 1.00 27.66 109 LEU B N 1
ATOM 3447 C CA . LEU B 1 110 ? 10.949 -7.521 -16.488 1.00 28.00 109 LEU B CA 1
ATOM 3448 C C . LEU B 1 110 ? 9.803 -8.506 -16.752 1.00 28.12 109 LEU B C 1
ATOM 3449 O O . LEU B 1 110 ? 9.538 -9.374 -15.943 1.00 28.59 109 LEU B O 1
ATOM 3454 N N . SER B 1 111 ? 9.116 -8.347 -17.873 1.00 28.79 110 SER B N 1
ATOM 3455 C CA . SER B 1 111 ? 8.058 -9.307 -18.249 1.00 29.60 110 SER B CA 1
ATOM 3456 C C . SER B 1 111 ? 8.639 -10.708 -18.421 1.00 29.48 110 SER B C 1
ATOM 3457 O O . SER B 1 111 ? 8.085 -11.694 -17.910 1.00 30.01 110 SER B O 1
ATOM 3460 N N . LEU B 1 112 ? 9.753 -10.813 -19.147 1.00 28.56 111 LEU B N 1
ATOM 3461 C CA . LEU B 1 112 ? 10.459 -12.087 -19.261 1.00 28.03 111 LEU B CA 1
ATOM 3462 C C . LEU B 1 112 ? 10.809 -12.674 -17.918 1.00 27.34 111 LEU B C 1
ATOM 3463 O O . LEU B 1 112 ? 10.575 -13.846 -17.701 1.00 28.56 111 LEU B O 1
ATOM 3468 N N . LEU B 1 113 ? 11.389 -11.889 -17.011 1.00 27.64 112 LEU B N 1
ATOM 3469 C CA . LEU B 1 113 ? 11.790 -12.456 -15.730 1.00 28.02 112 LEU B CA 1
ATOM 3470 C C . LEU B 1 113 ? 10.574 -12.881 -14.898 1.00 28.46 112 LEU B C 1
ATOM 3471 O O . LEU B 1 113 ? 10.644 -13.887 -14.201 1.00 28.62 112 LEU B O 1
ATOM 3476 N N . ARG B 1 114 ? 9.473 -12.138 -15.004 1.00 28.85 113 ARG B N 1
ATOM 3477 C CA . ARG B 1 114 ? 8.272 -12.464 -14.220 1.00 29.79 113 ARG B CA 1
ATOM 3478 C C . ARG B 1 114 ? 7.773 -13.849 -14.654 1.00 28.92 113 ARG B C 1
ATOM 3479 O O . ARG B 1 114 ? 7.525 -14.720 -13.815 1.00 28.19 113 ARG B O 1
ATOM 3487 N N . VAL B 1 115 ? 7.619 -14.020 -15.957 1.00 27.67 114 VAL B N 1
ATOM 3488 C CA . VAL B 1 115 ? 7.140 -15.298 -16.541 1.00 28.23 114 VAL B CA 1
ATOM 3489 C C . VAL B 1 115 ? 8.071 -16.469 -16.269 1.00 28.54 114 VAL B C 1
ATOM 3490 O O . VAL B 1 115 ? 7.610 -17.542 -15.870 1.00 28.78 114 VAL B O 1
ATOM 3494 N N . MET B 1 116 ? 9.375 -16.265 -16.431 1.00 28.12 115 MET B N 1
ATOM 3495 C CA . MET B 1 116 ? 10.350 -17.285 -16.060 1.00 29.35 115 MET B CA 1
ATOM 3496 C C . MET B 1 116 ? 10.271 -17.727 -14.580 1.00 30.32 115 MET B C 1
ATOM 3497 O O . MET B 1 116 ? 10.347 -18.906 -14.280 1.00 31.18 115 MET B O 1
ATOM 3502 N N . ARG B 1 117 ? 10.132 -16.782 -13.662 1.00 31.83 116 ARG B N 1
ATOM 3503 C CA . ARG B 1 117 ? 9.929 -17.139 -12.259 1.00 33.26 116 ARG B CA 1
ATOM 3504 C C . ARG B 1 117 ? 8.636 -17.936 -12.062 1.00 32.12 116 ARG B C 1
ATOM 3505 O O . ARG B 1 117 ? 8.623 -18.917 -11.317 1.00 32.18 116 ARG B O 1
ATOM 3513 N N . GLU B 1 118 ? 7.571 -17.512 -12.735 1.00 33.13 117 GLU B N 1
ATOM 3514 C CA . GLU B 1 118 ? 6.271 -18.201 -12.635 1.00 33.90 117 GLU B CA 1
ATOM 3515 C C . GLU B 1 118 ? 6.330 -19.657 -13.088 1.00 33.32 117 GLU B C 1
ATOM 3516 O O . GLU B 1 118 ? 5.636 -20.521 -12.528 1.00 33.52 117 GLU B O 1
ATOM 3522 N N . ARG B 1 119 ? 7.149 -19.922 -14.106 1.00 32.58 118 ARG B N 1
ATOM 3523 C CA . ARG B 1 119 ? 7.280 -21.236 -14.715 1.00 31.31 118 ARG B CA 1
ATOM 3524 C C . ARG B 1 119 ? 8.514 -21.995 -14.234 1.00 30.88 118 ARG B C 1
ATOM 3525 O O . ARG B 1 119 ? 8.793 -23.082 -14.713 1.00 30.96 118 ARG B O 1
ATOM 3533 N N . ALA B 1 120 ? 9.244 -21.401 -13.288 1.00 30.61 119 ALA B N 1
ATOM 3534 C CA . ALA B 1 120 ? 10.440 -22.003 -12.685 1.00 30.84 119 ALA B CA 1
ATOM 3535 C C . ALA B 1 120 ? 11.503 -22.310 -13.735 1.00 30.48 119 ALA B C 1
ATOM 3536 O O . ALA B 1 120 ? 12.139 -23.348 -13.700 1.00 31.50 119 ALA B O 1
ATOM 3538 N N . VAL B 1 121 ? 11.683 -21.393 -14.686 1.00 30.81 120 VAL B N 1
ATOM 3539 C CA . VAL B 1 121 ? 12.776 -21.517 -15.645 1.00 30.60 120 VAL B CA 1
ATOM 3540 C C . VAL B 1 121 ? 13.816 -20.446 -15.251 1.00 30.48 120 VAL B C 1
ATOM 3541 O O . VAL B 1 121 ? 13.527 -19.253 -15.274 1.00 31.21 120 VAL B O 1
ATOM 3545 N N . LYS B 1 122 ? 15.023 -20.861 -14.916 1.00 29.60 121 LYS B N 1
ATOM 3546 C CA . LYS B 1 122 ? 15.906 -19.941 -14.184 1.00 29.52 121 LYS B CA 1
ATOM 3547 C C . LYS B 1 122 ? 17.296 -19.790 -14.776 1.00 29.15 121 LYS B C 1
ATOM 3548 O O . LYS B 1 122 ? 18.262 -19.569 -14.045 1.00 29.61 121 LYS B O 1
ATOM 3554 N N . ARG B 1 123 ? 17.393 -19.910 -16.089 1.00 28.99 122 ARG B N 1
ATOM 3555 C CA . ARG B 1 123 ? 18.677 -19.775 -16.793 1.00 29.13 122 ARG B CA 1
ATOM 3556 C C . ARG B 1 123 ? 18.477 -18.751 -17.860 1.00 28.36 122 ARG B C 1
ATOM 3557 O O . ARG B 1 123 ? 17.608 -18.901 -18.733 1.00 28.16 122 ARG B O 1
ATOM 3565 N N . ILE B 1 124 ? 19.282 -17.706 -17.805 1.00 27.22 123 ILE B N 1
ATOM 3566 C CA . ILE B 1 124 ? 19.128 -16.612 -18.754 1.00 27.18 123 ILE B CA 1
ATOM 3567 C C . ILE B 1 124 ? 20.471 -16.069 -19.208 1.00 26.85 123 ILE B C 1
ATOM 3568 O O . ILE B 1 124 ? 21.400 -15.914 -18.406 1.00 27.54 123 ILE B O 1
ATOM 3573 N N . VAL B 1 125 ? 20.541 -15.750 -20.487 1.00 26.88 124 VAL B N 1
ATOM 3574 C CA . VAL B 1 125 ? 21.677 -15.073 -21.058 1.00 26.99 124 VAL B CA 1
ATOM 3575 C C . VAL B 1 125 ? 21.190 -13.701 -21.548 1.00 27.22 124 VAL B C 1
ATOM 3576 O O . VAL B 1 125 ? 20.216 -13.598 -22.303 1.00 26.99 124 VAL B O 1
ATOM 3580 N N . PHE B 1 126 ? 21.866 -12.659 -21.090 1.00 27.45 125 PHE B N 1
ATOM 3581 C CA . PHE B 1 126 ? 21.484 -11.287 -21.369 1.00 28.13 125 PHE B CA 1
ATOM 3582 C C . PHE B 1 126 ? 22.520 -10.517 -22.237 1.00 28.06 125 PHE B C 1
ATOM 3583 O O . PHE B 1 126 ? 23.736 -10.589 -21.993 1.00 28.38 125 PHE B O 1
ATOM 3591 N N . SER B 1 127 ? 21.993 -9.780 -23.235 1.00 28.14 126 SER B N 1
ATOM 3592 C CA . SER B 1 127 ? 22.748 -8.968 -24.177 1.00 27.55 126 SER B CA 1
ATOM 3593 C C . SER B 1 127 ? 23.076 -7.636 -23.561 1.00 27.83 126 SER B C 1
ATOM 3594 O O . SER B 1 127 ? 22.264 -6.695 -23.596 1.00 27.30 126 SER B O 1
ATOM 3597 N N . SER B 1 128 ? 24.268 -7.538 -22.986 1.00 26.99 127 SER B N 1
ATOM 3598 C CA . SER B 1 128 ? 24.732 -6.248 -22.511 1.00 26.54 127 SER B CA 1
ATOM 3599 C C . SER B 1 128 ? 25.740 -5.679 -23.532 1.00 26.64 127 SER B C 1
ATOM 3600 O O . SER B 1 128 ? 25.887 -6.200 -24.640 1.00 26.23 127 SER B O 1
ATOM 3603 N N . SER B 1 129 ? 26.431 -4.620 -23.147 1.00 26.81 128 SER B N 1
ATOM 3604 C CA . SER B 1 129 ? 27.202 -3.857 -24.113 1.00 28.16 128 SER B CA 1
ATOM 3605 C C . SER B 1 129 ? 28.403 -3.209 -23.453 1.00 28.50 128 SER B C 1
ATOM 3606 O O . SER B 1 129 ? 28.301 -2.797 -22.301 1.00 27.95 128 SER B O 1
ATOM 3609 N N . ALA B 1 130 ? 29.490 -3.042 -24.213 1.00 28.93 129 ALA B N 1
ATOM 3610 C CA . ALA B 1 130 ? 30.632 -2.196 -23.798 1.00 30.43 129 ALA B CA 1
ATOM 3611 C C . ALA B 1 130 ? 30.264 -0.759 -23.432 1.00 31.32 129 ALA B C 1
ATOM 3612 O O . ALA B 1 130 ? 31.053 -0.036 -22.800 1.00 31.51 129 ALA B O 1
ATOM 3614 N N . THR B 1 131 ? 29.062 -0.326 -23.812 1.00 32.25 130 THR B N 1
ATOM 3615 C CA . THR B 1 131 ? 28.572 0.964 -23.370 1.00 33.83 130 THR B CA 1
ATOM 3616 C C . THR B 1 131 ? 28.518 1.151 -21.839 1.00 33.59 130 THR B C 1
ATOM 3617 O O . THR B 1 131 ? 28.564 2.292 -21.341 1.00 34.45 130 THR B O 1
ATOM 3621 N N . VAL B 1 132 ? 28.441 0.047 -21.091 1.00 33.35 131 VAL B N 1
ATOM 3622 C CA . VAL B 1 132 ? 28.387 0.116 -19.621 1.00 32.81 131 VAL B CA 1
ATOM 3623 C C . VAL B 1 132 ? 29.711 0.633 -19.004 1.00 33.19 131 VAL B C 1
ATOM 3624 O O . VAL B 1 132 ? 29.754 0.997 -17.829 1.00 32.34 131 VAL B O 1
ATOM 3628 N N . TYR B 1 133 ? 30.768 0.670 -19.808 1.00 32.57 132 TYR B N 1
ATOM 3629 C CA . TYR B 1 133 ? 32.073 1.130 -19.322 1.00 33.45 132 TYR B CA 1
ATOM 3630 C C . TYR B 1 133 ? 32.221 2.659 -19.404 1.00 35.61 132 TYR B C 1
ATOM 3631 O O . TYR B 1 133 ? 33.212 3.224 -18.909 1.00 36.27 132 TYR B O 1
ATOM 3640 N N . GLY B 1 134 ? 31.204 3.318 -19.963 1.00 36.87 133 GLY B N 1
ATOM 3641 C CA . GLY B 1 134 ? 31.166 4.785 -20.151 1.00 38.30 133 GLY B CA 1
ATOM 3642 C C . GLY B 1 134 ? 32.356 5.221 -20.969 1.00 39.25 133 GLY B C 1
ATOM 3643 O O . GLY B 1 134 ? 32.650 4.624 -21.997 1.00 38.82 133 GLY B O 1
ATOM 3644 N N . VAL B 1 135 ? 33.070 6.243 -20.490 1.00 40.34 134 VAL B N 1
ATOM 3645 C CA . VAL B 1 135 ? 34.322 6.650 -21.121 1.00 41.65 134 VAL B CA 1
ATOM 3646 C C . VAL B 1 135 ? 35.483 5.908 -20.449 1.00 42.22 134 VAL B C 1
ATOM 3647 O O . VAL B 1 135 ? 35.854 6.255 -19.333 1.00 42.06 134 VAL B O 1
ATOM 3651 N N . PRO B 1 136 ? 36.052 4.889 -21.117 1.00 43.07 135 PRO B N 1
ATOM 3652 C CA . PRO B 1 136 ? 37.038 4.075 -20.414 1.00 44.40 135 PRO B CA 1
ATOM 3653 C C . PRO B 1 136 ? 38.320 4.837 -20.109 1.00 45.32 135 PRO B C 1
ATOM 3654 O O . PRO B 1 136 ? 38.708 5.720 -20.868 1.00 45.31 135 PRO B O 1
ATOM 3658 N N . GLU B 1 137 ? 38.975 4.483 -19.007 1.00 46.56 136 GLU B N 1
ATOM 3659 C CA . GLU B 1 137 ? 40.214 5.159 -18.627 1.00 47.34 136 GLU B CA 1
ATOM 3660 C C . GLU B 1 137 ? 41.359 4.697 -19.526 1.00 46.24 136 GLU B C 1
ATOM 3661 O O . GLU B 1 137 ? 42.313 5.451 -19.762 1.00 46.23 136 GLU B O 1
ATOM 3667 N N . ARG B 1 138 ? 41.236 3.468 -20.035 1.00 44.98 137 ARG B N 1
ATOM 3668 C CA . ARG B 1 138 ? 42.215 2.827 -20.927 1.00 43.96 137 ARG B CA 1
ATOM 3669 C C . ARG B 1 138 ? 41.630 1.539 -21.541 1.00 43.34 137 ARG B C 1
ATOM 3670 O O . ARG B 1 138 ? 40.592 1.032 -21.090 1.00 43.17 137 ARG B O 1
ATOM 3678 N N . SER B 1 139 ? 42.294 1.006 -22.559 1.00 41.68 138 SER B N 1
ATOM 3679 C CA . SER B 1 139 ? 41.989 -0.338 -23.024 1.00 41.30 138 SER B CA 1
ATOM 3680 C C . SER B 1 139 ? 43.284 -1.140 -22.950 1.00 41.52 138 SER B C 1
ATOM 3681 O O . SER B 1 139 ? 44.366 -0.536 -22.904 1.00 42.36 138 SER B O 1
ATOM 3684 N N . PRO B 1 140 ? 43.202 -2.489 -22.928 1.00 40.85 139 PRO B N 1
ATOM 3685 C CA . PRO B 1 140 ? 41.976 -3.294 -22.996 1.00 39.55 139 PRO B CA 1
ATOM 3686 C C . PRO B 1 140 ? 41.137 -3.169 -21.735 1.00 39.34 139 PRO B C 1
ATOM 3687 O O . PRO B 1 140 ? 41.677 -3.103 -20.622 1.00 38.03 139 PRO B O 1
ATOM 3691 N N . ILE B 1 141 ? 39.819 -3.149 -21.918 1.00 37.15 140 ILE B N 1
ATOM 3692 C CA . ILE B 1 141 ? 38.899 -3.018 -20.814 1.00 36.49 140 ILE B CA 1
ATOM 3693 C C . ILE B 1 141 ? 38.576 -4.392 -20.221 1.00 35.94 140 ILE B C 1
ATOM 3694 O O . ILE B 1 141 ? 38.153 -5.313 -20.934 1.00 34.98 140 ILE B O 1
ATOM 3699 N N . ASP B 1 142 ? 38.741 -4.523 -18.914 1.00 35.93 141 ASP B N 1
ATOM 3700 C CA . ASP B 1 142 ? 38.239 -5.722 -18.263 1.00 37.09 141 ASP B CA 1
ATOM 3701 C C . ASP B 1 142 ? 36.987 -5.494 -17.439 1.00 35.81 141 ASP B C 1
ATOM 3702 O O . ASP B 1 142 ? 36.593 -4.363 -17.179 1.00 35.59 141 ASP B O 1
ATOM 3707 N N . GLU B 1 143 ? 36.384 -6.599 -17.019 1.00 35.83 142 GLU B N 1
ATOM 3708 C CA . GLU B 1 143 ? 35.002 -6.613 -16.512 1.00 35.95 142 GLU B CA 1
ATOM 3709 C C . GLU B 1 143 ? 34.825 -5.838 -15.203 1.00 36.50 142 GLU B C 1
ATOM 3710 O O . GLU B 1 143 ? 33.708 -5.393 -14.885 1.00 37.33 142 GLU B O 1
ATOM 3716 N N . THR B 1 144 ? 35.928 -5.659 -14.473 1.00 36.27 143 THR B N 1
ATOM 3717 C CA . THR B 1 144 ? 35.948 -4.949 -13.179 1.00 36.99 143 THR B CA 1
ATOM 3718 C C . THR B 1 144 ? 36.110 -3.420 -13.275 1.00 36.75 143 THR B C 1
ATOM 3719 O O . THR B 1 144 ? 36.122 -2.727 -12.253 1.00 36.87 143 THR B O 1
ATOM 3723 N N . PHE B 1 145 ? 36.239 -2.892 -14.488 1.00 36.44 144 PHE B N 1
ATOM 3724 C CA . PHE B 1 145 ? 36.271 -1.442 -14.706 1.00 36.37 144 PHE B CA 1
ATOM 3725 C C . PHE B 1 145 ? 35.000 -0.825 -14.174 1.00 36.81 144 PHE B C 1
ATOM 3726 O O . PHE B 1 145 ? 33.948 -1.508 -14.175 1.00 36.85 144 PHE B O 1
ATOM 3734 N N . PRO B 1 146 ? 35.064 0.453 -13.733 1.00 36.45 145 PRO B N 1
ATOM 3735 C CA . PRO B 1 146 ? 33.902 1.163 -13.217 1.00 36.53 145 PRO B CA 1
ATOM 3736 C C . PRO B 1 146 ? 32.802 1.250 -14.278 1.00 36.40 145 PRO B C 1
ATOM 3737 O O . PRO B 1 146 ? 33.101 1.392 -15.449 1.00 36.68 145 PRO B O 1
ATOM 3741 N N . LEU B 1 147 ? 31.546 1.160 -13.862 1.00 36.15 146 LEU B N 1
ATOM 3742 C CA . LEU B 1 147 ? 30.435 1.190 -14.816 1.00 36.22 146 LEU B CA 1
ATOM 3743 C C . LEU B 1 147 ? 29.729 2.529 -14.806 1.00 36.11 146 LEU B C 1
ATOM 3744 O O . LEU B 1 147 ? 29.484 3.073 -13.750 1.00 36.89 146 LEU B O 1
ATOM 3749 N N . SER B 1 148 ? 29.392 3.044 -15.986 1.00 35.97 147 SER B N 1
ATOM 3750 C CA . SER B 1 148 ? 28.649 4.292 -16.124 1.00 35.45 147 SER B CA 1
ATOM 3751 C C . SER B 1 148 ? 28.151 4.350 -17.556 1.00 35.48 147 SER B C 1
ATOM 3752 O O . SER B 1 148 ? 28.597 3.583 -18.406 1.00 35.84 147 SER B O 1
ATOM 3755 N N . ALA B 1 149 ? 27.211 5.231 -17.848 1.00 34.52 148 ALA B N 1
ATOM 3756 C CA . ALA B 1 149 ? 26.718 5.318 -19.227 1.00 34.48 148 ALA B CA 1
ATOM 3757 C C . ALA B 1 149 ? 26.465 6.762 -19.561 1.00 34.67 148 ALA B C 1
ATOM 3758 O O . ALA B 1 149 ? 26.194 7.595 -18.654 1.00 34.60 148 ALA B O 1
ATOM 3760 N N . THR B 1 150 ? 26.570 7.077 -20.851 1.00 34.21 149 THR B N 1
ATOM 3761 C CA . THR B 1 150 ? 26.396 8.447 -21.290 1.00 34.34 149 THR B CA 1
ATOM 3762 C C . THR B 1 150 ? 25.099 8.705 -22.059 1.00 33.66 149 THR B C 1
ATOM 3763 O O . THR B 1 150 ? 24.886 9.819 -22.535 1.00 34.11 149 THR B O 1
ATOM 3767 N N . ASN B 1 151 ? 24.237 7.697 -22.188 1.00 32.51 150 ASN B N 1
ATOM 3768 C CA . ASN B 1 151 ? 22.958 7.880 -22.877 1.00 31.39 150 ASN B CA 1
ATOM 3769 C C . ASN B 1 151 ? 21.903 6.906 -22.293 1.00 30.50 150 ASN B C 1
ATOM 3770 O O . ASN B 1 151 ? 22.266 5.956 -21.617 1.00 29.90 150 ASN B O 1
ATOM 3775 N N . PRO B 1 152 ? 20.611 7.191 -22.495 1.00 29.42 151 PRO B N 1
ATOM 3776 C CA . PRO B 1 152 ? 19.545 6.336 -21.941 1.00 29.14 151 PRO B CA 1
ATOM 3777 C C . PRO B 1 152 ? 19.631 4.877 -22.382 1.00 29.01 151 PRO B C 1
ATOM 3778 O O . PRO B 1 152 ? 19.351 3.985 -21.568 1.00 29.22 151 PRO B O 1
ATOM 3782 N N . TYR B 1 153 ? 20.030 4.623 -23.632 1.00 28.35 152 TYR B N 1
ATOM 3783 C CA . TYR B 1 153 ? 20.242 3.255 -24.089 1.00 27.91 152 TYR B CA 1
ATOM 3784 C C . TYR B 1 153 ? 21.228 2.550 -23.161 1.00 27.96 152 TYR B C 1
ATOM 3785 O O . TYR B 1 153 ? 20.938 1.458 -22.648 1.00 26.92 152 TYR B O 1
ATOM 3794 N N . GLY B 1 154 ? 22.398 3.150 -22.937 1.00 26.86 153 GLY B N 1
ATOM 3795 C CA . GLY B 1 154 ? 23.379 2.562 -21.991 1.00 26.81 153 GLY B CA 1
ATOM 3796 C C . GLY B 1 154 ? 22.814 2.408 -20.571 1.00 27.88 153 GLY B C 1
ATOM 3797 O O . GLY B 1 154 ? 23.078 1.404 -19.867 1.00 27.69 153 GLY B O 1
ATOM 3798 N N . GLN B 1 155 ? 22.057 3.407 -20.135 1.00 27.41 154 GLN B N 1
ATOM 3799 C CA . GLN B 1 155 ? 21.404 3.326 -18.832 1.00 28.87 154 GLN B CA 1
ATOM 3800 C C . GLN B 1 155 ? 20.543 2.062 -18.767 1.00 28.38 154 GLN B C 1
ATOM 3801 O O . GLN B 1 155 ? 20.557 1.357 -17.750 1.00 29.66 154 GLN B O 1
ATOM 3807 N N . THR B 1 156 ? 19.821 1.745 -19.836 1.00 28.26 155 THR B N 1
ATOM 3808 C CA . THR B 1 156 ? 18.956 0.548 -19.787 1.00 27.74 155 THR B CA 1
ATOM 3809 C C . THR B 1 156 ? 19.766 -0.744 -19.604 1.00 28.12 155 THR B C 1
ATOM 3810 O O . THR B 1 156 ? 19.308 -1.689 -18.947 1.00 27.48 155 THR B O 1
ATOM 3814 N N . LYS B 1 157 ? 20.979 -0.776 -20.165 1.00 27.61 156 LYS B N 1
ATOM 3815 C CA . LYS B 1 157 ? 21.855 -1.948 -19.977 1.00 27.57 156 LYS B CA 1
ATOM 3816 C C . LYS B 1 157 ? 22.376 -2.042 -18.551 1.00 26.86 156 LYS B C 1
ATOM 3817 O O . LYS B 1 157 ? 22.451 -3.142 -17.985 1.00 26.79 156 LYS B O 1
ATOM 3823 N N . LEU B 1 158 ? 22.755 -0.899 -17.971 1.00 27.96 157 LEU B N 1
ATOM 3824 C CA . LEU B 1 158 ? 23.230 -0.853 -16.575 1.00 27.52 157 LEU B CA 1
ATOM 3825 C C . LEU B 1 158 ? 22.114 -1.283 -15.640 1.00 27.08 157 LEU B C 1
ATOM 3826 O O . LEU B 1 158 ? 22.323 -2.065 -14.718 1.00 26.42 157 LEU B O 1
ATOM 3831 N N . MET B 1 159 ? 20.923 -0.758 -15.900 1.00 26.88 158 MET B N 1
ATOM 3832 C CA . MET B 1 159 ? 19.757 -1.100 -15.070 1.00 28.13 158 MET B CA 1
ATOM 3833 C C . MET B 1 159 ? 19.395 -2.568 -15.191 1.00 27.73 158 MET B C 1
ATOM 3834 O O . MET B 1 159 ? 19.077 -3.225 -14.194 1.00 28.98 158 MET B O 1
ATOM 3839 N N . ALA B 1 160 ? 19.455 -3.089 -16.404 1.00 27.97 159 ALA B N 1
ATOM 3840 C CA . ALA B 1 160 ? 19.183 -4.509 -16.631 1.00 27.26 159 ALA B CA 1
ATOM 3841 C C . ALA B 1 160 ? 20.150 -5.358 -15.818 1.00 27.56 159 ALA B C 1
ATOM 3842 O O . ALA B 1 160 ? 19.715 -6.279 -15.110 1.00 26.15 159 ALA B O 1
ATOM 3844 N N . GLU B 1 161 ? 21.454 -5.034 -15.884 1.00 26.91 160 GLU B N 1
ATOM 3845 C CA . GLU B 1 161 ? 22.451 -5.817 -15.143 1.00 27.73 160 GLU B CA 1
ATOM 3846 C C . GLU B 1 161 ? 22.139 -5.822 -13.647 1.00 27.67 160 GLU B C 1
ATOM 3847 O O . GLU B 1 161 ? 22.209 -6.879 -12.997 1.00 29.09 160 GLU B O 1
ATOM 3853 N N . GLN B 1 162 ? 21.770 -4.662 -13.107 1.00 27.27 161 GLN B N 1
ATOM 3854 C CA . GLN B 1 162 ? 21.361 -4.543 -11.710 1.00 27.29 161 GLN B CA 1
ATOM 3855 C C . GLN B 1 162 ? 20.113 -5.388 -11.373 1.00 28.32 161 GLN B C 1
ATOM 3856 O O . GLN B 1 162 ? 20.124 -6.136 -10.396 1.00 28.88 161 GLN B O 1
ATOM 3862 N N . ILE B 1 163 ? 19.050 -5.260 -12.177 1.00 27.93 162 ILE B N 1
ATOM 3863 C CA . ILE B 1 163 ? 17.826 -6.081 -12.015 1.00 27.19 162 ILE B CA 1
ATOM 3864 C C . ILE B 1 163 ? 18.172 -7.576 -11.965 1.00 28.11 162 ILE B C 1
ATOM 3865 O O . ILE B 1 163 ? 17.691 -8.320 -11.094 1.00 27.66 162 ILE B O 1
ATOM 3870 N N . LEU B 1 164 ? 19.055 -8.016 -12.855 1.00 27.74 163 LEU B N 1
ATOM 3871 C CA . LEU B 1 164 ? 19.441 -9.430 -12.894 1.00 27.98 163 LEU B CA 1
ATOM 3872 C C . LEU B 1 164 ? 20.206 -9.902 -11.648 1.00 28.78 163 LEU B C 1
ATOM 3873 O O . LEU B 1 164 ? 20.067 -11.055 -11.222 1.00 28.90 163 LEU B O 1
ATOM 3878 N N . ARG B 1 165 ? 21.039 -9.031 -11.078 1.00 29.97 164 ARG B N 1
ATOM 3879 C CA . ARG B 1 165 ? 21.730 -9.375 -9.837 1.00 30.36 164 ARG B CA 1
ATOM 3880 C C . ARG B 1 165 ? 20.681 -9.536 -8.749 1.00 30.51 164 ARG B C 1
ATOM 3881 O O . ARG B 1 165 ? 20.750 -10.461 -7.953 1.00 29.85 164 ARG B O 1
ATOM 3889 N N . ASP B 1 166 ? 19.709 -8.626 -8.730 1.00 29.48 165 ASP B N 1
ATOM 3890 C CA . ASP B 1 166 ? 18.625 -8.670 -7.739 1.00 30.07 165 ASP B CA 1
ATOM 3891 C C . ASP B 1 166 ? 17.700 -9.869 -7.852 1.00 29.63 165 ASP B C 1
ATOM 3892 O O . ASP B 1 166 ? 17.319 -10.440 -6.832 1.00 31.23 165 ASP B O 1
ATOM 3897 N N . VAL B 1 167 ? 17.404 -10.303 -9.067 1.00 29.84 166 VAL B N 1
ATOM 3898 C CA . VAL B 1 167 ? 16.582 -11.501 -9.254 1.00 30.69 166 VAL B CA 1
ATOM 3899 C C . VAL B 1 167 ? 17.276 -12.727 -8.630 1.00 31.10 166 VAL B C 1
ATOM 3900 O O . VAL B 1 167 ? 16.628 -13.524 -7.948 1.00 30.61 166 VAL B O 1
ATOM 3904 N N . GLU B 1 168 ? 18.595 -12.816 -8.796 1.00 30.36 167 GLU B N 1
ATOM 3905 C CA . GLU B 1 168 ? 19.384 -13.888 -8.165 1.00 31.33 167 GLU B CA 1
ATOM 3906 C C . GLU B 1 168 ? 19.551 -13.721 -6.651 1.00 31.54 167 GLU B C 1
ATOM 3907 O O . GLU B 1 168 ? 19.624 -14.717 -5.917 1.00 32.28 167 GLU B O 1
ATOM 3913 N N . ALA B 1 169 ? 19.629 -12.483 -6.174 1.00 31.87 168 ALA B N 1
ATOM 3914 C CA . ALA B 1 169 ? 19.643 -12.234 -4.728 1.00 33.32 168 ALA B CA 1
ATOM 3915 C C . ALA B 1 169 ? 18.325 -12.688 -4.096 1.00 34.31 168 ALA B C 1
ATOM 3916 O O . ALA B 1 169 ? 18.307 -13.230 -2.980 1.00 34.76 168 ALA B O 1
ATOM 3918 N N . ALA B 1 170 ? 17.230 -12.538 -4.837 1.00 34.44 169 ALA B N 1
ATOM 3919 C CA . ALA B 1 170 ? 15.921 -12.983 -4.344 1.00 34.79 169 ALA B CA 1
ATOM 3920 C C . ALA B 1 170 ? 15.799 -14.514 -4.355 1.00 35.06 169 ALA B C 1
ATOM 3921 O O . ALA B 1 170 ? 15.254 -15.113 -3.421 1.00 36.45 169 ALA B O 1
ATOM 3923 N N . ASP B 1 171 ? 16.270 -15.135 -5.427 1.00 34.02 170 ASP B N 1
ATOM 3924 C CA . ASP B 1 171 ? 16.226 -16.569 -5.561 1.00 33.28 170 ASP B CA 1
ATOM 3925 C C . ASP B 1 171 ? 17.564 -17.023 -6.107 1.00 33.65 170 ASP B C 1
ATOM 3926 O O . ASP B 1 171 ? 17.766 -17.012 -7.299 1.00 32.56 170 ASP B O 1
ATOM 3931 N N . PRO B 1 172 ? 18.483 -17.474 -5.213 1.00 34.57 171 PRO B N 1
ATOM 3932 C CA . PRO B 1 172 ? 19.839 -17.858 -5.604 1.00 33.49 171 PRO B CA 1
ATOM 3933 C C . PRO B 1 172 ? 20.000 -19.070 -6.527 1.00 32.75 171 PRO B C 1
ATOM 3934 O O . PRO B 1 172 ? 21.137 -19.388 -6.895 1.00 33.15 171 PRO B O 1
ATOM 3938 N N . SER B 1 173 ? 18.907 -19.725 -6.939 1.00 31.48 172 SER B N 1
ATOM 3939 C CA A SER B 1 173 ? 18.961 -20.767 -7.980 0.50 30.78 172 SER B CA 1
ATOM 3940 C CA B SER B 1 173 ? 19.012 -20.767 -7.971 0.50 30.93 172 SER B CA 1
ATOM 3941 C C . SER B 1 173 ? 19.098 -20.186 -9.392 1.00 30.48 172 SER B C 1
ATOM 3942 O O . SER B 1 173 ? 19.454 -20.894 -10.330 1.00 30.57 172 SER B O 1
ATOM 3947 N N . TRP B 1 174 ? 18.803 -18.899 -9.555 1.00 30.08 173 TRP B N 1
ATOM 3948 C CA . TRP B 1 174 ? 18.987 -18.255 -10.844 1.00 30.17 173 TRP B CA 1
ATOM 3949 C C . TRP B 1 174 ? 20.437 -18.315 -11.306 1.00 30.08 173 TRP B C 1
ATOM 3950 O O . TRP B 1 174 ? 21.354 -18.151 -10.504 1.00 29.56 173 TRP B O 1
ATOM 3961 N N . ARG B 1 175 ? 20.617 -18.563 -12.601 1.00 28.94 174 ARG B N 1
ATOM 3962 C CA . ARG B 1 175 ? 21.929 -18.554 -13.255 1.00 28.32 174 ARG B CA 1
ATOM 3963 C C . ARG B 1 175 ? 21.857 -17.554 -14.410 1.00 27.44 174 ARG B C 1
ATOM 3964 O O . ARG B 1 175 ? 21.071 -17.733 -15.316 1.00 26.98 174 ARG B O 1
ATOM 3972 N N . VAL B 1 176 ? 22.694 -16.515 -14.369 1.00 26.66 175 VAL B N 1
ATOM 3973 C CA . VAL B 1 176 ? 22.592 -15.409 -15.320 1.00 26.32 175 VAL B CA 1
ATOM 3974 C C . VAL B 1 176 ? 23.975 -15.295 -15.971 1.00 26.67 175 VAL B C 1
ATOM 3975 O O . VAL B 1 176 ? 24.990 -15.156 -15.259 1.00 25.87 175 VAL B O 1
ATOM 3979 N N . ALA B 1 177 ? 24.014 -15.392 -17.297 1.00 25.78 176 ALA B N 1
ATOM 3980 C CA . ALA B 1 177 ? 25.227 -15.050 -18.045 1.00 25.85 176 ALA B CA 1
ATOM 3981 C C . ALA B 1 177 ? 25.011 -13.685 -18.681 1.00 26.26 176 ALA B C 1
ATOM 3982 O O . ALA B 1 177 ? 24.158 -13.538 -19.569 1.00 27.27 176 ALA B O 1
ATOM 3984 N N . THR B 1 178 ? 25.716 -12.679 -18.185 1.00 25.86 177 THR B N 1
ATOM 3985 C CA . THR B 1 178 ? 25.638 -11.343 -18.753 1.00 26.94 177 THR B CA 1
ATOM 3986 C C . THR B 1 178 ? 26.805 -11.206 -19.707 1.00 27.63 177 THR B C 1
ATOM 3987 O O . THR B 1 178 ? 27.964 -11.446 -19.335 1.00 29.11 177 THR B O 1
ATOM 3991 N N . LEU B 1 179 ? 26.530 -10.853 -20.957 1.00 27.83 178 LEU B N 1
ATOM 3992 C CA . LEU B 1 179 ? 27.603 -10.833 -21.959 1.00 27.25 178 LEU B CA 1
ATOM 3993 C C . LEU B 1 179 ? 27.680 -9.430 -22.498 1.00 28.26 178 LEU B C 1
ATOM 3994 O O . LEU B 1 179 ? 26.669 -8.895 -22.998 1.00 27.33 178 LEU B O 1
ATOM 3999 N N . ARG B 1 180 ? 28.834 -8.794 -22.328 1.00 27.53 179 ARG B N 1
ATOM 4000 C CA . ARG B 1 180 ? 28.986 -7.394 -22.751 1.00 28.78 179 ARG B CA 1
ATOM 4001 C C . ARG B 1 180 ? 29.591 -7.371 -24.132 1.00 29.66 179 ARG B C 1
ATOM 4002 O O . ARG B 1 180 ? 30.770 -7.604 -24.260 1.00 29.69 179 ARG B O 1
ATOM 4010 N N . TYR B 1 181 ? 28.762 -7.205 -25.174 1.00 28.90 180 TYR B N 1
ATOM 4011 C CA . TYR B 1 181 ? 29.291 -7.243 -26.541 1.00 28.94 180 TYR B CA 1
ATOM 4012 C C . TYR B 1 181 ? 30.038 -5.957 -26.861 1.00 28.40 180 TYR B C 1
ATOM 4013 O O . TYR B 1 181 ? 29.649 -4.879 -26.453 1.00 28.02 180 TYR B O 1
ATOM 4022 N N . PHE B 1 182 ? 31.084 -6.090 -27.656 1.00 29.88 181 PHE B N 1
ATOM 4023 C CA . PHE B 1 182 ? 31.754 -4.915 -28.157 1.00 31.30 181 PHE B CA 1
ATOM 4024 C C . PHE B 1 182 ? 31.126 -4.456 -29.497 1.00 32.07 181 PHE B C 1
ATOM 4025 O O . PHE B 1 182 ? 29.989 -4.028 -29.460 1.00 32.64 181 PHE B O 1
ATOM 4033 N N . ASN B 1 183 ? 31.806 -4.555 -30.641 1.00 31.70 182 ASN B N 1
ATOM 4034 C CA . ASN B 1 183 ? 31.214 -4.094 -31.921 1.00 32.33 182 ASN B CA 1
ATOM 4035 C C . ASN B 1 183 ? 30.947 -5.227 -32.945 1.00 32.18 182 ASN B C 1
ATOM 4036 O O . ASN B 1 183 ? 31.784 -5.507 -33.796 1.00 31.86 182 ASN B O 1
ATOM 4041 N N . PRO B 1 184 ? 29.804 -5.929 -32.829 1.00 32.98 183 PRO B N 1
ATOM 4042 C CA . PRO B 1 184 ? 29.589 -7.000 -33.812 1.00 32.59 183 PRO B CA 1
ATOM 4043 C C . PRO B 1 184 ? 29.429 -6.536 -35.258 1.00 32.89 183 PRO B C 1
ATOM 4044 O O . PRO B 1 184 ? 28.721 -5.553 -35.542 1.00 32.49 183 PRO B O 1
ATOM 4048 N N . VAL B 1 185 ? 30.095 -7.274 -36.146 1.00 32.38 184 VAL B N 1
ATOM 4049 C CA . VAL B 1 185 ? 30.087 -7.043 -37.596 1.00 32.82 184 VAL B CA 1
ATOM 4050 C C . VAL B 1 185 ? 30.070 -8.405 -38.305 1.00 32.70 184 VAL B C 1
ATOM 4051 O O . VAL B 1 185 ? 30.281 -9.449 -37.673 1.00 32.49 184 VAL B O 1
ATOM 4055 N N . GLY B 1 186 ? 29.819 -8.408 -39.615 1.00 32.60 185 GLY B N 1
ATOM 4056 C CA . GLY B 1 186 ? 29.865 -9.639 -40.401 1.00 32.19 185 GLY B CA 1
ATOM 4057 C C . GLY B 1 186 ? 28.512 -10.292 -40.576 1.00 32.72 185 GLY B C 1
ATOM 4058 O O . GLY B 1 186 ? 27.463 -9.683 -40.296 1.00 32.92 185 GLY B O 1
ATOM 4059 N N . ALA B 1 187 ? 28.539 -11.539 -41.028 1.00 32.61 186 ALA B N 1
ATOM 4060 C CA . ALA B 1 187 ? 27.325 -12.283 -41.345 1.00 32.99 186 ALA B CA 1
ATOM 4061 C C . ALA B 1 187 ? 27.646 -13.753 -41.470 1.00 33.64 186 ALA B C 1
ATOM 4062 O O . ALA B 1 187 ? 28.791 -14.118 -41.744 1.00 34.40 186 ALA B O 1
ATOM 4064 N N . HIS B 1 188 ? 26.646 -14.600 -41.268 1.00 33.84 187 HIS B N 1
ATOM 4065 C CA . HIS B 1 188 ? 26.809 -16.030 -41.498 1.00 34.70 187 HIS B CA 1
ATOM 4066 C C . HIS B 1 188 ? 27.411 -16.230 -42.887 1.00 35.03 187 HIS B C 1
ATOM 4067 O O . HIS B 1 188 ? 27.070 -15.505 -43.821 1.00 34.83 187 HIS B O 1
ATOM 4074 N N . GLU B 1 189 ? 28.308 -17.205 -43.023 1.00 36.37 188 GLU B N 1
ATOM 4075 C CA . GLU B 1 189 ? 29.082 -17.375 -44.262 1.00 37.76 188 GLU B CA 1
ATOM 4076 C C . GLU B 1 189 ? 28.219 -17.721 -45.483 1.00 37.05 188 GLU B C 1
ATOM 4077 O O . GLU B 1 189 ? 28.676 -17.612 -46.614 1.00 37.44 188 GLU B O 1
ATOM 4083 N N . SER B 1 190 ? 26.982 -18.146 -45.250 1.00 37.55 189 SER B N 1
ATOM 4084 C CA . SER B 1 190 ? 26.050 -18.477 -46.335 1.00 37.07 189 SER B CA 1
ATOM 4085 C C . SER B 1 190 ? 25.613 -17.228 -47.076 1.00 37.42 189 SER B C 1
ATOM 4086 O O . SER B 1 190 ? 25.156 -17.306 -48.222 1.00 37.40 189 SER B O 1
ATOM 4089 N N . GLY B 1 191 ? 25.709 -16.080 -46.398 1.00 36.38 190 GLY B N 1
ATOM 4090 C CA . GLY B 1 191 ? 25.258 -14.811 -46.947 1.00 36.39 190 GLY B CA 1
ATOM 4091 C C . GLY B 1 191 ? 23.741 -14.678 -46.921 1.00 35.51 190 GLY B C 1
ATOM 4092 O O . GLY B 1 191 ? 23.201 -13.695 -47.414 1.00 36.24 190 GLY B O 1
ATOM 4093 N N . LEU B 1 192 ? 23.057 -15.652 -46.322 1.00 35.24 191 LEU B N 1
ATOM 4094 C CA . LEU B 1 192 ? 21.580 -15.679 -46.323 1.00 33.92 191 LEU B CA 1
ATOM 4095 C C . LEU B 1 192 ? 20.974 -14.798 -45.220 1.00 33.24 191 LEU B C 1
ATOM 4096 O O . LEU B 1 192 ? 19.792 -14.433 -45.282 1.00 33.44 191 LEU B O 1
ATOM 4101 N N . ILE B 1 193 ? 21.780 -14.477 -44.208 1.00 32.90 192 ILE B N 1
ATOM 4102 C CA . ILE B 1 193 ? 21.390 -13.515 -43.164 1.00 31.28 192 ILE B CA 1
ATOM 4103 C C . ILE B 1 193 ? 22.534 -12.539 -42.925 1.00 32.05 192 ILE B C 1
ATOM 4104 O O . ILE B 1 193 ? 23.668 -12.785 -43.324 1.00 32.52 192 ILE B O 1
ATOM 4109 N N . GLY B 1 194 ? 22.230 -11.407 -42.311 1.00 31.27 193 GLY B N 1
ATOM 4110 C CA . GLY B 1 194 ? 23.231 -10.372 -42.074 1.00 31.51 193 GLY B CA 1
ATOM 4111 C C . GLY B 1 194 ? 22.557 -9.203 -41.383 1.00 32.06 193 GLY B C 1
ATOM 4112 O O . GLY B 1 194 ? 21.422 -9.332 -40.937 1.00 32.72 193 GLY B O 1
ATOM 4113 N N . GLU B 1 195 ? 23.269 -8.081 -41.285 1.00 32.38 194 GLU B N 1
ATOM 4114 C CA . GLU B 1 195 ? 22.764 -6.871 -40.681 1.00 33.08 194 GLU B CA 1
ATOM 4115 C C . GLU B 1 195 ? 21.939 -6.103 -41.708 1.00 34.41 194 GLU B C 1
ATOM 4116 O O . GLU B 1 195 ? 22.411 -5.836 -42.821 1.00 33.20 194 GLU B O 1
ATOM 4122 N N . ASP B 1 196 ? 20.691 -5.798 -41.350 1.00 35.18 195 ASP B N 1
ATOM 4123 C CA . ASP B 1 196 ? 19.784 -5.140 -42.287 1.00 37.19 195 ASP B CA 1
ATOM 4124 C C . ASP B 1 196 ? 19.166 -3.852 -41.688 1.00 37.98 195 ASP B C 1
ATOM 4125 O O . ASP B 1 196 ? 17.990 -3.838 -41.277 1.00 37.94 195 ASP B O 1
ATOM 4130 N N . PRO B 1 197 ? 19.950 -2.761 -41.648 1.00 39.05 196 PRO B N 1
ATOM 4131 C CA . PRO B 1 197 ? 19.447 -1.564 -40.995 1.00 39.86 196 PRO B CA 1
ATOM 4132 C C . PRO B 1 197 ? 18.366 -0.920 -41.862 1.00 41.34 196 PRO B C 1
ATOM 4133 O O . PRO B 1 197 ? 18.402 -1.047 -43.095 1.00 40.97 196 PRO B O 1
ATOM 4137 N N . ALA B 1 198 ? 17.393 -0.262 -41.238 1.00 41.71 197 ALA B N 1
ATOM 4138 C CA . ALA B 1 198 ? 16.451 0.545 -42.025 1.00 43.00 197 ALA B CA 1
ATOM 4139 C C . ALA B 1 198 ? 17.044 1.933 -42.262 1.00 43.29 197 ALA B C 1
ATOM 4140 O O . ALA B 1 198 ? 17.706 2.483 -41.384 1.00 44.11 197 ALA B O 1
ATOM 4142 N N . GLY B 1 199 ? 16.809 2.509 -43.436 1.00 43.74 198 GLY B N 1
ATOM 4143 C CA . GLY B 1 199 ? 17.275 3.868 -43.710 1.00 44.13 198 GLY B CA 1
ATOM 4144 C C . GLY B 1 199 ? 18.786 3.922 -43.827 1.00 44.04 198 GLY B C 1
ATOM 4145 O O . GLY B 1 199 ? 19.420 2.925 -44.165 1.00 44.32 198 GLY B O 1
ATOM 4146 N N . ILE B 1 200 ? 19.366 5.083 -43.554 1.00 44.29 199 ILE B N 1
ATOM 4147 C CA . ILE B 1 200 ? 20.822 5.187 -43.516 1.00 44.56 199 ILE B CA 1
ATOM 4148 C C . ILE B 1 200 ? 21.396 4.655 -42.181 1.00 43.61 199 ILE B C 1
ATOM 4149 O O . ILE B 1 200 ? 20.877 4.956 -41.105 1.00 43.60 199 ILE B O 1
ATOM 4154 N N . PRO B 1 201 ? 22.421 3.786 -42.268 1.00 42.63 200 PRO B N 1
ATOM 4155 C CA . PRO B 1 201 ? 22.982 3.131 -41.072 1.00 41.90 200 PRO B CA 1
ATOM 4156 C C . PRO B 1 201 ? 23.691 4.076 -40.120 1.00 41.57 200 PRO B C 1
ATOM 4157 O O . PRO B 1 201 ? 24.489 4.917 -40.553 1.00 41.64 200 PRO B O 1
ATOM 4161 N N . ASN B 1 202 ? 23.423 3.922 -38.831 1.00 40.56 201 ASN B N 1
ATOM 4162 C CA . ASN B 1 202 ? 24.135 4.671 -37.797 1.00 41.10 201 ASN B CA 1
ATOM 4163 C C . ASN B 1 202 ? 25.524 4.119 -37.510 1.00 40.34 201 ASN B C 1
ATOM 4164 O O . ASN B 1 202 ? 26.356 4.806 -36.924 1.00 40.73 201 ASN B O 1
ATOM 4169 N N . ASN B 1 203 ? 25.754 2.869 -37.880 1.00 38.99 202 ASN B N 1
ATOM 4170 C CA . ASN B 1 203 ? 26.981 2.183 -37.484 1.00 39.10 202 ASN B CA 1
ATOM 4171 C C . ASN B 1 203 ? 27.927 1.998 -38.648 1.00 38.12 202 ASN B C 1
ATOM 4172 O O . ASN B 1 203 ? 27.526 2.096 -39.822 1.00 37.72 202 ASN B O 1
ATOM 4177 N N . LEU B 1 204 ? 29.178 1.700 -38.326 1.00 36.93 203 LEU B N 1
ATOM 4178 C CA . LEU B 1 204 ? 30.247 1.834 -39.314 1.00 37.19 203 LEU B CA 1
ATOM 4179 C C . LEU B 1 204 ? 30.178 0.862 -40.469 1.00 37.85 203 LEU B C 1
ATOM 4180 O O . LEU B 1 204 ? 30.214 1.272 -41.648 1.00 37.86 203 LEU B O 1
ATOM 4185 N N . MET B 1 205 ? 30.143 -0.434 -40.183 1.00 37.27 204 MET B N 1
ATOM 4186 C CA . MET B 1 205 ? 30.330 -1.312 -41.313 1.00 39.37 204 MET B CA 1
ATOM 4187 C C . MET B 1 205 ? 29.193 -1.392 -42.327 1.00 37.54 204 MET B C 1
ATOM 4188 O O . MET B 1 205 ? 29.467 -1.536 -43.511 1.00 37.14 204 MET B O 1
ATOM 4193 N N . PRO B 1 206 ? 27.927 -1.350 -41.873 1.00 37.27 205 PRO B N 1
ATOM 4194 C CA . PRO B 1 206 ? 26.841 -1.272 -42.873 1.00 36.01 205 PRO B CA 1
ATOM 4195 C C . PRO B 1 206 ? 26.942 -0.035 -43.767 1.00 36.05 205 PRO B C 1
ATOM 4196 O O . PRO B 1 206 ? 26.634 -0.124 -44.951 1.00 35.04 205 PRO B O 1
ATOM 4200 N N . TYR B 1 207 ? 27.386 1.100 -43.208 1.00 35.83 206 TYR B N 1
ATOM 4201 C CA . TYR B 1 207 ? 27.625 2.321 -44.008 1.00 36.37 206 TYR B CA 1
ATOM 4202 C C . TYR B 1 207 ? 28.753 2.126 -45.025 1.00 36.42 206 TYR B C 1
ATOM 4203 O O . TYR B 1 207 ? 28.609 2.474 -46.188 1.00 36.13 206 TYR B O 1
ATOM 4212 N N . VAL B 1 208 ? 29.867 1.561 -44.580 1.00 36.12 207 VAL B N 1
ATOM 4213 C CA . VAL B 1 208 ? 30.992 1.201 -45.451 1.00 36.07 207 VAL B CA 1
ATOM 4214 C C . VAL B 1 208 ? 30.582 0.191 -46.560 1.00 36.65 207 VAL B C 1
ATOM 4215 O O . VAL B 1 208 ? 30.918 0.373 -47.735 1.00 36.55 207 VAL B O 1
ATOM 4219 N N . ALA B 1 209 ? 29.871 -0.868 -46.185 1.00 36.06 208 ALA B N 1
ATOM 4220 C CA . ALA B 1 209 ? 29.383 -1.841 -47.161 1.00 36.26 208 ALA B CA 1
ATOM 4221 C C . ALA B 1 209 ? 28.464 -1.218 -48.218 1.00 36.69 208 ALA B C 1
ATOM 4222 O O . ALA B 1 209 ? 28.548 -1.572 -49.405 1.00 36.49 208 ALA B O 1
ATOM 4224 N N . GLN B 1 210 ? 27.607 -0.289 -47.792 1.00 37.32 209 GLN B N 1
ATOM 4225 C CA . GLN B 1 210 ? 26.664 0.369 -48.708 1.00 38.08 209 GLN B CA 1
ATOM 4226 C C . GLN B 1 210 ? 27.387 1.383 -49.581 1.00 39.02 209 GLN B C 1
ATOM 4227 O O . GLN B 1 210 ? 26.971 1.625 -50.712 1.00 40.18 209 GLN B O 1
ATOM 4233 N N . VAL B 1 211 ? 28.454 1.988 -49.056 1.00 39.22 210 VAL B N 1
ATOM 4234 C CA . VAL B 1 211 ? 29.292 2.860 -49.867 1.00 39.96 210 VAL B CA 1
ATOM 4235 C C . VAL B 1 211 ? 30.028 2.021 -50.916 1.00 40.71 210 VAL B C 1
ATOM 4236 O O . VAL B 1 211 ? 30.051 2.394 -52.089 1.00 42.22 210 VAL B O 1
ATOM 4240 N N . ALA B 1 212 ? 30.577 0.877 -50.513 1.00 40.15 211 ALA B N 1
ATOM 4241 C CA . ALA B 1 212 ? 31.294 -0.007 -51.417 1.00 40.24 211 ALA B CA 1
ATOM 4242 C C . ALA B 1 212 ? 30.408 -0.547 -52.553 1.00 40.58 211 ALA B C 1
ATOM 4243 O O . ALA B 1 212 ? 30.872 -0.654 -53.695 1.00 40.12 211 ALA B O 1
ATOM 4245 N N . VAL B 1 213 ? 29.160 -0.890 -52.241 1.00 40.55 212 VAL B N 1
ATOM 4246 C CA . VAL B 1 213 ? 28.235 -1.386 -53.273 1.00 40.75 212 VAL B CA 1
ATOM 4247 C C . VAL B 1 213 ? 27.666 -0.235 -54.126 1.00 41.24 212 VAL B C 1
ATOM 4248 O O . VAL B 1 213 ? 27.302 -0.455 -55.281 1.00 41.43 212 VAL B O 1
ATOM 4252 N N . GLY B 1 214 ? 27.585 0.971 -53.554 1.00 41.18 213 GLY B N 1
ATOM 4253 C CA . GLY B 1 214 ? 27.238 2.173 -54.315 1.00 41.17 213 GLY B CA 1
ATOM 4254 C C . GLY B 1 214 ? 25.857 2.720 -54.023 1.00 41.83 213 GLY B C 1
ATOM 4255 O O . GLY B 1 214 ? 25.348 3.567 -54.756 1.00 41.57 213 GLY B O 1
ATOM 4256 N N . LYS B 1 215 ? 25.254 2.230 -52.945 1.00 42.55 214 LYS B N 1
ATOM 4257 C CA . LYS B 1 215 ? 23.974 2.723 -52.452 1.00 43.31 214 LYS B CA 1
ATOM 4258 C C . LYS B 1 215 ? 24.103 4.094 -51.798 1.00 43.31 214 LYS B C 1
ATOM 4259 O O . LYS B 1 215 ? 23.154 4.871 -51.773 1.00 43.70 214 LYS B O 1
ATOM 4265 N N . LEU B 1 216 ? 25.266 4.359 -51.221 1.00 43.01 215 LEU B N 1
ATOM 4266 C CA . LEU B 1 216 ? 25.542 5.630 -50.555 1.00 43.37 215 LEU B CA 1
ATOM 4267 C C . LEU B 1 216 ? 26.805 6.159 -51.190 1.00 43.86 215 LEU B C 1
ATOM 4268 O O . LEU B 1 216 ? 27.691 5.382 -51.528 1.00 43.26 215 LEU B O 1
ATOM 4273 N N . GLU B 1 217 ? 26.892 7.466 -51.381 1.00 45.64 216 GLU B N 1
ATOM 4274 C CA . GLU B 1 217 ? 27.996 8.002 -52.192 1.00 47.31 216 GLU B CA 1
ATOM 4275 C C . GLU B 1 217 ? 29.366 8.006 -51.502 1.00 47.53 216 GLU B C 1
ATOM 4276 O O . GLU B 1 217 ? 30.384 7.663 -52.133 1.00 46.83 216 GLU B O 1
ATOM 4282 N N . LYS B 1 218 ? 29.390 8.397 -50.224 1.00 47.73 217 LYS B N 1
ATOM 4283 C CA . LYS B 1 218 ? 30.643 8.434 -49.461 1.00 48.79 217 LYS B CA 1
ATOM 4284 C C . LYS B 1 218 ? 30.464 8.319 -47.944 1.00 47.93 217 LYS B C 1
ATOM 4285 O O . LYS B 1 218 ? 29.473 8.785 -47.370 1.00 48.10 217 LYS B O 1
ATOM 4291 N N . LEU B 1 219 ? 31.449 7.692 -47.318 1.00 48.24 218 LEU B N 1
ATOM 4292 C CA . LEU B 1 219 ? 31.502 7.475 -45.873 1.00 48.08 218 LEU B CA 1
ATOM 4293 C C . LEU B 1 219 ? 31.843 8.792 -45.175 1.00 48.44 218 LEU B C 1
ATOM 4294 O O . LEU B 1 219 ? 32.795 9.454 -45.553 1.00 48.91 218 LEU B O 1
ATOM 4299 N N . ARG B 1 220 ? 31.082 9.186 -44.165 1.00 48.22 219 ARG B N 1
ATOM 4300 C CA . ARG B 1 220 ? 31.523 10.308 -43.334 1.00 49.18 219 ARG B CA 1
ATOM 4301 C C . ARG B 1 220 ? 32.317 9.742 -42.152 1.00 49.29 219 ARG B C 1
ATOM 4302 O O . ARG B 1 220 ? 31.878 8.778 -41.511 1.00 48.56 219 ARG B O 1
ATOM 4310 N N . VAL B 1 221 ? 33.493 10.312 -41.884 1.00 49.00 220 VAL B N 1
ATOM 4311 C CA . VAL B 1 221 ? 34.308 9.900 -40.732 1.00 48.87 220 VAL B CA 1
ATOM 4312 C C . VAL B 1 221 ? 34.155 10.900 -39.596 1.00 49.10 220 VAL B C 1
ATOM 4313 O O . VAL B 1 221 ? 34.535 12.079 -39.730 1.00 49.07 220 VAL B O 1
ATOM 4317 N N . PHE B 1 222 ? 33.594 10.439 -38.481 1.00 48.76 221 PHE B N 1
ATOM 4318 C CA . PHE B 1 222 ? 33.252 11.344 -37.387 1.00 49.32 221 PHE B CA 1
ATOM 4319 C C . PHE B 1 222 ? 34.476 11.669 -36.509 1.00 49.68 221 PHE B C 1
ATOM 4320 O O . PHE B 1 222 ? 34.795 10.947 -35.560 1.00 49.48 221 PHE B O 1
ATOM 4328 N N . GLY B 1 223 ? 35.165 12.759 -36.858 1.00 50.32 222 GLY B N 1
ATOM 4329 C CA . GLY B 1 223 ? 36.362 13.192 -36.134 1.00 50.29 222 GLY B CA 1
ATOM 4330 C C . GLY B 1 223 ? 37.652 12.586 -36.673 1.00 50.57 222 GLY B C 1
ATOM 4331 O O . GLY B 1 223 ? 37.697 11.420 -37.043 1.00 49.61 222 GLY B O 1
ATOM 4332 N N . SER B 1 224 ? 38.704 13.403 -36.715 1.00 51.17 223 SER B N 1
ATOM 4333 C CA . SER B 1 224 ? 40.029 12.969 -37.167 1.00 51.41 223 SER B CA 1
ATOM 4334 C C . SER B 1 224 ? 41.124 13.476 -36.217 1.00 51.60 223 SER B C 1
ATOM 4335 O O . SER B 1 224 ? 42.313 13.332 -36.508 1.00 51.84 223 SER B O 1
ATOM 4338 N N . ASP B 1 225 ? 40.717 14.047 -35.081 1.00 51.72 224 ASP B N 1
ATOM 4339 C CA . ASP B 1 225 ? 41.660 14.578 -34.090 1.00 52.07 224 ASP B CA 1
ATOM 4340 C C . ASP B 1 225 ? 41.605 13.847 -32.737 1.00 52.14 224 ASP B C 1
ATOM 4341 O O . ASP B 1 225 ? 41.723 14.468 -31.677 1.00 52.13 224 ASP B O 1
ATOM 4346 N N . TYR B 1 226 ? 41.417 12.530 -32.776 1.00 51.92 225 TYR B N 1
ATOM 4347 C CA . TYR B 1 226 ? 41.430 11.725 -31.555 1.00 51.86 225 TYR B CA 1
ATOM 4348 C C . TYR B 1 226 ? 42.871 11.334 -31.240 1.00 52.03 225 TYR B C 1
ATOM 4349 O O . TYR B 1 226 ? 43.669 11.148 -32.164 1.00 52.14 225 TYR B O 1
ATOM 4358 N N . PRO B 1 227 ? 43.214 11.228 -29.939 1.00 52.43 226 PRO B N 1
ATOM 4359 C CA . PRO B 1 227 ? 44.514 10.692 -29.511 1.00 52.44 226 PRO B CA 1
ATOM 4360 C C . PRO B 1 227 ? 44.726 9.230 -29.903 1.00 52.60 226 PRO B C 1
ATOM 4361 O O . PRO B 1 227 ? 45.027 8.395 -29.050 1.00 52.67 226 PRO B O 1
ATOM 4365 N N . THR B 1 228 ? 44.554 8.938 -31.193 1.00 52.23 227 THR B N 1
ATOM 4366 C CA . THR B 1 228 ? 44.821 7.622 -31.774 1.00 51.88 227 THR B CA 1
ATOM 4367 C C . THR B 1 228 ? 45.816 7.824 -32.923 1.00 51.98 227 THR B C 1
ATOM 4368 O O . THR B 1 228 ? 45.949 8.958 -33.411 1.00 52.00 227 THR B O 1
ATOM 4372 N N . PRO B 1 229 ? 46.515 6.744 -33.351 1.00 51.93 228 PRO B N 1
ATOM 4373 C CA . PRO B 1 229 ? 47.486 6.785 -34.451 1.00 51.55 228 PRO B CA 1
ATOM 4374 C C . PRO B 1 229 ? 47.089 7.596 -35.705 1.00 51.35 228 PRO B C 1
ATOM 4375 O O . PRO B 1 229 ? 47.924 8.342 -36.218 1.00 51.58 228 PRO B O 1
ATOM 4379 N N . ASP B 1 230 ? 45.857 7.464 -36.197 1.00 49.88 229 ASP B N 1
ATOM 4380 C CA . ASP B 1 230 ? 45.424 8.236 -37.371 1.00 49.27 229 ASP B CA 1
ATOM 4381 C C . ASP B 1 230 ? 44.392 9.302 -37.029 1.00 48.83 229 ASP B C 1
ATOM 4382 O O . ASP B 1 230 ? 43.885 10.011 -37.915 1.00 49.16 229 ASP B O 1
ATOM 4387 N N . GLY B 1 231 ? 44.050 9.396 -35.750 1.00 47.29 230 GLY B N 1
ATOM 4388 C CA . GLY B 1 231 ? 43.178 10.460 -35.308 1.00 46.66 230 GLY B CA 1
ATOM 4389 C C . GLY B 1 231 ? 41.718 10.072 -35.371 1.00 45.76 230 GLY B C 1
ATOM 4390 O O . GLY B 1 231 ? 40.872 10.855 -34.949 1.00 46.43 230 GLY B O 1
ATOM 4391 N N . THR B 1 232 ? 41.428 8.870 -35.882 1.00 45.12 231 THR B N 1
ATOM 4392 C CA . THR B 1 232 ? 40.039 8.347 -35.940 1.00 44.33 231 THR B CA 1
ATOM 4393 C C . THR B 1 232 ? 39.764 7.307 -34.837 1.00 43.81 231 THR B C 1
ATOM 4394 O O . THR B 1 232 ? 40.695 6.687 -34.320 1.00 43.96 231 THR B O 1
ATOM 4398 N N . GLY B 1 233 ? 38.487 7.133 -34.482 1.00 43.21 232 GLY B N 1
ATOM 4399 C CA . GLY B 1 233 ? 38.097 6.227 -33.393 1.00 41.57 232 GLY B CA 1
ATOM 4400 C C . GLY B 1 233 ? 38.588 4.804 -33.556 1.00 40.99 232 GLY B C 1
ATOM 4401 O O . GLY B 1 233 ? 38.619 4.274 -34.674 1.00 40.29 232 GLY B O 1
ATOM 4402 N N . VAL B 1 234 ? 38.947 4.166 -32.438 1.00 40.17 233 VAL B N 1
ATOM 4403 C CA . VAL B 1 234 ? 39.441 2.771 -32.435 1.00 39.51 233 VAL B CA 1
ATOM 4404 C C . VAL B 1 234 ? 38.474 1.875 -31.645 1.00 38.94 233 VAL B C 1
ATOM 4405 O O . VAL B 1 234 ? 38.079 2.219 -30.517 1.00 39.05 233 VAL B O 1
ATOM 4409 N N . ARG B 1 235 ? 38.087 0.755 -32.253 1.00 37.80 234 ARG B N 1
ATOM 4410 C CA . ARG B 1 235 ? 37.024 -0.120 -31.731 1.00 37.45 234 ARG B CA 1
ATOM 4411 C C . ARG B 1 235 ? 37.378 -1.606 -31.817 1.00 36.36 234 ARG B C 1
ATOM 4412 O O . ARG B 1 235 ? 38.163 -2.017 -32.657 1.00 36.49 234 ARG B O 1
ATOM 4420 N N . ASP B 1 236 ? 36.778 -2.414 -30.950 1.00 35.59 235 ASP B N 1
ATOM 4421 C CA . ASP B 1 236 ? 36.946 -3.853 -30.974 1.00 35.57 235 ASP B CA 1
ATOM 4422 C C . ASP B 1 236 ? 35.828 -4.436 -31.842 1.00 35.70 235 ASP B C 1
ATOM 4423 O O . ASP B 1 236 ? 34.723 -4.640 -31.357 1.00 35.10 235 ASP B O 1
ATOM 4428 N N . TYR B 1 237 ? 36.113 -4.699 -33.118 1.00 35.23 236 TYR B N 1
ATOM 4429 C CA . TYR B 1 237 ? 35.136 -5.358 -34.001 1.00 33.77 236 TYR B CA 1
ATOM 4430 C C . TYR B 1 237 ? 35.133 -6.843 -33.773 1.00 33.23 236 TYR B C 1
ATOM 4431 O O . TYR B 1 237 ? 36.183 -7.457 -33.700 1.00 33.39 236 TYR B O 1
ATOM 4440 N N . ILE B 1 238 ? 33.950 -7.441 -33.669 1.00 32.17 237 ILE B N 1
ATOM 4441 C CA . ILE B 1 238 ? 33.857 -8.889 -33.442 1.00 31.61 237 ILE B CA 1
ATOM 4442 C C . ILE B 1 238 ? 32.859 -9.546 -34.391 1.00 31.38 237 ILE B C 1
ATOM 4443 O O . ILE B 1 238 ? 31.757 -9.023 -34.584 1.00 31.21 237 ILE B O 1
ATOM 4448 N N . HIS B 1 239 ? 33.263 -10.651 -35.018 1.00 30.52 238 HIS B N 1
ATOM 4449 C CA . HIS B 1 239 ? 32.382 -11.375 -35.945 1.00 30.42 238 HIS B CA 1
ATOM 4450 C C . HIS B 1 239 ? 31.135 -11.886 -35.239 1.00 30.63 238 HIS B C 1
ATOM 4451 O O . HIS B 1 239 ? 31.203 -12.597 -34.228 1.00 29.67 238 HIS B O 1
ATOM 4458 N N . VAL B 1 240 ? 29.984 -11.532 -35.805 1.00 30.54 239 VAL B N 1
ATOM 4459 C CA . VAL B 1 240 ? 28.717 -11.885 -35.201 1.00 30.11 239 VAL B CA 1
ATOM 4460 C C . VAL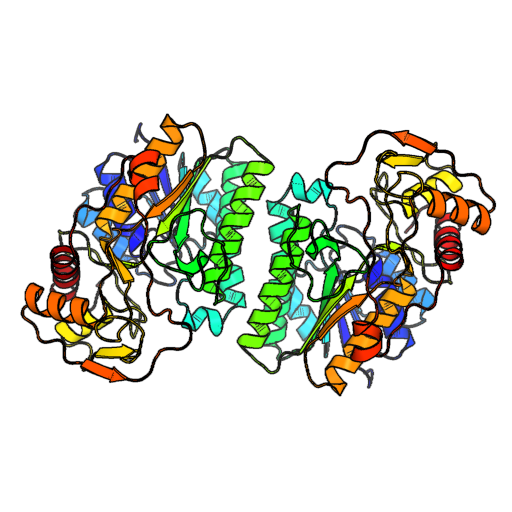 B 1 240 ? 28.600 -13.401 -35.045 1.00 30.31 239 VAL B C 1
ATOM 4461 O O . VAL B 1 240 ? 27.938 -13.881 -34.113 1.00 30.50 239 VAL B O 1
ATOM 4465 N N . VAL B 1 241 ? 29.238 -14.171 -35.936 1.00 30.34 240 VAL B N 1
ATOM 4466 C CA . VAL B 1 241 ? 29.223 -15.633 -35.777 1.00 31.02 240 VAL B CA 1
ATOM 4467 C C . VAL B 1 241 ? 30.029 -16.097 -34.543 1.00 30.70 240 VAL B C 1
ATOM 4468 O O . VAL B 1 241 ? 29.536 -16.916 -33.755 1.00 30.72 240 VAL B O 1
ATOM 4472 N N . ASP B 1 242 ? 31.235 -15.571 -34.354 1.00 30.93 241 ASP B N 1
ATOM 4473 C CA . ASP B 1 242 ? 31.930 -15.718 -33.066 1.00 31.80 241 ASP B CA 1
ATOM 4474 C C . ASP B 1 242 ? 31.086 -15.299 -31.848 1.00 32.15 241 ASP B C 1
ATOM 4475 O O . ASP B 1 242 ? 31.045 -15.993 -30.846 1.00 31.45 241 ASP B O 1
ATOM 4480 N N . LEU B 1 243 ? 30.431 -14.153 -31.945 1.00 32.13 242 LEU B N 1
ATOM 4481 C CA . LEU B 1 243 ? 29.517 -13.700 -30.896 1.00 32.22 242 LEU B CA 1
ATOM 4482 C C . LEU B 1 243 ? 28.436 -14.715 -30.572 1.00 31.20 242 LEU B C 1
ATOM 4483 O O . LEU B 1 243 ? 28.206 -15.037 -29.399 1.00 30.19 242 LEU B O 1
ATOM 4488 N N . ALA B 1 244 ? 27.765 -15.204 -31.610 1.00 30.70 243 ALA B N 1
ATOM 4489 C CA . ALA B 1 244 ? 26.683 -16.156 -31.456 1.00 30.46 243 ALA B CA 1
ATOM 4490 C C . ALA B 1 244 ? 27.216 -17.402 -30.768 1.00 31.51 243 ALA B C 1
ATOM 4491 O O . ALA B 1 244 ? 26.589 -17.954 -29.851 1.00 30.62 243 ALA B O 1
ATOM 4493 N N . ARG B 1 245 ? 28.390 -17.834 -31.221 1.00 31.68 244 ARG B N 1
ATOM 4494 C CA . ARG B 1 245 ? 29.047 -18.968 -30.609 1.00 33.91 244 ARG B CA 1
ATOM 4495 C C . ARG B 1 245 ? 29.318 -18.781 -29.124 1.00 32.44 244 ARG B C 1
ATOM 4496 O O . ARG B 1 245 ? 29.175 -19.734 -28.361 1.00 33.75 244 ARG B O 1
ATOM 4504 N N . GLY B 1 246 ? 29.691 -17.565 -28.726 1.00 31.01 245 GLY B N 1
ATOM 4505 C CA . GLY B 1 246 ? 29.855 -17.188 -27.317 1.00 30.96 245 GLY B CA 1
ATOM 4506 C C . GLY B 1 246 ? 28.624 -17.435 -26.457 1.00 31.04 245 GLY B C 1
ATOM 4507 O O . GLY B 1 246 ? 28.743 -17.666 -25.259 1.00 30.35 245 GLY B O 1
ATOM 4508 N N . HIS B 1 247 ? 27.431 -17.369 -27.057 1.00 30.75 246 HIS B N 1
ATOM 4509 C CA . HIS B 1 247 ? 26.195 -17.630 -26.309 1.00 31.76 246 HIS B CA 1
ATOM 4510 C C . HIS B 1 247 ? 26.023 -19.094 -25.927 1.00 32.79 246 HIS B C 1
ATOM 4511 O O . HIS B 1 247 ? 25.516 -19.403 -24.849 1.00 33.61 246 HIS B O 1
ATOM 4518 N N . ILE B 1 248 ? 26.398 -19.984 -26.829 1.00 34.08 247 ILE B N 1
ATOM 4519 C CA . ILE B 1 248 ? 26.384 -21.428 -26.549 1.00 35.62 247 ILE B CA 1
ATOM 4520 C C . ILE B 1 248 ? 27.405 -21.752 -25.455 1.00 35.25 247 ILE B C 1
ATOM 4521 O O . ILE B 1 248 ? 27.088 -22.446 -24.499 1.00 35.32 247 ILE B O 1
ATOM 4526 N N . ALA B 1 249 ? 28.625 -21.249 -25.608 1.00 35.34 248 ALA B N 1
ATOM 4527 C CA . ALA B 1 249 ? 29.644 -21.314 -24.527 1.00 35.25 248 ALA B CA 1
ATOM 4528 C C . ALA B 1 249 ? 29.117 -20.832 -23.170 1.00 35.48 248 ALA B C 1
ATOM 4529 O O . ALA B 1 249 ? 29.331 -21.490 -22.139 1.00 34.73 248 ALA B O 1
ATOM 4531 N N . ALA B 1 250 ? 28.393 -19.711 -23.177 1.00 34.22 249 ALA B N 1
ATOM 4532 C CA . ALA B 1 250 ? 27.860 -19.136 -21.968 1.00 33.55 249 ALA B CA 1
ATOM 4533 C C . ALA B 1 250 ? 26.839 -20.086 -21.316 1.00 33.97 249 ALA B C 1
ATOM 4534 O O . ALA B 1 250 ? 26.921 -20.370 -20.126 1.00 32.44 249 ALA B O 1
ATOM 4536 N N . LEU B 1 251 ? 25.885 -20.581 -22.107 1.00 34.69 250 LEU B N 1
ATOM 4537 C CA . LEU B 1 251 ? 24.891 -21.525 -21.599 1.00 34.58 250 LEU B CA 1
ATOM 4538 C C . LEU B 1 251 ? 25.569 -22.729 -20.936 1.00 35.73 250 LEU B C 1
ATOM 4539 O O . LEU B 1 251 ? 25.216 -23.137 -19.823 1.00 34.84 250 LEU B O 1
ATOM 4544 N N . ASP B 1 252 ? 26.548 -23.296 -21.625 1.00 35.76 251 ASP B N 1
ATOM 4545 C CA . ASP B 1 252 ? 27.270 -24.434 -21.070 1.00 37.40 251 ASP B CA 1
ATOM 4546 C C . ASP B 1 252 ? 27.962 -24.092 -19.744 1.00 37.28 251 ASP B C 1
ATOM 4547 O O . ASP B 1 252 ? 27.862 -24.848 -18.780 1.00 37.63 251 ASP B O 1
ATOM 4552 N N . ALA B 1 253 ? 28.615 -22.931 -19.681 1.00 36.83 252 ALA B N 1
ATOM 4553 C CA . ALA B 1 253 ? 29.365 -22.533 -18.495 1.00 36.20 252 ALA B CA 1
ATOM 4554 C C . ALA B 1 253 ? 28.466 -22.320 -17.281 1.00 36.67 252 ALA B C 1
ATOM 4555 O O . ALA B 1 253 ? 28.905 -22.542 -16.148 1.00 35.97 252 ALA B O 1
ATOM 4557 N N . LEU B 1 254 ? 27.216 -21.888 -17.515 1.00 35.41 253 LEU B N 1
ATOM 4558 C CA . LEU B 1 254 ? 26.243 -21.711 -16.444 1.00 35.99 253 LEU B CA 1
ATOM 4559 C C . LEU B 1 254 ? 25.979 -23.045 -15.747 1.00 37.00 253 LEU B C 1
ATOM 4560 O O . LEU B 1 254 ? 25.848 -23.099 -14.535 1.00 36.73 253 LEU B O 1
ATOM 4565 N N . GLU B 1 255 ? 25.933 -24.097 -16.554 1.00 38.32 254 GLU B N 1
ATOM 4566 C CA . GLU B 1 255 ? 25.738 -25.461 -16.114 1.00 41.00 254 GLU B CA 1
ATOM 4567 C C . GLU B 1 255 ? 26.965 -26.005 -15.368 1.00 41.04 254 GLU B C 1
ATOM 4568 O O . GLU B 1 255 ? 26.837 -26.533 -14.264 1.00 40.35 254 GLU B O 1
ATOM 4574 N N . ARG B 1 256 ? 28.131 -25.873 -15.995 1.00 41.84 255 ARG B N 1
ATOM 4575 C CA . ARG B 1 256 ? 29.423 -26.331 -15.452 1.00 43.54 255 ARG B CA 1
ATOM 4576 C C . ARG B 1 256 ? 29.790 -25.715 -14.110 1.00 43.29 255 ARG B C 1
ATOM 4577 O O . ARG B 1 256 ? 30.122 -26.417 -13.146 1.00 43.92 255 ARG B O 1
ATOM 4585 N N . ARG B 1 257 ? 29.754 -24.396 -14.049 1.00 42.15 256 ARG B N 1
ATOM 4586 C CA . ARG B 1 257 ? 30.186 -23.708 -12.853 1.00 42.28 256 ARG B CA 1
ATOM 4587 C C . ARG B 1 257 ? 29.030 -23.630 -11.873 1.00 41.30 256 ARG B C 1
ATOM 4588 O O . ARG B 1 257 ? 29.198 -23.199 -10.720 1.00 40.57 256 ARG B O 1
ATOM 4596 N N . ASP B 1 258 ? 27.836 -24.004 -12.346 1.00 40.33 257 ASP B N 1
ATOM 4597 C CA . ASP B 1 258 ? 26.615 -23.825 -11.573 1.00 40.29 257 ASP B CA 1
ATOM 4598 C C . ASP B 1 258 ? 26.667 -22.475 -10.866 1.00 38.95 257 ASP B C 1
ATOM 4599 O O . ASP B 1 258 ? 26.452 -22.351 -9.660 1.00 39.15 257 ASP B O 1
ATOM 4604 N N . ALA B 1 259 ? 26.974 -21.445 -11.659 1.00 38.07 258 ALA B N 1
ATOM 4605 C CA . ALA B 1 259 ? 27.154 -20.109 -11.159 1.00 36.79 258 ALA B CA 1
ATOM 4606 C C . ALA B 1 259 ? 26.986 -19.103 -12.312 1.00 35.83 258 ALA B C 1
ATOM 4607 O O . ALA B 1 259 ? 27.339 -19.399 -13.454 1.00 35.10 258 ALA B O 1
ATOM 4609 N N . SER B 1 260 ? 26.468 -17.930 -11.971 1.00 34.98 259 SER B N 1
ATOM 4610 C CA . SER B 1 260 ? 26.296 -16.831 -12.910 1.00 33.97 259 SER B CA 1
ATOM 4611 C C . SER B 1 260 ? 27.653 -16.302 -13.354 1.00 33.87 259 SER B C 1
ATOM 4612 O O . SER B 1 260 ? 28.664 -16.507 -12.670 1.00 33.42 259 SER B O 1
ATOM 4615 N N . LEU B 1 261 ? 27.685 -15.617 -14.496 1.00 32.22 260 LEU B N 1
ATOM 4616 C CA . LEU B 1 261 ? 28.945 -15.051 -14.979 1.00 31.95 260 LEU B CA 1
ATOM 4617 C C . LEU B 1 261 ? 28.682 -13.796 -15.769 1.00 31.41 260 LEU B C 1
ATOM 4618 O O . LEU B 1 261 ? 27.601 -13.636 -16.345 1.00 29.84 260 LEU B O 1
ATOM 4623 N N . THR B 1 262 ? 29.683 -12.926 -15.785 1.00 30.97 261 THR B N 1
ATOM 4624 C CA . THR B 1 262 ? 29.631 -11.687 -16.549 1.00 30.54 261 THR B CA 1
ATOM 4625 C C . THR B 1 262 ? 30.975 -11.527 -17.282 1.00 31.05 261 THR B C 1
ATOM 4626 O O . THR B 1 262 ? 32.020 -11.338 -16.632 1.00 30.60 261 THR B O 1
ATOM 4630 N N . VAL B 1 263 ? 30.947 -11.634 -18.610 1.00 30.42 262 VAL B N 1
ATOM 4631 C CA . VAL B 1 263 ? 32.162 -11.532 -19.423 1.00 31.11 262 VAL B CA 1
ATOM 4632 C C . VAL B 1 263 ? 32.007 -10.635 -20.640 1.00 30.63 262 VAL B C 1
ATOM 4633 O O . VAL B 1 263 ? 30.904 -10.515 -21.197 1.00 29.70 262 VAL B O 1
ATOM 4637 N N . ASN B 1 264 ? 33.114 -9.987 -21.029 1.00 30.05 263 ASN B N 1
ATOM 4638 C CA . ASN B 1 264 ? 33.204 -9.292 -22.317 1.00 30.22 263 ASN B CA 1
ATOM 4639 C C . ASN B 1 264 ? 33.200 -10.315 -23.434 1.00 30.74 263 ASN B C 1
ATOM 4640 O O . ASN B 1 264 ? 33.751 -11.431 -23.276 1.00 30.35 263 ASN B O 1
ATOM 4645 N N . LEU B 1 265 ? 32.583 -9.948 -24.564 1.00 30.39 264 LEU B N 1
ATOM 4646 C CA . LEU B 1 265 ? 32.771 -10.695 -25.813 1.00 30.81 264 LEU B CA 1
ATOM 4647 C C . LEU B 1 265 ? 33.383 -9.718 -26.817 1.00 31.75 264 LEU B C 1
ATOM 4648 O O . LEU B 1 265 ? 32.700 -8.862 -27.398 1.00 30.08 264 LEU B O 1
ATOM 4653 N N . GLY B 1 266 ? 34.688 -9.851 -26.994 1.00 32.26 265 GLY B N 1
ATOM 4654 C CA . GLY B 1 266 ? 35.442 -9.022 -27.928 1.00 33.29 265 GLY B CA 1
ATOM 4655 C C . GLY B 1 266 ? 36.616 -9.848 -28.394 1.00 34.22 265 GLY B C 1
ATOM 4656 O O . GLY B 1 266 ? 36.759 -11.009 -28.000 1.00 34.20 265 GLY B O 1
ATOM 4657 N N . THR B 1 267 ? 37.422 -9.254 -29.273 1.00 35.39 266 THR B N 1
ATOM 4658 C CA . THR B 1 267 ? 38.618 -9.910 -29.813 1.00 35.78 266 THR B CA 1
ATOM 4659 C C . THR B 1 267 ? 39.874 -9.547 -29.016 1.00 36.47 266 THR B C 1
ATOM 4660 O O . THR B 1 267 ? 40.830 -10.315 -29.002 1.00 35.71 266 THR B O 1
ATOM 4664 N N . GLY B 1 268 ? 39.870 -8.381 -28.385 1.00 37.25 267 GLY B N 1
ATOM 4665 C CA . GLY B 1 268 ? 41.061 -7.879 -27.704 1.00 39.58 267 GLY B CA 1
ATOM 4666 C C . GLY B 1 268 ? 41.909 -6.991 -28.604 1.00 41.61 267 GLY B C 1
ATOM 4667 O O . GLY B 1 268 ? 42.913 -6.407 -28.150 1.00 41.58 267 GLY B O 1
ATOM 4668 N N . ARG B 1 269 ? 41.517 -6.884 -29.879 1.00 42.07 268 ARG B N 1
ATOM 4669 C CA . ARG B 1 269 ? 42.233 -6.016 -30.820 1.00 43.91 268 ARG B CA 1
ATOM 4670 C C . ARG B 1 269 ? 41.343 -4.929 -31.406 1.00 43.49 268 ARG B C 1
ATOM 4671 O O . ARG B 1 269 ? 40.286 -5.223 -31.992 1.00 43.85 268 ARG B O 1
ATOM 4679 N N . GLY B 1 270 ? 41.781 -3.683 -31.229 1.00 42.60 269 GLY B N 1
ATOM 4680 C CA . GLY B 1 270 ? 41.088 -2.512 -31.743 1.00 42.34 269 GLY B CA 1
ATOM 4681 C C . GLY B 1 270 ? 41.593 -2.138 -33.130 1.00 42.72 269 GLY B C 1
ATOM 4682 O O . GLY B 1 270 ? 42.782 -2.304 -33.436 1.00 42.01 269 GLY B O 1
ATOM 4683 N N . TYR B 1 271 ? 40.686 -1.667 -33.982 1.00 42.08 270 TYR B N 1
ATOM 4684 C CA . TYR B 1 271 ? 41.053 -1.181 -35.323 1.00 42.08 270 TYR B CA 1
ATOM 4685 C C . TYR B 1 271 ? 40.441 0.184 -35.498 1.00 41.90 270 TYR B C 1
ATOM 4686 O O . TYR B 1 271 ? 39.346 0.438 -34.992 1.00 41.60 270 TYR B O 1
ATOM 4695 N N . SER B 1 272 ? 41.130 1.074 -36.210 1.00 42.01 271 SER B N 1
ATOM 4696 C CA . SER B 1 272 ? 40.625 2.432 -36.366 1.00 42.12 271 SER B CA 1
ATOM 4697 C C . SER B 1 272 ? 39.610 2.487 -37.525 1.00 41.62 271 SER B C 1
ATOM 4698 O O . SER B 1 272 ? 39.521 1.542 -38.322 1.00 41.16 271 SER B O 1
ATOM 4701 N N . VAL B 1 273 ? 38.869 3.591 -37.614 1.00 41.59 272 VAL B N 1
ATOM 4702 C CA . VAL B 1 273 ? 37.875 3.774 -38.681 1.00 41.41 272 VAL B CA 1
ATOM 4703 C C . VAL B 1 273 ? 38.511 3.605 -40.053 1.00 42.53 272 VAL B C 1
ATOM 4704 O O . VAL B 1 273 ? 37.949 2.940 -40.937 1.00 42.74 272 VAL B O 1
ATOM 4708 N N . LEU B 1 274 ? 39.704 4.173 -40.232 1.00 42.91 273 LEU B N 1
ATOM 4709 C CA . LEU B 1 274 ? 40.373 4.087 -41.534 1.00 42.91 273 LEU B CA 1
ATOM 4710 C C . LEU B 1 274 ? 40.907 2.686 -41.800 1.00 42.23 273 LEU B C 1
ATOM 4711 O O . LEU B 1 274 ? 40.931 2.245 -42.952 1.00 42.96 273 LEU B O 1
ATOM 4716 N N . GLU B 1 275 ? 41.303 1.964 -40.749 1.00 41.94 274 GLU B N 1
ATOM 4717 C CA . GLU B 1 275 ? 41.715 0.551 -40.898 1.00 41.28 274 GLU B CA 1
ATOM 4718 C C . GLU B 1 275 ? 40.570 -0.356 -41.355 1.00 40.48 274 GLU B C 1
ATOM 4719 O O . GLU B 1 275 ? 40.778 -1.294 -42.122 1.00 39.67 274 GLU B O 1
ATOM 4725 N N . VAL B 1 276 ? 39.369 -0.121 -40.837 1.00 39.66 275 VAL B N 1
ATOM 4726 C CA . VAL B 1 276 ? 38.199 -0.878 -41.342 1.00 39.34 275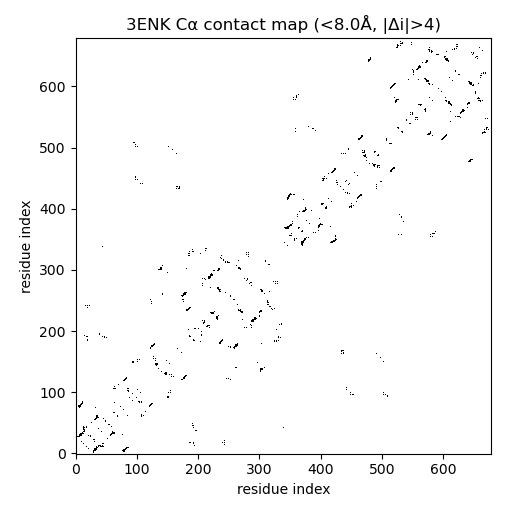 VAL B CA 1
ATOM 4727 C C . VAL B 1 276 ? 37.964 -0.633 -42.847 1.00 39.63 275 VAL B C 1
ATOM 4728 O O . VAL B 1 276 ? 37.830 -1.599 -43.623 1.00 39.64 275 VAL B O 1
ATOM 4732 N N . VAL B 1 277 ? 37.942 0.642 -43.230 1.00 40.92 276 VAL B N 1
ATOM 4733 C CA . VAL B 1 277 ? 37.756 1.069 -44.636 1.00 42.53 276 VAL B CA 1
ATOM 4734 C C . VAL B 1 277 ? 38.743 0.329 -45.544 1.00 43.57 276 VAL B C 1
ATOM 4735 O O . VAL B 1 277 ? 38.351 -0.328 -46.519 1.00 43.16 276 VAL B O 1
ATOM 4739 N N . ARG B 1 278 ? 40.026 0.392 -45.178 1.00 44.54 277 ARG B N 1
ATOM 4740 C CA . ARG B 1 278 ? 41.079 -0.281 -45.926 1.00 45.33 277 ARG B CA 1
ATOM 4741 C C . ARG B 1 278 ? 40.854 -1.777 -46.057 1.00 44.62 277 ARG B C 1
ATOM 4742 O O . ARG B 1 278 ? 41.059 -2.335 -47.126 1.00 44.61 277 ARG B O 1
ATOM 4750 N N . ALA B 1 279 ? 40.437 -2.445 -44.977 1.00 43.85 278 ALA B N 1
ATOM 4751 C CA . ALA B 1 279 ? 40.223 -3.887 -45.044 1.00 43.12 278 ALA B CA 1
ATOM 4752 C C . ALA B 1 279 ? 39.001 -4.235 -45.892 1.00 42.75 278 ALA B C 1
ATOM 4753 O O . ALA B 1 279 ? 38.988 -5.247 -46.595 1.00 42.53 278 ALA B O 1
ATOM 4755 N N . PHE B 1 280 ? 37.966 -3.409 -45.821 1.00 42.92 279 PHE B N 1
ATOM 4756 C CA . PHE B 1 280 ? 36.759 -3.713 -46.583 1.00 42.71 279 PHE B CA 1
ATOM 4757 C C . PHE B 1 280 ? 37.037 -3.640 -48.080 1.00 43.03 279 PHE B C 1
ATOM 4758 O O . PHE B 1 280 ? 36.598 -4.491 -48.839 1.00 42.54 279 PHE B O 1
ATOM 4766 N N . GLU B 1 281 ? 37.775 -2.611 -48.479 1.00 44.25 280 GLU B N 1
ATOM 4767 C CA . GLU B 1 281 ? 38.250 -2.456 -49.876 1.00 45.75 280 GLU B CA 1
ATOM 4768 C C . GLU B 1 281 ? 38.927 -3.705 -50.407 1.00 46.25 280 GLU B C 1
ATOM 4769 O O . GLU B 1 281 ? 38.640 -4.156 -51.520 1.00 46.39 280 GLU B O 1
ATOM 4775 N N . LYS B 1 282 ? 39.802 -4.295 -49.595 1.00 47.08 281 LYS B N 1
ATOM 4776 C CA . LYS B 1 282 ? 40.504 -5.498 -49.997 1.00 47.89 281 LYS B CA 1
ATOM 4777 C C . LYS B 1 282 ? 39.588 -6.717 -50.141 1.00 48.19 281 LYS B C 1
ATOM 4778 O O . LYS B 1 282 ? 39.745 -7.501 -51.067 1.00 47.79 281 LYS B O 1
ATOM 4784 N N . ALA B 1 283 ? 38.645 -6.899 -49.211 1.00 47.87 282 ALA B N 1
ATOM 4785 C CA . ALA B 1 283 ? 37.817 -8.102 -49.233 1.00 47.67 282 ALA B CA 1
ATOM 4786 C C . ALA B 1 283 ? 36.766 -8.030 -50.334 1.00 47.54 282 ALA B C 1
ATOM 4787 O O . ALA B 1 283 ? 36.345 -9.052 -50.870 1.00 47.94 282 ALA B O 1
ATOM 4789 N N . SER B 1 284 ? 36.336 -6.815 -50.642 1.00 47.25 283 SER B N 1
ATOM 4790 C CA . SER B 1 284 ? 35.251 -6.597 -51.586 1.00 47.54 283 SER B CA 1
ATOM 4791 C C . SER B 1 284 ? 35.791 -6.336 -52.987 1.00 48.00 283 SER B C 1
ATOM 4792 O O . SER B 1 284 ? 35.134 -6.651 -53.971 1.00 47.83 283 SER B O 1
ATOM 4795 N N . GLY B 1 285 ? 36.987 -5.762 -53.063 1.00 49.15 284 GLY B N 1
ATOM 4796 C CA . GLY B 1 285 ? 37.559 -5.357 -54.345 1.00 50.21 284 GLY B CA 1
ATOM 4797 C C . GLY B 1 285 ? 36.959 -4.050 -54.810 1.00 51.22 284 GLY B C 1
ATOM 4798 O O . GLY B 1 285 ? 37.057 -3.702 -55.991 1.00 51.75 284 GLY B O 1
ATOM 4799 N N . ARG B 1 286 ? 36.333 -3.324 -53.884 1.00 51.32 285 ARG B N 1
ATOM 4800 C CA . ARG B 1 286 ? 35.672 -2.067 -54.195 1.00 51.31 285 ARG B CA 1
ATOM 4801 C C . ARG B 1 286 ? 36.285 -0.927 -53.416 1.00 51.13 285 ARG B C 1
ATOM 4802 O O . ARG B 1 286 ? 36.783 -1.125 -52.313 1.00 50.70 285 ARG B O 1
ATOM 4810 N N . ALA B 1 287 ? 36.211 0.274 -53.987 1.00 50.85 286 ALA B N 1
ATOM 4811 C CA . ALA B 1 287 ? 36.652 1.491 -53.320 1.00 50.49 286 ALA B CA 1
ATOM 4812 C C . ALA B 1 287 ? 35.615 2.027 -52.343 1.00 50.34 286 ALA B C 1
ATOM 4813 O O . ALA B 1 287 ? 34.415 1.933 -52.591 1.00 49.96 286 ALA B O 1
ATOM 4815 N N . VAL B 1 288 ? 36.094 2.622 -51.251 1.00 49.90 287 VAL B N 1
ATOM 4816 C CA . VAL B 1 288 ? 35.240 3.256 -50.247 1.00 49.94 287 VAL B CA 1
ATOM 4817 C C . VAL B 1 288 ? 35.629 4.723 -49.990 1.00 50.46 287 VAL B C 1
ATOM 4818 O O . VAL B 1 288 ? 36.406 5.013 -49.073 1.00 50.73 287 VAL B O 1
ATOM 4822 N N . PRO B 1 289 ? 35.077 5.663 -50.784 1.00 50.70 288 PRO B N 1
ATOM 4823 C CA . PRO B 1 289 ? 35.366 7.082 -50.547 1.00 50.93 288 PRO B CA 1
ATOM 4824 C C . PRO B 1 289 ? 34.815 7.644 -49.236 1.00 51.26 288 PRO B C 1
ATOM 4825 O O . PRO B 1 289 ? 33.724 7.264 -48.794 1.00 51.08 288 PRO B O 1
ATOM 4829 N N . TYR B 1 290 ? 35.558 8.573 -48.643 1.00 51.58 289 TYR B N 1
ATOM 4830 C CA . TYR B 1 290 ? 35.144 9.203 -47.386 1.00 52.49 289 TYR B CA 1
ATOM 4831 C C . TYR B 1 290 ? 35.500 10.678 -47.257 1.00 53.00 289 TYR B C 1
ATOM 4832 O O . TYR B 1 290 ? 36.441 11.154 -47.889 1.00 53.83 289 TYR B O 1
ATOM 4841 N N . GLU B 1 291 ? 34.754 11.383 -46.411 1.00 53.20 290 GLU B N 1
ATOM 4842 C CA . GLU B 1 291 ? 35.070 12.753 -46.027 1.00 53.34 290 GLU B CA 1
ATOM 4843 C C . GLU B 1 291 ? 35.342 12.780 -44.515 1.00 53.03 290 GLU B C 1
ATOM 4844 O O . GLU B 1 291 ? 34.574 12.210 -43.727 1.00 52.39 290 GLU B O 1
ATOM 4850 N N . LEU B 1 292 ? 36.430 13.437 -44.110 1.00 51.79 291 LEU B N 1
ATOM 4851 C CA . LEU B 1 292 ? 36.727 13.607 -42.695 1.00 50.97 291 LEU B CA 1
ATOM 4852 C C . LEU B 1 292 ? 35.867 14.743 -42.178 1.00 50.81 291 LEU B C 1
ATOM 4853 O O . LEU B 1 292 ? 35.928 15.854 -42.698 1.00 50.68 291 LEU B O 1
ATOM 4858 N N . VAL B 1 293 ? 35.024 14.456 -41.188 1.00 50.30 292 VAL B N 1
ATOM 4859 C CA . VAL B 1 293 ? 34.082 15.457 -40.660 1.00 50.46 292 VAL B CA 1
ATOM 4860 C C . VAL B 1 293 ? 34.214 15.628 -39.123 1.00 50.05 292 VAL B C 1
ATOM 4861 O O . VAL B 1 293 ? 35.099 15.043 -38.504 1.00 50.18 292 VAL B O 1
ATOM 4865 N N . ALA B 1 294 ? 33.342 16.426 -38.516 1.00 50.08 293 ALA B N 1
ATOM 4866 C CA . ALA B 1 294 ? 33.400 16.678 -37.074 1.00 50.00 293 ALA B CA 1
ATOM 4867 C C . ALA B 1 294 ? 33.037 15.435 -36.239 1.00 50.02 293 ALA B C 1
ATOM 4868 O O . ALA B 1 294 ? 32.320 14.544 -36.707 1.00 50.50 293 ALA B O 1
ATOM 4870 N N . ARG B 1 295 ? 33.552 15.396 -35.012 1.00 49.34 294 ARG B N 1
ATOM 4871 C CA . ARG B 1 295 ? 33.307 14.317 -34.063 1.00 49.30 294 ARG B CA 1
ATOM 4872 C C . ARG B 1 295 ? 31.824 14.142 -33.798 1.00 49.41 294 ARG B C 1
ATOM 4873 O O . ARG B 1 295 ? 31.079 15.118 -33.781 1.00 49.52 294 ARG B O 1
ATOM 4881 N N . ARG B 1 296 ? 31.402 12.893 -33.609 1.00 49.72 295 ARG B N 1
ATOM 4882 C CA . ARG B 1 296 ? 30.026 12.576 -33.229 1.00 50.35 295 ARG B CA 1
ATOM 4883 C C . ARG B 1 296 ? 29.888 12.687 -31.722 1.00 50.50 295 ARG B C 1
ATOM 4884 O O . ARG B 1 296 ? 30.523 11.914 -31.006 1.00 50.58 295 ARG B O 1
ATOM 4892 N N . PRO B 1 297 ? 29.028 13.600 -31.226 1.00 51.23 296 PRO B N 1
ATOM 4893 C CA . PRO B 1 297 ? 28.911 13.720 -29.761 1.00 51.46 296 PRO B CA 1
ATOM 4894 C C . PRO B 1 297 ? 28.629 12.351 -29.120 1.00 51.51 296 PRO B C 1
ATOM 4895 O O . PRO B 1 297 ? 27.872 11.545 -29.680 1.00 51.47 296 PRO B O 1
ATOM 4899 N N . GLY B 1 298 ? 29.279 12.088 -27.985 1.00 51.30 297 GLY B N 1
ATOM 4900 C CA . GLY B 1 298 ? 29.158 10.815 -27.278 1.00 49.97 297 GLY B CA 1
ATOM 4901 C C . GLY B 1 298 ? 30.223 9.810 -27.660 1.00 49.49 297 GLY B C 1
ATOM 4902 O O . GLY B 1 298 ? 30.457 8.847 -26.931 1.00 49.44 297 GLY B O 1
ATOM 4903 N N . ASP B 1 299 ? 30.874 10.022 -28.801 1.00 48.82 298 ASP B N 1
ATOM 4904 C CA . ASP B 1 299 ? 31.889 9.077 -29.278 1.00 48.54 298 ASP B CA 1
ATOM 4905 C C . ASP B 1 299 ? 33.145 9.126 -28.435 1.00 48.51 298 ASP B C 1
ATOM 4906 O O . ASP B 1 299 ? 33.665 10.198 -28.121 1.00 48.82 298 ASP B O 1
ATOM 4911 N N . VAL B 1 300 ? 33.619 7.933 -28.103 1.00 47.57 299 VAL B N 1
ATOM 4912 C CA . VAL B 1 300 ? 34.849 7.696 -27.388 1.00 46.90 299 VAL B CA 1
ATOM 4913 C C . VAL B 1 300 ? 36.006 7.538 -28.400 1.00 45.99 299 VAL B C 1
ATOM 4914 O O . VAL B 1 300 ? 35.814 7.012 -29.499 1.00 45.64 299 VAL B O 1
ATOM 4918 N N . ALA B 1 301 ? 37.199 7.997 -28.027 1.00 45.08 300 ALA B N 1
ATOM 4919 C CA . ALA B 1 301 ? 38.386 7.852 -28.879 1.00 44.54 300 ALA B CA 1
ATOM 4920 C C . ALA B 1 301 ? 38.785 6.402 -29.107 1.00 43.78 300 ALA B C 1
ATOM 4921 O O . ALA B 1 301 ? 39.133 6.012 -30.215 1.00 43.92 300 ALA B O 1
ATOM 4923 N N . GLU B 1 302 ? 38.749 5.598 -28.050 1.00 41.97 301 GLU B N 1
ATOM 4924 C CA . GLU B 1 302 ? 39.281 4.249 -28.130 1.00 41.70 301 GLU B CA 1
ATOM 4925 C C . GLU B 1 302 ? 38.616 3.314 -27.125 1.00 40.60 301 GLU B C 1
ATOM 4926 O O . GLU B 1 302 ? 38.459 3.649 -25.961 1.00 40.49 301 GLU B O 1
ATOM 4932 N N . CYS B 1 303 ? 38.247 2.131 -27.585 1.00 39.30 302 CYS B N 1
ATOM 4933 C CA A CYS B 1 303 ? 37.584 1.146 -26.729 0.50 38.79 302 CYS B CA 1
ATOM 4934 C CA B CYS B 1 303 ? 37.710 1.137 -26.690 0.50 39.69 302 CYS B CA 1
ATOM 4935 C C . CYS B 1 303 ? 37.807 -0.250 -27.295 1.00 39.07 302 CYS B C 1
ATOM 4936 O O . CYS B 1 303 ? 37.341 -0.534 -28.407 1.00 39.21 302 CYS B O 1
ATOM 4941 N N . TYR B 1 304 ? 38.484 -1.120 -26.554 1.00 38.57 303 TYR B N 1
ATOM 4942 C CA . TYR B 1 304 ? 38.541 -2.537 -26.908 1.00 37.60 303 TYR B CA 1
ATOM 4943 C C . TYR B 1 304 ? 38.643 -3.402 -25.655 1.00 36.35 303 TYR B C 1
ATOM 4944 O O . TYR B 1 304 ? 38.994 -2.915 -24.585 1.00 36.31 303 TYR B O 1
ATOM 4953 N N . ALA B 1 305 ? 38.321 -4.673 -25.808 1.00 35.07 304 ALA B N 1
ATOM 4954 C CA . ALA B 1 305 ? 38.051 -5.561 -24.696 1.00 34.71 304 ALA B CA 1
ATOM 4955 C C . ALA B 1 305 ? 39.312 -6.253 -24.227 1.00 35.29 304 ALA B C 1
ATOM 4956 O O . ALA B 1 305 ? 40.228 -6.471 -25.008 1.00 34.81 304 ALA B O 1
ATOM 4958 N N . ASN B 1 306 ? 39.328 -6.626 -22.950 1.00 34.65 305 ASN B N 1
ATOM 4959 C CA . ASN B 1 306 ? 40.240 -7.657 -22.505 1.00 35.07 305 ASN B CA 1
ATOM 4960 C C . ASN B 1 306 ? 39.446 -8.963 -22.599 1.00 35.27 305 ASN B C 1
ATOM 4961 O O . ASN B 1 306 ? 38.447 -9.121 -21.893 1.00 35.24 305 ASN B O 1
ATOM 4966 N N . PRO B 1 307 ? 39.842 -9.874 -23.507 1.00 35.44 306 PRO B N 1
ATOM 4967 C CA . PRO B 1 307 ? 39.068 -11.094 -23.710 1.00 35.58 306 PRO B CA 1
ATOM 4968 C C . PRO B 1 307 ? 39.451 -12.236 -22.748 1.00 35.39 306 PRO B C 1
ATOM 4969 O O . PRO B 1 307 ? 38.953 -13.367 -22.897 1.00 35.13 306 PRO B O 1
ATOM 4973 N N . ALA B 1 308 ? 40.305 -11.925 -21.775 1.00 35.08 307 ALA B N 1
ATOM 4974 C CA . ALA B 1 308 ? 40.871 -12.956 -20.869 1.00 35.61 307 ALA B CA 1
ATOM 4975 C C . ALA B 1 308 ? 39.831 -13.701 -20.042 1.00 34.97 307 ALA B C 1
ATOM 4976 O O . ALA B 1 308 ? 39.895 -14.933 -19.960 1.00 34.95 307 ALA B O 1
ATOM 4978 N N . ALA B 1 309 ? 38.887 -12.968 -19.442 1.00 34.83 308 ALA B N 1
ATOM 4979 C CA . ALA B 1 309 ? 37.876 -13.581 -18.567 1.00 34.80 308 ALA B CA 1
ATOM 4980 C C . ALA B 1 309 ? 36.982 -14.555 -19.304 1.00 34.21 308 ALA B C 1
ATOM 4981 O O . ALA B 1 309 ? 36.715 -15.621 -18.784 1.00 35.15 308 ALA B O 1
ATOM 4983 N N . ALA B 1 310 ? 36.528 -14.202 -20.509 1.00 34.37 309 ALA B N 1
ATOM 4984 C CA . ALA B 1 310 ? 35.733 -15.119 -21.356 1.00 33.82 309 ALA B CA 1
ATOM 4985 C C . ALA B 1 310 ? 36.503 -16.389 -21.705 1.00 34.04 309 ALA B C 1
ATOM 4986 O O . ALA B 1 310 ? 35.964 -17.488 -21.681 1.00 33.52 309 ALA B O 1
ATOM 4988 N N . ALA B 1 311 ? 37.781 -16.231 -22.046 1.00 34.33 310 ALA B N 1
ATOM 4989 C CA . ALA B 1 311 ? 38.595 -17.383 -22.408 1.00 35.88 310 ALA B CA 1
ATOM 4990 C C . ALA B 1 311 ? 38.651 -18.366 -21.238 1.00 36.01 310 ALA B C 1
ATOM 4991 O O . ALA B 1 311 ? 38.452 -19.572 -21.408 1.00 36.90 310 ALA B O 1
ATOM 4993 N N . GLU B 1 312 ? 38.851 -17.818 -20.041 1.00 37.00 311 GLU B N 1
ATOM 4994 C CA . GLU B 1 312 ? 39.015 -18.603 -18.820 1.00 37.95 311 GLU B CA 1
ATOM 4995 C C . GLU B 1 312 ? 37.678 -19.142 -18.297 1.00 36.92 311 GLU B C 1
ATOM 4996 O O . GLU B 1 312 ? 37.576 -20.306 -17.894 1.00 36.84 311 GLU B O 1
ATOM 5002 N N . THR B 1 313 ? 36.662 -18.282 -18.312 1.00 35.51 312 THR B N 1
ATOM 5003 C CA . THR B 1 313 ? 35.365 -18.560 -17.677 1.00 34.71 312 THR B CA 1
ATOM 5004 C C . THR B 1 313 ? 34.446 -19.391 -18.567 1.00 34.86 312 THR B C 1
ATOM 5005 O O . THR B 1 313 ? 33.825 -20.344 -18.102 1.00 35.12 312 THR B O 1
ATOM 5009 N N . ILE B 1 314 ? 34.357 -19.050 -19.846 1.00 34.17 313 ILE B N 1
ATOM 5010 C CA . ILE B 1 314 ? 33.484 -19.820 -20.741 1.00 34.16 313 ILE B CA 1
ATOM 5011 C C . ILE B 1 314 ? 34.194 -20.608 -21.849 1.00 34.87 313 ILE B C 1
ATOM 5012 O O . ILE B 1 314 ? 33.542 -21.200 -22.723 1.00 34.51 313 ILE B O 1
ATOM 5017 N N . GLY B 1 315 ? 35.531 -20.623 -21.819 1.00 35.99 314 GLY B N 1
ATOM 5018 C CA . GLY B 1 315 ? 36.298 -21.381 -22.819 1.00 36.21 314 GLY B CA 1
ATOM 5019 C C . GLY B 1 315 ? 36.167 -20.882 -24.250 1.00 36.51 314 GLY B C 1
ATOM 5020 O O . GLY B 1 315 ? 36.274 -21.656 -25.199 1.00 36.27 314 GLY B O 1
ATOM 5021 N N . TRP B 1 316 ? 35.926 -19.591 -24.415 1.00 36.49 315 TRP B N 1
ATOM 5022 C CA . TRP B 1 316 ? 35.626 -19.038 -25.729 1.00 37.10 315 TRP B CA 1
ATOM 5023 C C . TRP B 1 316 ? 36.639 -17.973 -26.136 1.00 37.62 315 TRP B C 1
ATOM 5024 O O . TRP B 1 316 ? 37.067 -17.154 -25.320 1.00 37.01 315 TRP B O 1
ATOM 5035 N N . LYS B 1 317 ? 36.982 -17.979 -27.419 1.00 39.53 316 LYS B N 1
ATOM 5036 C CA . LYS B 1 317 ? 37.824 -16.961 -28.047 1.00 41.86 316 LYS B CA 1
ATOM 5037 C C . LYS B 1 317 ? 37.241 -16.643 -29.416 1.00 41.93 316 LYS B C 1
ATOM 5038 O O . LYS B 1 317 ? 36.703 -17.525 -30.086 1.00 42.20 316 LYS B O 1
ATOM 5044 N N . ALA B 1 318 ? 37.354 -15.390 -29.832 1.00 42.59 317 ALA B N 1
ATOM 5045 C CA . ALA B 1 318 ? 37.013 -15.003 -31.195 1.00 44.65 317 ALA B CA 1
ATOM 5046 C C . ALA B 1 318 ? 38.023 -15.620 -32.181 1.00 45.92 317 ALA B C 1
ATOM 5047 O O . ALA B 1 318 ? 39.232 -15.555 -31.943 1.00 46.96 317 ALA B O 1
ATOM 5049 N N . GLU B 1 319 ? 37.527 -16.267 -33.241 1.00 46.49 318 GLU B N 1
ATOM 5050 C CA . GLU B 1 319 ? 38.395 -16.927 -34.240 1.00 47.36 318 GLU B CA 1
ATOM 5051 C C . GLU B 1 319 ? 38.516 -16.105 -35.522 1.00 46.02 318 GLU B C 1
ATOM 5052 O O . GLU B 1 319 ? 39.573 -16.046 -36.142 1.00 46.03 318 GLU B O 1
ATOM 5058 N N . ARG B 1 320 ? 37.422 -15.464 -35.917 1.00 43.73 319 ARG B N 1
ATOM 5059 C CA . ARG B 1 320 ? 37.373 -14.775 -37.206 1.00 42.33 319 ARG B CA 1
ATOM 5060 C C . ARG B 1 320 ? 38.053 -13.404 -37.176 1.00 41.22 319 ARG B C 1
ATOM 5061 O O . ARG B 1 320 ? 37.797 -12.594 -36.283 1.00 40.69 319 ARG B O 1
ATOM 5069 N N . ASP B 1 321 ? 38.927 -13.139 -38.141 1.00 39.81 320 ASP B N 1
ATOM 5070 C CA . ASP B 1 321 ? 39.635 -11.855 -38.181 1.00 40.33 320 ASP B CA 1
ATOM 5071 C C . ASP B 1 321 ? 38.885 -10.761 -38.964 1.00 40.24 320 ASP B C 1
ATOM 5072 O O . ASP B 1 321 ? 37.821 -11.027 -39.530 1.00 39.86 320 ASP B O 1
ATOM 5077 N N . LEU B 1 322 ? 39.445 -9.550 -38.996 1.00 39.98 321 LEU B N 1
ATOM 5078 C CA . LEU B 1 322 ? 38.781 -8.404 -39.627 1.00 40.72 321 LEU B CA 1
ATOM 5079 C C . LEU B 1 322 ? 38.538 -8.626 -41.120 1.00 41.26 321 LEU B C 1
ATOM 5080 O O . LEU B 1 322 ? 37.540 -8.158 -41.670 1.00 39.92 321 LEU B O 1
ATOM 5085 N N . GLU B 1 323 ? 39.455 -9.358 -41.748 1.00 41.41 322 GLU B N 1
ATOM 5086 C CA . GLU B 1 323 ? 39.341 -9.720 -43.152 1.00 42.38 322 GLU B CA 1
ATOM 5087 C C . GLU B 1 323 ? 38.099 -10.579 -43.356 1.00 41.41 322 GLU B C 1
ATOM 5088 O O . GLU B 1 323 ? 37.294 -10.309 -44.243 1.00 42.05 322 GLU B O 1
ATOM 5094 N N . ARG B 1 324 ? 37.936 -11.590 -42.513 1.00 39.99 323 ARG B N 1
ATOM 5095 C CA . ARG B 1 324 ? 36.792 -12.482 -42.581 1.00 39.58 323 ARG B CA 1
ATOM 5096 C C . ARG B 1 324 ? 35.471 -11.729 -42.300 1.00 38.22 323 ARG B C 1
ATOM 5097 O O . ARG B 1 324 ? 34.451 -12.014 -42.928 1.00 37.04 323 ARG B O 1
ATOM 5105 N N . MET B 1 325 ? 35.515 -10.790 -41.353 1.00 37.49 324 MET B N 1
ATOM 5106 C CA . MET B 1 325 ? 34.356 -9.965 -40.994 1.00 36.27 324 MET B CA 1
ATOM 5107 C C . MET B 1 325 ? 33.902 -9.169 -42.201 1.00 37.04 324 MET B C 1
ATOM 5108 O O . MET B 1 325 ? 32.721 -9.164 -42.534 1.00 36.80 324 MET B O 1
ATOM 5113 N N . CYS B 1 326 ? 34.836 -8.463 -42.829 1.00 35.89 325 CYS B N 1
ATOM 5114 C CA . CYS B 1 326 ? 34.534 -7.722 -44.065 1.00 36.68 325 CYS B CA 1
ATOM 5115 C C . CYS B 1 326 ? 33.989 -8.628 -45.206 1.00 37.02 325 CYS B C 1
ATOM 5116 O O . CYS B 1 326 ? 32.937 -8.342 -45.778 1.00 37.28 325 CYS B O 1
ATOM 5119 N N . ALA B 1 327 ? 34.679 -9.718 -45.527 1.00 37.85 326 ALA B N 1
ATOM 5120 C CA . ALA B 1 327 ? 34.233 -10.626 -46.607 1.00 37.72 326 ALA B CA 1
ATOM 5121 C C . ALA B 1 327 ? 32.832 -11.191 -46.390 1.00 38.26 326 ALA B C 1
ATOM 5122 O O . ALA B 1 327 ? 32.033 -11.289 -47.337 1.00 38.13 326 ALA B O 1
ATOM 5124 N N . ASP B 1 328 ? 32.537 -11.582 -45.150 1.00 37.02 327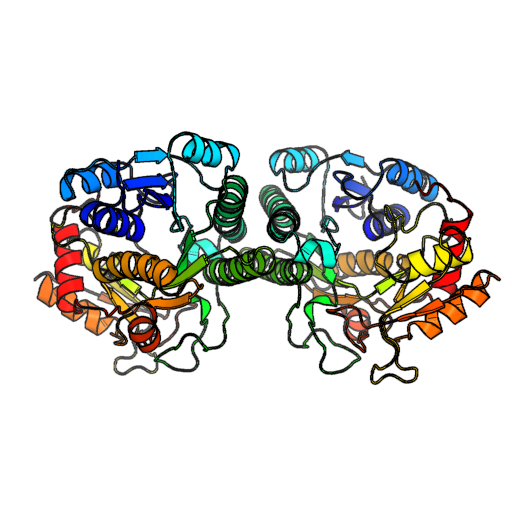 ASP B N 1
ATOM 5125 C CA . ASP B 1 328 ? 31.225 -12.134 -44.829 1.00 36.96 327 ASP B CA 1
ATOM 5126 C C . ASP B 1 328 ? 30.129 -11.053 -44.891 1.00 36.37 327 ASP B C 1
ATOM 5127 O O . ASP B 1 328 ? 29.017 -11.330 -45.370 1.00 35.04 327 ASP B O 1
ATOM 5132 N N . HIS B 1 329 ? 30.459 -9.837 -44.439 1.00 36.48 328 HIS B N 1
ATOM 5133 C CA . HIS B 1 329 ? 29.515 -8.705 -44.451 1.00 36.48 328 HIS B CA 1
ATOM 5134 C C . HIS B 1 329 ? 29.235 -8.368 -45.911 1.00 37.28 328 HIS B C 1
ATOM 5135 O O . HIS B 1 329 ? 28.094 -8.091 -46.293 1.00 36.22 328 HIS B O 1
ATOM 5142 N N . TRP B 1 330 ? 30.289 -8.425 -46.732 1.00 37.01 329 TRP B N 1
ATOM 5143 C CA . TRP B 1 330 ? 30.186 -8.055 -48.138 1.00 37.68 329 TRP B CA 1
ATOM 5144 C C . TRP B 1 330 ? 29.344 -9.014 -48.945 1.00 37.78 329 TRP B C 1
ATOM 5145 O O . TRP B 1 330 ? 28.642 -8.588 -49.873 1.00 39.06 329 TRP B O 1
ATOM 5156 N N . ARG B 1 331 ? 29.415 -10.296 -48.605 1.00 37.85 330 ARG B N 1
ATOM 5157 C CA . ARG B 1 331 ? 28.620 -11.330 -49.265 1.00 37.77 330 ARG B CA 1
ATOM 5158 C C . ARG B 1 331 ? 27.133 -11.129 -48.979 1.00 37.37 330 ARG B C 1
ATOM 5159 O O . ARG B 1 331 ? 26.282 -11.240 -49.865 1.00 37.28 330 ARG B O 1
ATOM 5167 N N . TRP B 1 332 ? 26.817 -10.869 -47.720 1.00 37.21 331 TRP B N 1
ATOM 5168 C CA . TRP B 1 332 ? 25.462 -10.520 -47.351 1.00 36.46 331 TRP B CA 1
ATOM 5169 C C . TRP B 1 332 ? 25.010 -9.310 -48.178 1.00 36.57 331 TRP B C 1
ATOM 5170 O O . TRP B 1 332 ? 23.946 -9.347 -48.810 1.00 35.95 331 TRP B O 1
ATOM 5181 N N . GLN B 1 333 ? 25.808 -8.241 -48.154 1.00 36.58 332 GLN B N 1
ATOM 5182 C CA . GLN B 1 333 ? 25.460 -7.008 -48.877 1.00 37.97 332 GLN B CA 1
ATOM 5183 C C . GLN B 1 333 ? 25.161 -7.240 -50.367 1.00 38.68 332 GLN B C 1
ATOM 5184 O O . GLN B 1 333 ? 24.104 -6.819 -50.873 1.00 38.33 332 GLN B O 1
ATOM 5190 N N . GLU B 1 334 ? 26.084 -7.899 -51.069 1.00 39.83 333 GLU B N 1
ATOM 5191 C CA . GLU B 1 334 ? 25.878 -8.180 -52.508 1.00 40.85 333 GLU B CA 1
ATOM 5192 C C . GLU B 1 334 ? 24.680 -9.059 -52.856 1.00 41.65 333 GLU B C 1
ATOM 5193 O O . GLU B 1 334 ? 23.947 -8.783 -53.821 1.00 41.28 333 GLU B O 1
ATOM 5199 N N . ASN B 1 335 ? 24.495 -10.130 -52.096 1.00 42.49 334 ASN B N 1
ATOM 5200 C CA . ASN B 1 335 ? 23.441 -11.105 -52.402 1.00 44.31 334 ASN B CA 1
ATOM 5201 C C . ASN B 1 335 ? 22.043 -10.644 -52.013 1.00 44.67 334 ASN B C 1
ATOM 5202 O O . ASN B 1 335 ? 21.059 -11.249 -52.435 1.00 45.79 334 ASN B O 1
ATOM 5207 N N . ASN B 1 336 ? 21.954 -9.591 -51.204 1.00 44.33 335 ASN B N 1
ATOM 5208 C CA . ASN B 1 336 ? 20.674 -9.156 -50.668 1.00 44.95 335 ASN B CA 1
ATOM 5209 C C . ASN B 1 336 ? 20.516 -7.651 -50.773 1.00 46.04 335 ASN B C 1
ATOM 5210 O O . ASN B 1 336 ? 20.476 -6.957 -49.747 1.00 45.93 335 ASN B O 1
ATOM 5215 N N . PRO B 1 337 ? 20.420 -7.129 -52.021 1.00 47.54 336 PRO B N 1
ATOM 5216 C CA . PRO B 1 337 ? 20.311 -5.686 -52.216 1.00 48.59 336 PRO B CA 1
ATOM 5217 C C . PRO B 1 337 ? 19.034 -5.175 -51.567 1.00 49.93 336 PRO B C 1
ATOM 5218 O O . PRO B 1 337 ? 19.012 -4.056 -51.066 1.00 50.37 336 PRO B O 1
ATOM 5222 N N . ARG B 1 338 ? 17.997 -6.022 -51.579 1.00 51.37 337 ARG B N 1
ATOM 5223 C CA . ARG B 1 338 ? 16.693 -5.734 -50.970 1.00 52.82 337 ARG B CA 1
ATOM 5224 C C . ARG B 1 338 ? 16.742 -5.973 -49.453 1.00 52.90 337 ARG B C 1
ATOM 5225 O O . ARG B 1 338 ? 15.767 -5.706 -48.745 1.00 53.57 337 ARG B O 1
ATOM 5233 N N . GLY B 1 339 ? 17.869 -6.479 -48.956 1.00 52.65 338 GLY B N 1
ATOM 5234 C CA . GLY B 1 339 ? 17.951 -6.933 -47.576 1.00 52.09 338 GLY B CA 1
ATOM 5235 C C . GLY B 1 339 ? 16.961 -8.072 -47.451 1.00 52.07 338 GLY B C 1
ATOM 5236 O O . GLY B 1 339 ? 16.872 -8.920 -48.340 1.00 52.20 338 GLY B O 1
ATOM 5237 N N . PHE B 1 340 ? 16.190 -8.086 -46.374 1.00 51.59 339 PHE B N 1
ATOM 5238 C CA . PHE B 1 340 ? 15.156 -9.099 -46.225 1.00 51.55 339 PHE B CA 1
ATOM 5239 C C . PHE B 1 340 ? 13.877 -8.695 -46.956 1.00 52.21 339 PHE B C 1
ATOM 5240 O O . PHE B 1 340 ? 13.157 -9.558 -47.454 1.00 52.78 339 PHE B O 1
#

Foldseek 3Di:
DAPVFAEEEEQLQAFLNVLLLLVCVQVRYAYEYEYLQPWGDPLSQVLSCVRNVDHHHYDNDLLLPLVRVLVSVVVDVGQEYEYPDADADQVVCQVCVVVRLCSLVSSLVSVLVSCVVVVRAHYEYEAAPQQLAQPPDPPDWPPRHGDHDTSNNVSRVVSVVVLVVSCVVPVQHAYEYEHEWAEFFDDQVLSAHHAGDDQDPDQLVNQLLCQQVNDVAAEFAFQCFPDPRGAAKTFYAYSNLVSVLVVLLRVLCVVVVHYYYAYDGARDIDGSVRLNVLLCVLQVGHHHYDYDHHDPSDHRYYGHDRVCSCVRRVGHGDDDSNNSSNRNNSNCNVQVNHRD/DFPLFEEEEEQLQAFLNVLLLLVCLQVGYAYEYEYLQPWGDPVSQVLSCVSRVDHHHYHNDLLLPLVSVLVVVVVDVGQEYEYPFADADQVVCQVPVVVRLCRLVSSLVSVLVSCVVVVRAEYEYEAAPQQLQFPPDDPDWPPHHGDHDGSNNVSRVVSVVVQVVSCVVPVLHAYEYEHEWAEFFDDQVLSAHHDGPDQDPDQPVNQLCCQVPVDVAAEFAFQCFPDPRGAAKTFYAYSNLVSVLVVLQRVLCVVVVHYYYGYDGQRDIDGSVRLQVLLCVLQVGHHHYDYDHHDPSDHRYYGHDRVCSCVRRVGHGDDDSNNRSNRNNSNCVVCVVRD

Radius of gyration: 27.92 Å; Cα contacts (8 Å, |Δi|>4): 1508; chains: 2; bounding box: 61×64×83 Å

Sequence (679 aa):
MSTKGTILVTGGAGYIGSHTAVELLAHGYDVVIADNLVNSKREAIARIEKITGKTPAFHETDVSDERALARIFDAHPITAAIHFAALKAVGESVAKPIEYYRNNLDSLLSLLRVMRERAVKRIVFSSSATVYGVPERSPIDETFPLSATNPYGQTKLMAEQILRDVEAADPSWRVATLRYFNPVGAHESGLIGEDPAGIPNNNLMMPYVAQVAVGKLEKLRVFGSDYPTPDGTGVRDYIHVVDLARGHIAALDALERRDASLTVNLGTGRGYSVLEVVRAFEKASGRAVPYELVARRPGDVAECYANPAAAAETIGWKAERDLERMCADHWRWQENNPRGFVMSTKGTILVTGGAGYIGSHTAVELLAHGYDVVIADNLVNSKREAIARIEKITGKTPAFHETDVSDERALARIFDAHPITAAIHFAALKAVGESVAKPIEYYRNNLDSLLSLLRVMRERAVKRIVFSSSATVYGVPERSPIDETFPLSATNPYGQTKLMAEQILRDVEAADPSSWRVATLRYFNPVGAHESGLIGEDPAGIPNNLMPYVAQVAVGKLEKLRVFGSDYPTPDGTGVRDYIHVVDLARGHIAALDALERRDASLTVNLGTGRGYSVLEVVRAFEKASGRAVPYELVARRPGDVAECCYANPAAAAETIGWKAERDLERMCADHWRWQENNPRGF

Nearest PDB structures (foldseek):
  3enk-assembly1_B  TM=1.001E+00  e=4.644E-70  Burkholderia pseudomallei 1710b
  6k0g-assembly1_A  TM=9.677E-01  e=5.466E-50  Bifidobacterium longum subsp. longum JCM 1217
  1hzj-assembly1_B  TM=9.764E-01  e=2.613E-49  Homo sapiens
  1i3n-assembly1_B  TM=9.837E-01  e=1.589E-48  Homo sapiens
  7kn1-assembly2_B  TM=9.831E-01  e=1.564E-47  Stenotrophomonas maltophilia K279a

Solvent-accessible surface area: 27236 Å² total; per-residue (Å²): 187,19,144,114,6,6,3,0,0,0,11,0,4,21,22,30,1,2,2,0,0,4,23,0,9,71,88,36,18,49,6,3,0,0,11,54,37,100,80,23,80,116,56,1,7,53,61,0,61,149,42,30,57,105,116,5,28,40,52,119,17,63,7,30,68,35,202,16,0,20,151,4,16,100,64,40,76,12,72,4,0,0,2,25,20,28,22,85,25,67,55,92,0,60,65,100,3,5,76,2,0,30,25,10,1,9,2,0,0,0,0,0,49,1,0,86,108,94,82,15,47,56,0,0,5,8,3,17,11,31,0,5,12,108,18,175,173,6,67,0,40,30,128,43,113,67,57,20,80,21,5,27,0,20,1,10,31,7,2,5,33,0,4,121,19,6,46,71,39,43,98,54,2,41,7,0,10,0,10,13,14,44,32,7,0,0,32,55,54,3,51,0,3,22,27,26,84,53,122,8,98,77,35,1,6,33,0,0,4,9,6,30,63,100,33,165,89,5,114,1,78,1,52,100,16,116,16,144,50,7,0,7,10,39,0,10,0,0,0,4,0,0,0,62,0,0,18,17,0,10,69,0,0,113,151,93,95,37,34,10,53,2,0,0,0,37,25,153,22,33,4,20,24,67,0,2,141,20,0,58,170,35,16,69,96,76,2,69,89,56,96,54,82,116,96,128,67,42,31,24,60,11,44,0,47,41,44,30,0,26,139,33,8,68,5,142,32,124,49,86,14,101,107,3,0,28,0,3,19,81,4,13,81,102,10,70,196,11,15,154,196,20,152,126,6,6,3,0,0,0,10,0,4,20,29,30,1,2,2,0,0,4,19,0,7,70,81,35,16,57,5,2,0,0,12,54,36,98,94,26,110,133,65,1,6,47,41,0,57,142,38,27,72,102,112,5,29,38,50,107,21,60,6,26,63,47,191,13,0,19,146,3,15,97,67,42,63,12,69,4,0,0,2,25,20,31,40,109,25,67,56,95,0,69,68,102,5,3,44,6,0,36,34,11,1,8,3,0,0,0,0,0,79,0,0,82,88,96,74,15,59,65,0,0,6,8,3,18,12,33,0,6,12,111,21,145,130,17,54,0,36,30,128,19,105,69,57,19,89,17,5,26,0,20,2,11,32,9,2,6,33,0,2,123,16,3,46,66,35,37,95,63,1,35,8,0,6,0,8,13,14,50,27,6,0,0,29,98,43,1,44,0,3,14,52,41,89,66,116,6,104,58,37,2,2,34,0,0,10,7,1,53,58,122,36,143,62,5,95,1,75,2,53,104,14,123,18,143,53,6,0,7,13,41,0,9,0,0,0,8,1,0,0,68,0,0,22,20,0,15,69,1,0,117,163,90,82,35,32,11,58,2,0,0,1,42,25,151,18,31,4,22,24,66,0,6,144,22,0,58,154,33,18,67,105,73,4,71,94,88,93,68,78,115,97,134,66,44,27,26,65,16,45,0,38,34,59,30,0,40,155,24,10,69,17,153,27,120,42,83,11,81,95,2,0,31,2,1,20,87,6,17,97,95,12,85,217,9,41

B-factor: mean 36.78, std 7.6, range [22.56, 65.21]

Organism: Burkholderia pseudomallei (strain 1710b) (NCBI:txid320372)

InterPro domains:
  IPR005886 UDP-glucose 4-epimerase [TIGR01179] (7-337)
  IPR005886 UDP-glucose 4-epimerase [cd05247] (6-333)
  IPR016040 NAD(P)-binding domain [PF16363] (8-327)
  IPR036291 NAD(P)-binding domain superfamily [SSF51735] (1-337)

Secondary structure (DSSP, 8-state):
--SS-EEEEETTTSHHHHHHHHHHHHTT-EEEEE---SSS-THHHHHHHHHHS---EEE---TT-HHHHHHHHHHS---EEEE------HHHHHH-HHHHHHHHHHHHHHHHHHHHHTT--EEEEEEEGGGB-S-SSSSBPTTSPPB-SSHHHHHHHHHHHHHHHHHHH-TT-EEEEEEE-EEE---TTSS-----SSS-SSHHHHHHHHHHTSSS-EEEE-S-SSSTTSS-EE-EEEHHHHHHHHHHHHHHHHHHTS-EEEEES-S--EEHHHHHHHHHHHH-S---EEEEPPPTT--SEE-B--HHHHHHH-------HHHHHHHHHHHHHHSTTS--/--SS-EEEEETTTSHHHHHHHHHHHHTT-EEEEE---SSS-THHHHHHHHHHS---EEE---TT-HHHHHHHHHHS---EEEE------HHHHHH-HHHHHHHHHHHHHHHHHHHHHTT--EEEEEEEGGGB-S-SSSSB-TTS--B-SSHHHHHHHHHHHHHHHHHHH-TT-EEEEEEE-EEE---TTSSS----SSS-SSHHHHHHHHHHTSSS-EEEE-S-SSSTTSS-EE-EEEHHHHHHHHHHHHHHHHHTTS-EEEEES-S--EEHHHHHHHHHHHHT----EEEEPPPTT--SEE-B--HHHHHHH-------HHHHHHHHHHHHHH-TT--

CATH classification: 3.40.50.720 (+1 more: 3.90.25.10)